Protein AF-A0A2E6M2J7-F1 (afdb_monomer_lite)

Foldseek 3Di:
DDDDDDDDDDDDDDDDDPDDDDDDDDDDDDDDDDDDDDDDDDDDDCVVVVLVVQVVVLCVQLLVVLVPDPDDVSSVLSVVVSVQQVVFRWGQDPQAIEGEDAGAADPSQPDQEHRERYAYCEEYHYEQNCNHAEYHAPYHHLYEYHAENNQNHAADHQAYEHLAEYAHENPQNHQEYHLHYDHNEEYAAYLNQRHAAYHALDEHNYEYHAYNNQRHQEYHHNAEHAEEYEHENHCNPAEYYQDYYHQEEYAYYCVQNHAYYHALDEANEEYYAYNNQNHQEYHANYAHLAEYAAYLNANPAEYHYAYAHNEEYHHELYCHDYYDQDDYHYQAAYAHHQNLNHADDHPCLLVDAFHDPVPDGHAHEHEQENYNYDVVRVVVLCPDDGPRHHYRYNDCPPQVVFQAEQAAAQPCLLVSVCVPCVVQLQTHYFYDYPPDPFDCLLLVVLQSLLSNLVNQQPPPPHQWDQDPPQATDGDLCCLVPPLVSLLSNLSSLLCLLVSQHANARNHPLLLLQLLLLLLVPADLVHQDDLVNLVVDDLVVLQVLQCSSPVVCPVDPVSVVVSVPDDSVVSSVVSSSRRVSSSSSSNSSVSNPHDDDNDSQLSNCSHHNDPCQLVLLLVAEDEEEDPQADPVCVVVVVVVVVLVSVLSNPDDLLLCQLLQCLLAVGSHGGPSCSHAYEYEHQDDPDDLDQKAYDNSVSYIYGHSNSLVPDPPVCSSVVCSCQSRDNPNDHDND

Radius of gyration: 39.34 Å; chains: 1; bounding box: 96×86×130 Å

Structure (mmCIF, N/CA/C/O backbone):
data_AF-A0A2E6M2J7-F1
#
_entry.id   AF-A0A2E6M2J7-F1
#
loop_
_atom_site.group_PDB
_atom_site.id
_atom_site.type_symbol
_atom_site.label_atom_id
_atom_site.label_alt_id
_atom_site.label_comp_id
_atom_site.label_asym_id
_atom_site.label_entity_id
_atom_site.label_seq_id
_atom_site.pdbx_PDB_ins_code
_atom_site.Cartn_x
_atom_site.Cartn_y
_atom_site.Cartn_z
_atom_site.occupancy
_atom_site.B_iso_or_equiv
_atom_site.auth_seq_id
_atom_site.auth_comp_id
_atom_site.auth_asym_id
_atom_site.auth_atom_id
_atom_site.pdbx_PDB_model_num
ATOM 1 N N . MET A 1 1 ? 59.475 -6.298 4.404 1.00 25.59 1 MET A N 1
ATOM 2 C CA . MET A 1 1 ? 60.059 -6.420 3.048 1.00 25.59 1 MET A CA 1
ATOM 3 C C . MET A 1 1 ? 58.978 -6.965 2.115 1.00 25.59 1 MET A C 1
ATOM 5 O O . MET A 1 1 ? 58.081 -7.616 2.636 1.00 25.59 1 MET A O 1
ATOM 9 N N . PRO A 1 2 ? 58.947 -6.543 0.838 1.00 44.19 2 PRO A N 1
ATOM 10 C CA . PRO A 1 2 ? 57.791 -5.776 0.330 1.00 44.19 2 PRO A CA 1
ATOM 11 C C . PRO A 1 2 ? 57.251 -6.339 -1.018 1.00 44.19 2 PRO A C 1
ATOM 13 O O . PRO A 1 2 ? 57.688 -7.414 -1.403 1.00 44.19 2 PRO A O 1
ATOM 16 N N . ASN A 1 3 ? 56.303 -5.793 -1.797 1.00 30.30 3 ASN A N 1
ATOM 17 C CA . ASN A 1 3 ? 55.761 -4.453 -2.123 1.00 30.30 3 ASN A CA 1
ATOM 18 C C . ASN A 1 3 ? 54.286 -4.639 -2.602 1.00 30.30 3 ASN A C 1
ATOM 20 O O . ASN A 1 3 ? 53.921 -5.759 -2.934 1.00 30.30 3 ASN A O 1
ATOM 24 N N . GLY A 1 4 ? 53.406 -3.641 -2.758 1.00 29.09 4 GLY A N 1
ATOM 25 C CA . GLY A 1 4 ? 53.462 -2.222 -2.399 1.00 29.09 4 GLY A CA 1
ATOM 26 C C . GLY A 1 4 ? 52.325 -1.400 -3.047 1.00 29.09 4 GLY A C 1
ATOM 27 O O . GLY A 1 4 ? 51.993 -1.651 -4.195 1.00 29.09 4 GLY A O 1
ATOM 28 N N . ILE A 1 5 ? 51.851 -0.379 -2.310 1.00 29.06 5 ILE A N 1
ATOM 29 C CA . ILE A 1 5 ? 51.463 0.980 -2.775 1.00 29.06 5 ILE A CA 1
ATOM 30 C C . ILE A 1 5 ? 50.153 1.086 -3.615 1.00 29.06 5 ILE A C 1
ATOM 32 O O . ILE A 1 5 ? 49.919 0.298 -4.513 1.00 29.06 5 ILE A O 1
ATOM 36 N N . GLY A 1 6 ? 49.250 2.054 -3.389 1.00 24.81 6 GLY A N 1
ATOM 37 C CA . GLY A 1 6 ? 49.411 3.341 -2.693 1.00 24.81 6 GLY A CA 1
ATOM 38 C C . GLY A 1 6 ? 48.267 3.769 -1.763 1.00 24.81 6 GLY A C 1
ATOM 39 O O . GLY A 1 6 ? 47.212 3.150 -1.692 1.00 24.81 6 GLY A O 1
ATOM 40 N N . ARG A 1 7 ? 48.543 4.827 -0.990 1.00 27.77 7 ARG A N 1
ATOM 41 C CA . ARG A 1 7 ? 47.696 5.356 0.091 1.00 27.77 7 ARG A CA 1
ATOM 42 C C . ARG A 1 7 ? 46.680 6.377 -0.420 1.00 27.77 7 ARG A C 1
ATOM 44 O O . ARG A 1 7 ? 47.050 7.263 -1.185 1.00 27.77 7 ARG A O 1
ATOM 51 N N . ALA A 1 8 ? 45.473 6.340 0.139 1.00 27.17 8 ALA A N 1
ATOM 52 C CA . ALA A 1 8 ? 44.591 7.501 0.189 1.00 27.17 8 ALA A CA 1
ATOM 53 C C . ALA A 1 8 ? 45.103 8.542 1.209 1.00 27.17 8 ALA A C 1
ATOM 55 O O . ALA A 1 8 ? 45.737 8.188 2.208 1.00 27.17 8 ALA A O 1
ATOM 56 N N . ALA A 1 9 ? 44.791 9.816 0.968 1.00 26.53 9 ALA A N 1
ATOM 57 C CA . ALA A 1 9 ? 44.934 10.930 1.907 1.00 26.53 9 ALA A CA 1
ATOM 58 C C . ALA A 1 9 ? 43.690 11.848 1.786 1.00 26.53 9 ALA A C 1
ATOM 60 O O . ALA A 1 9 ? 43.008 11.773 0.763 1.00 26.53 9 ALA A O 1
ATOM 61 N N . PRO A 1 10 ? 43.327 12.626 2.825 1.00 31.55 10 PRO A N 1
ATOM 62 C CA . PRO A 1 10 ? 41.917 12.919 3.102 1.00 31.55 10 PRO A CA 1
ATOM 63 C C . PRO A 1 10 ? 41.413 14.305 2.660 1.00 31.55 10 PRO A C 1
ATOM 65 O O . PRO A 1 10 ? 42.182 15.204 2.328 1.00 31.55 10 PRO A O 1
ATOM 68 N N . PHE A 1 11 ? 40.088 14.465 2.746 1.00 26.52 11 PHE A N 1
ATOM 69 C CA . PHE A 1 11 ? 39.339 15.719 2.621 1.00 26.52 11 PHE A CA 1
ATOM 70 C C . PHE A 1 11 ? 39.826 16.836 3.562 1.00 26.52 11 PHE A C 1
ATOM 72 O O . PHE A 1 11 ? 39.952 16.600 4.763 1.00 26.52 11 PHE A O 1
ATOM 79 N N . ALA A 1 12 ? 39.903 18.070 3.044 1.00 26.58 12 ALA A N 1
ATOM 80 C CA . ALA A 1 12 ? 39.371 19.274 3.702 1.00 26.58 12 ALA A CA 1
ATOM 81 C C . ALA A 1 12 ? 39.318 20.488 2.744 1.00 26.58 12 ALA A C 1
ATOM 83 O O . ALA A 1 12 ? 40.301 20.792 2.082 1.00 26.58 12 ALA A O 1
ATOM 84 N N . GLN A 1 13 ? 38.186 21.204 2.776 1.00 28.27 13 GLN A N 1
ATOM 85 C CA . GLN A 1 13 ? 38.034 22.658 2.562 1.00 28.27 13 GLN A CA 1
ATOM 86 C C . GLN A 1 13 ? 38.530 23.301 1.244 1.00 28.27 13 GLN A C 1
ATOM 88 O O . GLN A 1 13 ? 39.709 23.592 1.071 1.00 28.27 13 GLN A O 1
ATOM 93 N N . ASN A 1 14 ? 37.582 23.776 0.427 1.00 27.78 14 ASN A N 1
ATOM 94 C CA . ASN A 1 14 ? 37.183 25.190 0.520 1.00 27.78 14 ASN A CA 1
ATOM 95 C C . ASN A 1 14 ? 35.830 25.465 -0.153 1.00 27.78 14 ASN A C 1
ATOM 97 O O . ASN A 1 14 ? 35.543 24.951 -1.228 1.00 27.78 14 ASN A O 1
ATOM 101 N N . ALA A 1 15 ? 35.017 26.298 0.499 1.00 31.34 15 ALA A N 1
ATOM 102 C CA . ALA A 1 15 ? 33.760 26.817 -0.026 1.00 31.34 15 ALA A CA 1
ATOM 103 C C . ALA A 1 15 ? 33.925 28.314 -0.330 1.00 31.34 15 ALA A C 1
ATOM 105 O O . ALA A 1 15 ? 33.795 29.154 0.557 1.00 31.34 15 ALA A O 1
ATOM 106 N N . ALA A 1 16 ? 34.251 28.617 -1.582 1.00 30.59 16 ALA A N 1
ATOM 107 C CA . ALA A 1 16 ? 34.190 29.927 -2.226 1.00 30.59 16 ALA A CA 1
ATOM 108 C C . ALA A 1 16 ? 34.198 29.673 -3.747 1.00 30.59 16 ALA A C 1
ATOM 110 O O . ALA A 1 16 ? 34.795 28.688 -4.168 1.00 30.59 16 ALA A O 1
ATOM 111 N N . ASP A 1 17 ? 33.534 30.532 -4.528 1.00 29.11 17 ASP A N 1
ATOM 112 C CA . ASP A 1 17 ? 33.363 30.488 -6.003 1.00 29.11 17 ASP A CA 1
ATOM 113 C C . ASP A 1 17 ? 32.037 29.905 -6.548 1.00 29.11 17 ASP A C 1
ATOM 115 O O . ASP A 1 17 ? 31.943 29.498 -7.703 1.00 29.11 17 ASP A O 1
ATOM 119 N N . ILE A 1 18 ? 30.949 29.976 -5.766 1.00 30.94 18 ILE A N 1
ATOM 120 C CA . ILE A 1 18 ? 29.569 29.954 -6.302 1.00 30.94 18 ILE A CA 1
ATOM 121 C C . ILE A 1 18 ? 28.875 31.275 -5.946 1.00 30.94 18 ILE A C 1
ATOM 123 O O . ILE A 1 18 ? 27.964 31.311 -5.120 1.00 30.94 18 ILE A O 1
ATOM 127 N N . GLN A 1 19 ? 29.329 32.387 -6.540 1.00 32.19 19 GLN A N 1
ATOM 128 C CA . GLN A 1 19 ? 28.580 33.649 -6.468 1.00 32.19 19 GLN A CA 1
ATOM 129 C C . GLN A 1 19 ? 28.825 34.652 -7.610 1.00 32.19 19 GLN A C 1
ATOM 131 O O . GLN A 1 19 ? 28.669 35.851 -7.412 1.00 32.19 19 GLN A O 1
ATOM 136 N N . GLU A 1 20 ? 29.124 34.191 -8.828 1.00 31.52 20 GLU A N 1
ATOM 137 C CA . GLU A 1 20 ? 29.094 35.067 -10.009 1.00 31.52 20 GLU A CA 1
ATOM 138 C C . GLU A 1 20 ? 28.732 34.275 -11.275 1.00 31.52 20 GLU A C 1
ATOM 140 O O . GLU A 1 20 ? 29.578 33.588 -11.833 1.00 31.52 20 GLU A O 1
ATOM 145 N N . LEU A 1 21 ? 27.450 34.326 -11.681 1.00 27.16 21 LEU A N 1
ATOM 146 C CA . LEU A 1 21 ? 26.939 34.144 -13.061 1.00 27.16 21 LEU A CA 1
ATOM 147 C C . LEU A 1 21 ? 25.395 34.262 -13.113 1.00 27.16 21 LEU A C 1
ATOM 149 O O . LEU A 1 21 ? 24.675 33.381 -13.576 1.00 27.16 21 LEU A O 1
ATOM 153 N N . HIS A 1 22 ? 24.871 35.405 -12.659 1.00 29.67 22 HIS A N 1
ATOM 154 C CA . HIS A 1 22 ? 23.507 35.850 -12.970 1.00 29.67 22 HIS A CA 1
ATOM 155 C C . HIS A 1 22 ? 23.561 37.214 -13.675 1.00 29.67 22 HIS A C 1
ATOM 157 O O . HIS A 1 22 ? 23.647 38.240 -13.005 1.00 29.67 22 HIS A O 1
ATOM 163 N N . SER A 1 23 ? 23.497 37.250 -15.014 1.00 28.98 23 SER A N 1
ATOM 164 C CA . SER A 1 23 ? 22.907 38.362 -15.800 1.00 28.98 23 SER A CA 1
ATOM 165 C C . SER A 1 23 ? 22.982 38.137 -17.324 1.00 28.98 23 SER A C 1
ATOM 167 O O . SER A 1 23 ? 23.928 37.539 -17.822 1.00 28.98 23 SER A O 1
ATOM 169 N N . SER A 1 24 ? 21.980 38.672 -18.046 1.00 27.91 24 SER A N 1
ATOM 170 C CA . SER A 1 24 ? 21.775 38.702 -19.521 1.00 27.91 24 SER A CA 1
ATOM 171 C C . SER A 1 24 ? 21.715 37.337 -20.242 1.00 27.91 24 SER A C 1
ATOM 173 O O . SER A 1 24 ? 22.686 36.598 -20.252 1.00 27.91 24 SER A O 1
ATOM 175 N N . GLN A 1 25 ? 20.584 36.842 -20.767 1.00 29.66 25 GLN A N 1
ATOM 176 C CA . GLN A 1 25 ? 19.564 37.353 -21.718 1.00 29.66 25 GLN A CA 1
ATOM 177 C C . GLN A 1 25 ? 19.945 37.358 -23.216 1.00 29.66 25 GLN A C 1
ATOM 179 O O . GLN A 1 25 ? 20.826 38.093 -23.644 1.00 29.66 25 GLN A O 1
ATOM 184 N N . ASN A 1 26 ? 19.089 36.656 -23.975 1.00 27.70 26 ASN A N 1
ATOM 185 C CA . ASN A 1 26 ? 18.697 36.830 -25.383 1.00 27.70 26 ASN A CA 1
ATOM 186 C C . ASN A 1 26 ? 19.731 36.590 -26.498 1.00 27.70 26 ASN A C 1
ATOM 188 O O . ASN A 1 26 ? 20.588 37.428 -26.733 1.00 27.70 26 ASN A O 1
ATOM 192 N N . TYR A 1 27 ? 19.478 35.564 -27.326 1.00 26.41 27 TYR A N 1
ATOM 193 C CA . TYR A 1 27 ? 19.320 35.722 -28.784 1.00 26.41 27 TYR A CA 1
ATOM 194 C C . TYR A 1 27 ? 18.450 34.590 -29.368 1.00 26.41 27 TYR A C 1
ATOM 196 O O . TYR A 1 27 ? 18.482 33.464 -28.880 1.00 26.41 27 TYR A O 1
ATOM 204 N N . SER A 1 28 ? 17.665 34.903 -30.404 1.00 27.28 28 SER A N 1
ATOM 205 C CA . SER A 1 28 ? 16.814 33.972 -31.169 1.00 27.28 28 SER A CA 1
ATOM 206 C C . SER A 1 28 ? 17.248 33.983 -32.648 1.00 27.28 28 SER A C 1
ATOM 208 O O . SER A 1 28 ? 17.624 35.057 -33.125 1.00 27.28 28 SER A O 1
ATOM 210 N N . PRO A 1 29 ? 17.239 32.850 -33.384 1.00 27.30 29 PRO A N 1
ATOM 211 C CA . PRO A 1 29 ? 17.840 32.772 -34.715 1.00 27.30 29 PRO A CA 1
ATOM 212 C C . PRO A 1 29 ? 16.824 32.916 -35.864 1.00 27.30 29 PRO A C 1
ATOM 214 O O . PRO A 1 29 ? 16.272 31.928 -36.344 1.00 27.30 29 PRO A O 1
ATOM 217 N N . VAL A 1 30 ? 16.648 34.135 -36.383 1.00 28.72 30 VAL A N 1
ATOM 218 C CA . VAL A 1 30 ? 16.095 34.381 -37.731 1.00 28.72 30 VAL A CA 1
ATOM 219 C C . VAL A 1 30 ? 16.848 35.554 -38.370 1.00 28.72 30 VAL A C 1
ATOM 221 O O . VAL A 1 30 ? 16.928 36.605 -37.748 1.00 28.72 30 VAL A O 1
ATOM 224 N N . ASP A 1 31 ? 17.387 35.330 -39.580 1.00 27.05 31 ASP A N 1
ATOM 225 C CA . ASP A 1 31 ? 17.819 36.292 -40.629 1.00 27.05 31 ASP A CA 1
ATOM 226 C C . ASP A 1 31 ? 19.212 36.0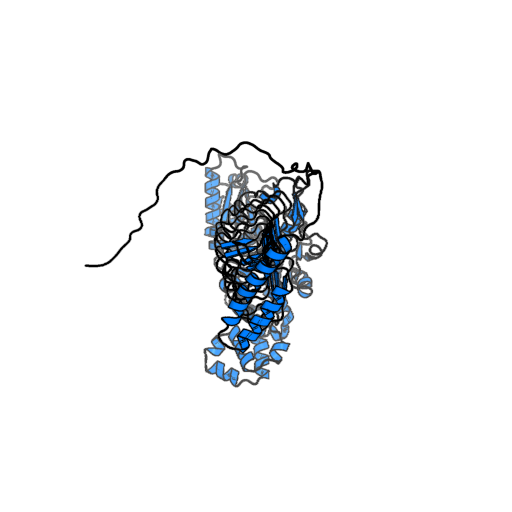03 -41.223 1.00 27.05 31 ASP A C 1
ATOM 228 O O . ASP A 1 31 ? 20.224 36.589 -40.843 1.00 27.05 31 ASP A O 1
ATOM 232 N N . ALA A 1 32 ? 19.253 35.139 -42.247 1.00 25.44 32 ALA A N 1
ATOM 233 C CA . ALA A 1 32 ? 20.413 34.990 -43.139 1.00 25.44 32 ALA A CA 1
ATOM 234 C C . ALA A 1 32 ? 20.035 34.504 -44.560 1.00 25.44 32 ALA A C 1
ATOM 236 O O . ALA A 1 32 ? 20.711 33.659 -45.144 1.00 25.44 32 ALA A O 1
ATOM 237 N N . LEU A 1 33 ? 18.960 35.044 -45.151 1.00 25.73 33 LEU A N 1
ATOM 238 C CA . LEU A 1 33 ? 18.582 34.785 -46.550 1.00 25.73 33 LEU A CA 1
ATOM 239 C C . LEU A 1 33 ? 18.466 36.088 -47.356 1.00 25.73 33 LEU A C 1
ATOM 241 O O . LEU A 1 33 ? 17.417 36.720 -47.369 1.00 25.73 33 LEU A O 1
ATOM 245 N N . SER A 1 34 ? 19.520 36.466 -48.093 1.00 25.94 34 SER A N 1
ATOM 246 C CA . SER A 1 34 ? 19.376 37.158 -49.391 1.00 25.94 34 SER A CA 1
ATOM 247 C C . SER A 1 34 ? 20.705 37.342 -50.144 1.00 25.94 34 SER A C 1
ATOM 249 O O . SER A 1 34 ? 21.589 38.065 -49.689 1.00 25.94 34 SER A O 1
ATOM 251 N N . LYS A 1 35 ? 20.792 36.759 -51.354 1.00 27.70 35 LYS A N 1
ATOM 252 C CA . LYS A 1 35 ? 21.127 37.419 -52.648 1.00 27.70 35 LYS A CA 1
ATOM 253 C C . LYS A 1 35 ? 21.537 36.387 -53.712 1.00 27.70 35 LYS A C 1
ATOM 255 O O . LYS A 1 35 ? 22.504 35.659 -53.528 1.00 27.70 35 LYS A O 1
ATOM 260 N N . VAL A 1 36 ? 20.831 36.371 -54.849 1.00 30.02 36 VAL A N 1
ATOM 261 C CA . VAL A 1 36 ? 21.114 35.510 -56.018 1.00 30.02 36 VAL A CA 1
ATOM 262 C C . VAL A 1 36 ? 20.925 36.282 -57.329 1.00 30.02 36 VAL A C 1
ATOM 264 O O . VAL A 1 36 ? 19.914 36.968 -57.486 1.00 30.02 36 VAL A O 1
ATOM 267 N N . SER A 1 37 ? 21.886 36.131 -58.258 1.00 30.27 37 SER A N 1
ATOM 268 C CA . SER A 1 37 ? 21.832 36.330 -59.731 1.00 30.27 37 SER A CA 1
ATOM 269 C C . SER A 1 37 ? 23.261 36.258 -60.322 1.00 30.27 37 SER A C 1
ATOM 271 O O . SER A 1 37 ? 24.197 36.573 -59.595 1.00 30.27 37 SER A O 1
ATOM 273 N N . ASN A 1 38 ? 23.553 35.993 -61.607 1.00 27.81 38 ASN A N 1
ATOM 274 C CA . ASN A 1 38 ? 22.948 35.203 -62.710 1.00 27.81 38 ASN A CA 1
ATOM 275 C C . ASN A 1 38 ? 23.887 35.345 -63.953 1.00 27.81 38 ASN A C 1
ATOM 277 O O . ASN A 1 38 ? 24.617 36.335 -64.008 1.00 27.81 38 ASN A O 1
ATOM 281 N N . PRO A 1 39 ? 23.790 34.538 -65.035 1.00 42.09 39 PRO A N 1
ATOM 282 C CA . PRO A 1 39 ? 23.606 33.076 -65.123 1.00 42.09 39 PRO A CA 1
ATOM 283 C C . PRO A 1 39 ? 24.513 32.366 -66.193 1.00 42.09 39 PRO A C 1
ATOM 285 O O . PRO A 1 39 ? 24.859 32.978 -67.195 1.00 42.09 39 PRO A O 1
ATOM 288 N N . LEU A 1 40 ? 24.727 31.036 -66.060 1.00 30.66 40 LEU A N 1
ATOM 289 C CA . LEU A 1 40 ? 24.999 30.021 -67.135 1.00 30.66 40 LEU A CA 1
ATOM 290 C C . LEU A 1 40 ? 26.296 30.134 -68.012 1.00 30.66 40 LEU A C 1
ATOM 292 O O . LEU A 1 40 ? 26.837 31.227 -68.137 1.00 30.66 40 LEU A O 1
ATOM 296 N N . PRO A 1 41 ? 26.854 29.031 -68.602 1.00 34.91 41 PRO A N 1
ATOM 297 C CA . PRO A 1 41 ? 26.166 27.893 -69.247 1.00 34.91 41 PRO A CA 1
ATOM 298 C C . PRO A 1 41 ? 26.608 26.461 -68.844 1.00 34.91 41 PRO A C 1
ATOM 300 O O . PRO A 1 41 ? 27.476 26.253 -68.002 1.00 34.91 41 PRO A O 1
ATOM 303 N N . LEU A 1 42 ? 25.954 25.459 -69.454 1.00 36.81 42 LEU A N 1
ATOM 304 C CA . LEU A 1 42 ? 26.064 24.028 -69.141 1.00 36.81 42 LEU A CA 1
ATOM 305 C C . LEU A 1 42 ? 27.442 23.412 -69.449 1.00 36.81 42 LEU A C 1
ATOM 307 O O . LEU A 1 42 ? 27.898 23.453 -70.590 1.00 36.81 42 LEU A O 1
ATOM 311 N N . MET A 1 43 ? 27.985 22.666 -68.482 1.00 29.00 43 MET A N 1
ATOM 312 C CA . MET A 1 43 ? 28.850 21.500 -68.716 1.00 29.00 43 MET A CA 1
ATOM 313 C C . MET A 1 43 ? 28.524 20.389 -67.706 1.00 29.00 43 MET A C 1
ATOM 315 O O . MET A 1 43 ? 28.079 20.665 -66.592 1.00 29.00 43 MET A O 1
ATOM 319 N N . SER A 1 44 ? 28.723 19.130 -68.109 1.00 40.50 44 SER A N 1
ATOM 320 C CA . SER A 1 44 ? 28.503 17.930 -67.285 1.00 40.50 44 SER A CA 1
ATOM 321 C C . SER A 1 44 ? 29.259 18.024 -65.957 1.00 40.50 44 SER A C 1
ATOM 323 O O . SER A 1 44 ? 30.481 18.184 -65.950 1.00 40.50 44 SER A O 1
ATOM 325 N N . SER A 1 45 ? 28.537 17.960 -64.838 1.00 37.53 45 SER A N 1
ATOM 326 C CA . SER A 1 45 ? 29.059 18.417 -63.550 1.00 37.53 45 SER A CA 1
ATOM 327 C C . SER A 1 45 ? 30.115 17.479 -62.937 1.00 37.53 45 SER A C 1
ATOM 329 O O . SER A 1 45 ? 29.975 16.253 -63.007 1.00 37.53 45 SER A O 1
ATOM 331 N N . PRO A 1 46 ? 31.116 18.027 -62.214 1.00 47.19 46 PRO A N 1
ATOM 332 C CA . PRO A 1 46 ? 32.022 17.240 -61.371 1.00 47.19 46 PRO A CA 1
ATOM 333 C C . PRO A 1 46 ? 31.299 16.315 -60.377 1.00 47.19 46 PRO A C 1
ATOM 335 O O . PRO A 1 46 ? 31.846 15.280 -60.001 1.00 47.19 46 PRO A O 1
ATOM 338 N N . ALA A 1 47 ? 30.055 16.653 -60.011 1.00 47.06 47 ALA A N 1
ATOM 339 C CA . ALA A 1 47 ? 29.217 15.898 -59.085 1.00 47.06 47 ALA A CA 1
ATOM 340 C C . ALA A 1 47 ? 28.919 14.456 -59.539 1.00 47.06 47 ALA A C 1
ATOM 342 O O . ALA A 1 47 ? 28.798 13.576 -58.694 1.00 47.06 47 ALA A O 1
ATOM 343 N N . GLN A 1 48 ? 28.837 14.163 -60.846 1.00 46.53 48 GLN A N 1
ATOM 344 C CA . GLN A 1 48 ? 28.660 12.771 -61.295 1.00 46.53 48 GLN A CA 1
ATOM 345 C C . GLN A 1 48 ? 29.922 11.929 -61.061 1.00 46.53 48 GLN A C 1
ATOM 347 O O . GLN A 1 48 ? 29.831 10.771 -60.659 1.00 46.53 48 GLN A O 1
ATOM 352 N N . ASN A 1 49 ? 31.105 12.518 -61.256 1.00 48.09 49 ASN A N 1
ATOM 353 C CA . ASN A 1 49 ? 32.379 11.813 -61.121 1.00 48.09 49 ASN A CA 1
ATOM 354 C C . ASN A 1 49 ? 32.822 11.699 -59.645 1.00 48.09 49 ASN A C 1
ATOM 356 O O . ASN A 1 49 ? 33.438 10.708 -59.258 1.00 48.09 49 ASN A O 1
ATOM 360 N N . SER A 1 50 ? 32.454 12.663 -58.788 1.00 58.47 50 SER A N 1
ATOM 361 C CA . SER A 1 50 ? 32.591 12.513 -57.332 1.00 58.47 50 SER A CA 1
ATOM 362 C C . SER A 1 50 ? 31.607 11.484 -56.768 1.00 58.47 50 SER A C 1
ATOM 364 O O . SER A 1 50 ? 32.015 10.664 -55.951 1.00 58.47 50 SER A O 1
ATOM 366 N N . ARG A 1 51 ? 30.352 11.457 -57.246 1.00 56.00 51 ARG A N 1
ATOM 367 C CA . ARG A 1 51 ? 29.343 10.472 -56.821 1.00 56.00 51 ARG A CA 1
ATOM 368 C C . ARG A 1 51 ? 29.744 9.043 -57.189 1.00 56.00 51 ARG A C 1
ATOM 370 O O . ARG A 1 51 ? 29.673 8.172 -56.334 1.00 56.00 51 ARG A O 1
ATOM 377 N N . LEU A 1 52 ? 30.244 8.805 -58.406 1.00 59.97 52 LEU A N 1
ATOM 378 C CA . LEU A 1 52 ? 30.767 7.488 -58.807 1.00 59.97 52 LEU A CA 1
ATOM 379 C C . LEU A 1 52 ? 31.958 7.037 -57.944 1.00 59.97 52 LEU A C 1
ATOM 381 O O . LEU A 1 52 ? 32.039 5.865 -57.584 1.00 59.97 52 LEU A O 1
ATOM 385 N N . LYS A 1 53 ? 32.855 7.957 -57.558 1.00 65.31 53 LYS A N 1
ATOM 386 C CA . LYS A 1 53 ? 33.939 7.646 -56.612 1.00 65.31 53 LYS A CA 1
ATOM 387 C C . LYS A 1 53 ? 33.421 7.333 -55.207 1.00 65.31 53 LYS A C 1
ATOM 389 O O . LYS A 1 53 ? 33.900 6.379 -54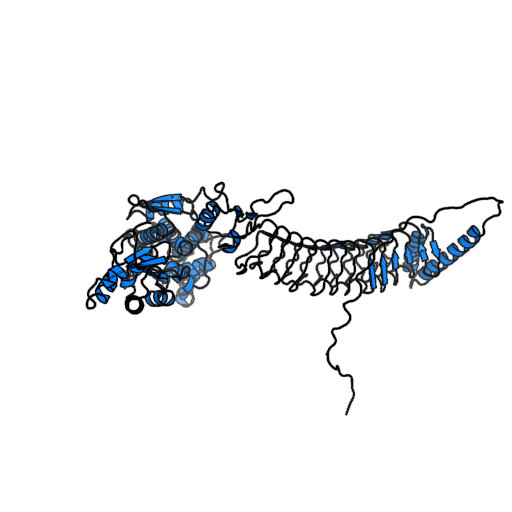.610 1.00 65.31 53 LYS A O 1
ATOM 394 N N . GLN A 1 54 ? 32.460 8.098 -54.688 1.00 63.09 54 GLN A N 1
ATOM 395 C CA . GLN A 1 54 ? 31.870 7.848 -53.366 1.00 63.09 54 GLN A CA 1
ATOM 396 C C . GLN A 1 54 ? 31.139 6.503 -53.309 1.00 63.09 54 GLN A C 1
ATOM 398 O O . GLN A 1 54 ? 31.365 5.759 -52.361 1.00 63.09 54 GLN A O 1
ATOM 403 N N . ILE A 1 55 ? 30.363 6.161 -54.344 1.00 62.75 55 ILE A N 1
ATOM 404 C CA . ILE A 1 55 ? 29.727 4.841 -54.486 1.00 62.75 55 ILE A CA 1
ATOM 405 C C . ILE A 1 55 ? 30.793 3.741 -54.455 1.00 62.75 55 ILE A C 1
ATOM 407 O O . ILE A 1 55 ? 30.706 2.841 -53.633 1.00 62.75 55 ILE A O 1
ATOM 411 N N . HIS A 1 56 ? 31.864 3.861 -55.248 1.00 68.19 56 HIS A N 1
ATOM 412 C CA . HIS A 1 56 ? 32.917 2.843 -55.262 1.00 68.19 56 HIS A CA 1
ATOM 413 C C . HIS A 1 56 ? 33.666 2.708 -53.919 1.00 68.19 56 HIS A C 1
ATOM 415 O O . HIS A 1 56 ? 34.059 1.606 -53.547 1.00 68.19 56 HIS A O 1
ATOM 421 N N . VAL A 1 57 ? 33.865 3.794 -53.160 1.00 71.56 57 VAL A N 1
ATOM 422 C CA . VAL A 1 57 ? 34.463 3.712 -51.811 1.00 71.56 57 VAL A CA 1
ATOM 423 C C . VAL A 1 57 ? 33.483 3.093 -50.802 1.00 71.56 57 VAL A C 1
ATOM 425 O O . VAL A 1 57 ? 33.919 2.309 -49.963 1.00 71.56 57 VAL A O 1
ATOM 428 N N . ALA A 1 58 ? 32.180 3.371 -50.912 1.00 70.31 58 ALA A N 1
ATOM 429 C CA . ALA A 1 58 ? 31.143 2.736 -50.095 1.00 70.31 58 ALA A CA 1
ATOM 430 C C . ALA A 1 58 ? 31.021 1.231 -50.373 1.00 70.31 58 ALA A C 1
ATOM 432 O O . ALA A 1 58 ? 31.003 0.433 -49.435 1.00 70.31 58 ALA A O 1
ATOM 433 N N . ASP A 1 59 ? 31.022 0.844 -51.653 1.00 75.69 59 ASP A N 1
ATOM 434 C CA . ASP A 1 59 ? 31.106 -0.551 -52.082 1.00 75.69 59 ASP A CA 1
ATOM 435 C C . ASP A 1 59 ? 32.343 -1.214 -51.476 1.00 75.69 59 ASP A C 1
ATOM 437 O O . ASP A 1 59 ? 32.211 -2.222 -50.797 1.00 75.69 59 ASP A O 1
ATOM 441 N N . ASN A 1 60 ? 33.530 -0.610 -51.601 1.00 81.62 60 ASN A N 1
ATOM 442 C CA . ASN A 1 60 ? 34.750 -1.167 -51.014 1.00 81.62 60 ASN A CA 1
ATOM 443 C C . ASN A 1 60 ? 34.670 -1.322 -49.477 1.00 81.62 60 ASN A C 1
ATOM 445 O O . ASN A 1 60 ? 35.214 -2.290 -48.951 1.00 81.62 60 ASN A O 1
ATOM 449 N N . HIS A 1 61 ? 34.004 -0.422 -48.739 1.00 85.88 61 HIS A N 1
ATOM 450 C CA . HIS A 1 61 ? 33.833 -0.552 -47.277 1.00 85.88 61 HIS A CA 1
ATOM 451 C C . HIS A 1 61 ? 32.941 -1.743 -46.909 1.00 85.88 61 HIS A C 1
ATOM 453 O O . HIS A 1 61 ? 33.344 -2.612 -46.130 1.00 85.88 61 HIS A O 1
ATOM 459 N N . LEU A 1 62 ? 31.755 -1.826 -47.519 1.00 91.25 62 LEU A N 1
ATOM 460 C CA . LEU A 1 62 ? 30.816 -2.925 -47.295 1.00 91.25 62 LEU A CA 1
ATOM 461 C C . LEU A 1 62 ? 31.378 -4.262 -47.788 1.00 91.25 62 LEU A C 1
ATOM 463 O O . LEU A 1 62 ? 31.337 -5.251 -47.058 1.00 91.25 62 LEU A O 1
ATOM 467 N N . ASP A 1 63 ? 31.971 -4.296 -48.976 1.00 91.06 63 ASP A N 1
ATOM 468 C CA . ASP A 1 63 ? 32.540 -5.501 -49.571 1.00 91.06 63 ASP A CA 1
ATOM 469 C C . ASP A 1 63 ? 33.751 -6.002 -48.761 1.00 91.06 63 ASP A C 1
ATOM 471 O O . ASP A 1 63 ? 33.932 -7.213 -48.619 1.00 91.06 63 ASP A O 1
ATOM 475 N N . ASN A 1 64 ? 34.554 -5.117 -48.153 1.00 91.88 64 ASN A N 1
ATOM 476 C CA . ASN A 1 64 ? 35.594 -5.517 -47.195 1.00 91.88 64 ASN A CA 1
ATOM 477 C C . ASN A 1 64 ? 34.989 -6.211 -45.965 1.00 91.88 64 ASN A C 1
ATOM 479 O O . ASN A 1 64 ? 35.461 -7.279 -45.568 1.00 91.88 64 ASN A O 1
ATOM 483 N N . TRP A 1 65 ? 33.918 -5.657 -45.389 1.00 93.75 65 TRP A N 1
ATOM 484 C CA . TRP A 1 65 ? 33.217 -6.262 -44.253 1.00 93.75 65 TRP A CA 1
ATOM 485 C C . TRP A 1 65 ? 32.542 -7.601 -44.608 1.00 93.75 65 TRP A C 1
ATOM 487 O O . TRP A 1 65 ? 32.586 -8.545 -43.813 1.00 93.75 65 TRP A O 1
ATOM 497 N N . VAL A 1 66 ? 31.989 -7.734 -45.818 1.00 95.00 66 VAL A N 1
ATOM 498 C CA . VAL A 1 66 ? 31.458 -8.997 -46.362 1.00 95.00 66 VAL A CA 1
ATOM 499 C C . VAL A 1 66 ? 32.575 -10.033 -46.534 1.00 95.00 66 VAL A C 1
ATOM 501 O O . VAL A 1 66 ? 32.447 -11.175 -46.088 1.00 95.00 66 VAL A O 1
ATOM 504 N N . ASN A 1 67 ? 33.698 -9.648 -47.144 1.00 94.25 67 ASN A N 1
ATOM 505 C CA . ASN A 1 67 ? 34.823 -10.548 -47.405 1.00 94.25 67 ASN A CA 1
ATOM 506 C C . ASN A 1 67 ? 35.551 -10.995 -46.128 1.00 94.25 67 ASN A C 1
ATOM 508 O O . ASN A 1 67 ? 36.054 -12.120 -46.094 1.00 94.25 67 ASN A O 1
ATOM 512 N N . ALA A 1 68 ? 35.530 -10.173 -45.073 1.00 94.19 68 ALA A N 1
ATOM 513 C CA . ALA A 1 68 ? 36.030 -10.499 -43.737 1.00 94.19 68 ALA A CA 1
ATOM 514 C C . ALA A 1 68 ? 35.196 -11.560 -42.982 1.00 94.19 68 ALA A C 1
ATOM 516 O O . ALA A 1 68 ? 35.555 -11.933 -41.865 1.00 94.19 68 ALA A O 1
ATOM 517 N N . ALA A 1 69 ? 34.098 -12.064 -43.558 1.00 92.88 69 ALA A N 1
ATOM 518 C CA . ALA A 1 69 ? 33.349 -13.176 -42.978 1.00 92.88 69 ALA A CA 1
ATOM 519 C C . ALA A 1 69 ? 34.220 -14.451 -42.848 1.00 92.88 69 ALA A C 1
ATOM 521 O O . ALA A 1 69 ? 34.867 -14.856 -43.821 1.00 92.88 69 ALA A O 1
ATOM 522 N N . PRO A 1 70 ? 34.188 -15.148 -41.694 1.00 91.62 70 PRO A N 1
ATOM 523 C CA . PRO A 1 70 ? 35.033 -16.312 -41.410 1.00 91.62 70 PRO A CA 1
ATOM 524 C C . PRO A 1 70 ? 34.676 -17.557 -42.236 1.00 91.62 70 PRO A C 1
ATOM 526 O O . PRO A 1 70 ? 35.452 -18.510 -42.282 1.00 91.62 70 PRO A O 1
ATOM 529 N N . ASN A 1 71 ? 33.503 -17.590 -42.874 1.00 93.81 71 ASN A N 1
ATOM 530 C CA . ASN A 1 71 ? 33.054 -18.703 -43.707 1.00 93.81 71 ASN A CA 1
ATOM 531 C C . ASN A 1 71 ? 32.105 -18.233 -44.828 1.00 93.81 71 ASN A C 1
ATOM 533 O O . ASN A 1 71 ? 31.604 -17.108 -44.823 1.00 93.81 71 ASN A O 1
ATOM 537 N N . ALA A 1 72 ? 31.841 -19.115 -45.797 1.00 93.19 72 ALA A N 1
ATOM 538 C CA . ALA A 1 72 ? 31.036 -18.797 -46.977 1.00 93.19 72 ALA A CA 1
ATOM 539 C C . ALA A 1 72 ? 29.537 -18.566 -46.691 1.00 93.19 72 ALA A C 1
ATOM 541 O O . ALA A 1 72 ? 28.900 -17.822 -47.433 1.00 93.19 72 ALA A O 1
ATOM 542 N N . GLN A 1 73 ? 28.969 -19.171 -45.640 1.00 91.25 73 GLN A N 1
ATOM 543 C CA . GLN A 1 73 ? 27.561 -18.960 -45.276 1.00 91.25 73 GLN A CA 1
ATOM 544 C C . GLN A 1 73 ? 27.369 -17.563 -44.685 1.00 91.25 73 GLN A C 1
ATOM 546 O O . GLN A 1 73 ? 26.507 -16.814 -45.138 1.00 91.25 73 GLN A O 1
ATOM 551 N N . GLU A 1 74 ? 28.236 -17.183 -43.746 1.00 92.81 74 GLU A N 1
ATOM 552 C CA . GLU A 1 74 ? 28.220 -15.850 -43.151 1.00 92.81 74 GLU A CA 1
ATOM 553 C C . GLU A 1 74 ? 28.534 -14.763 -44.182 1.00 92.81 74 GLU A C 1
ATOM 555 O O . GLU A 1 74 ? 27.878 -13.726 -44.176 1.00 92.81 74 GLU A O 1
ATOM 560 N N . ARG A 1 75 ? 29.437 -15.022 -45.140 1.00 94.56 75 ARG A N 1
ATOM 561 C CA . ARG A 1 75 ? 29.654 -14.121 -46.284 1.00 94.56 75 ARG A CA 1
ATOM 562 C C . ARG A 1 75 ? 28.360 -13.857 -47.055 1.00 94.56 75 ARG A C 1
ATOM 564 O O . ARG A 1 75 ? 28.095 -12.713 -47.399 1.00 94.56 75 ARG A O 1
ATOM 571 N N . GLY A 1 76 ? 27.548 -14.890 -47.291 1.00 93.81 76 GLY A N 1
ATOM 572 C CA . GLY A 1 76 ? 26.238 -14.749 -47.929 1.00 93.81 76 GLY A CA 1
ATOM 573 C C . GLY A 1 76 ? 25.258 -13.910 -47.102 1.00 93.81 76 GLY A C 1
ATOM 574 O O . GLY A 1 76 ? 24.578 -13.052 -47.649 1.00 93.81 76 GLY A O 1
ATOM 575 N N . TRP A 1 77 ? 25.218 -14.093 -45.779 1.00 93.94 77 TRP A N 1
ATOM 576 C CA . TRP A 1 77 ? 24.363 -13.275 -44.908 1.00 93.94 77 TRP A CA 1
ATOM 577 C C . TRP A 1 77 ? 24.809 -11.810 -44.884 1.00 93.94 77 TRP A C 1
ATOM 579 O O . TRP A 1 77 ? 23.976 -10.921 -45.047 1.00 93.94 77 TRP A O 1
ATOM 589 N N . ARG A 1 78 ? 26.118 -11.557 -44.738 1.00 94.69 78 ARG A N 1
ATOM 590 C CA . ARG A 1 78 ? 26.692 -10.206 -44.791 1.00 94.69 78 ARG A CA 1
ATOM 591 C C . ARG A 1 78 ? 26.429 -9.535 -46.140 1.00 94.69 78 ARG A C 1
ATOM 593 O O . ARG A 1 78 ? 26.104 -8.355 -46.153 1.00 94.69 78 ARG A O 1
ATOM 600 N N . ALA A 1 79 ? 26.523 -10.270 -47.252 1.00 93.56 79 ALA A N 1
ATOM 601 C CA . ALA A 1 79 ? 26.205 -9.750 -48.582 1.00 93.56 79 ALA A CA 1
ATOM 602 C C . ALA A 1 79 ? 24.744 -9.278 -48.674 1.00 93.56 79 ALA A C 1
ATOM 604 O O . ALA A 1 79 ? 24.511 -8.149 -49.084 1.00 93.56 79 ALA A O 1
ATOM 605 N N . ASN A 1 80 ? 23.781 -10.071 -48.186 1.00 93.06 80 ASN A N 1
ATOM 606 C CA . ASN A 1 80 ? 22.372 -9.661 -48.157 1.00 93.06 80 ASN A CA 1
ATOM 607 C C . ASN A 1 80 ? 22.153 -8.362 -47.353 1.00 93.06 80 ASN A C 1
ATOM 609 O O . ASN A 1 80 ? 21.416 -7.489 -47.798 1.00 93.06 80 ASN A O 1
ATOM 613 N N . LEU A 1 81 ? 22.810 -8.209 -46.193 1.00 93.69 81 LEU A N 1
ATOM 614 C CA . LEU A 1 81 ? 22.738 -6.965 -45.412 1.00 93.69 81 LEU A CA 1
ATOM 615 C C . LEU A 1 81 ? 23.400 -5.787 -46.148 1.00 93.69 81 LEU A C 1
ATOM 617 O O . LEU A 1 81 ? 22.869 -4.681 -46.142 1.00 93.69 81 LEU A O 1
ATOM 621 N N . ALA A 1 82 ? 24.543 -6.005 -46.800 1.00 93.88 82 ALA A N 1
ATOM 622 C CA . ALA A 1 82 ? 25.180 -4.976 -47.616 1.00 93.88 82 ALA A CA 1
ATOM 623 C C . ALA A 1 82 ? 24.261 -4.525 -48.767 1.00 93.88 82 ALA A C 1
ATOM 625 O O . ALA A 1 82 ? 24.145 -3.326 -49.005 1.00 93.88 82 ALA A O 1
ATOM 626 N N . ASP A 1 83 ? 23.564 -5.457 -49.421 1.00 91.56 83 ASP A N 1
ATOM 627 C CA . ASP A 1 83 ? 22.585 -5.158 -50.469 1.00 91.56 83 ASP A CA 1
ATOM 628 C C . ASP A 1 83 ? 21.361 -4.396 -49.926 1.00 91.56 83 ASP A C 1
ATOM 630 O O . ASP A 1 83 ? 20.896 -3.475 -50.592 1.00 91.56 83 ASP A O 1
ATOM 634 N N . GLU A 1 84 ? 20.866 -4.705 -48.717 1.00 91.69 84 GLU A N 1
ATOM 635 C CA . GLU A 1 84 ? 19.819 -3.916 -48.037 1.00 91.69 84 GLU A CA 1
ATOM 636 C C . GLU A 1 84 ? 20.267 -2.473 -47.758 1.00 91.69 84 GLU A C 1
ATOM 638 O O . GLU A 1 84 ? 19.545 -1.528 -48.083 1.00 91.69 84 GLU A O 1
ATOM 643 N N . LEU A 1 85 ? 21.480 -2.273 -47.228 1.00 92.94 85 LEU A N 1
ATOM 644 C CA . LEU A 1 85 ? 22.022 -0.932 -46.974 1.00 92.94 85 LEU A CA 1
ATOM 645 C C . LEU A 1 85 ? 22.194 -0.135 -48.283 1.00 92.94 85 LEU A C 1
ATOM 647 O O . LEU A 1 85 ? 21.832 1.042 -48.335 1.00 92.94 85 LEU A O 1
ATOM 651 N N . LYS A 1 86 ? 22.663 -0.785 -49.360 1.00 91.62 86 LYS A N 1
ATOM 652 C CA . LYS A 1 86 ? 22.853 -0.195 -50.702 1.00 91.62 86 LYS A CA 1
ATOM 653 C C . LYS A 1 86 ? 21.543 0.183 -51.423 1.00 91.62 86 LYS A C 1
ATOM 655 O O . LYS A 1 86 ? 21.608 0.810 -52.480 1.00 91.62 86 LYS A O 1
ATOM 660 N N . GLN A 1 87 ? 20.362 -0.136 -50.877 1.00 92.44 87 GLN A N 1
ATOM 661 C CA . GLN A 1 87 ? 19.079 0.386 -51.392 1.00 92.44 87 GLN A CA 1
ATOM 662 C C . GLN A 1 87 ? 18.913 1.894 -51.139 1.00 92.44 87 GLN A C 1
ATOM 664 O O . GLN A 1 87 ? 18.130 2.552 -51.824 1.00 92.44 87 GLN A O 1
ATOM 669 N N . ASN A 1 88 ? 19.667 2.442 -50.184 1.00 93.50 88 ASN A N 1
ATOM 670 C CA . ASN A 1 88 ? 19.666 3.854 -49.820 1.00 93.50 88 ASN A CA 1
ATOM 671 C C . ASN A 1 88 ? 20.895 4.573 -50.415 1.00 93.50 88 ASN A C 1
ATOM 673 O O . ASN A 1 88 ? 21.908 3.927 -50.698 1.00 93.50 88 ASN A O 1
ATOM 677 N N . PRO A 1 89 ? 20.861 5.903 -50.629 1.00 93.25 89 PRO A N 1
ATOM 678 C CA . PRO A 1 89 ? 22.045 6.647 -51.053 1.00 93.25 89 PRO A CA 1
ATOM 679 C C . PRO A 1 89 ? 23.138 6.591 -49.976 1.00 93.25 89 PRO A C 1
ATOM 681 O O . PRO A 1 89 ? 22.877 6.904 -48.817 1.00 93.25 89 PRO A O 1
ATOM 684 N N . ILE A 1 90 ? 24.366 6.220 -50.359 1.00 93.19 90 ILE A N 1
ATOM 685 C CA . ILE A 1 90 ? 25.507 6.129 -49.436 1.00 93.19 90 ILE A CA 1
ATOM 686 C C . ILE A 1 90 ? 26.592 7.151 -49.799 1.00 93.19 90 ILE A C 1
ATOM 688 O O . ILE A 1 90 ? 27.016 7.250 -50.954 1.00 93.19 90 ILE A O 1
ATOM 692 N N . HIS A 1 91 ? 27.084 7.875 -48.791 1.00 90.06 91 HIS A N 1
ATOM 693 C CA . HIS A 1 91 ? 28.158 8.858 -48.903 1.00 90.06 91 HIS A CA 1
ATOM 694 C C . HIS A 1 91 ? 29.241 8.628 -47.841 1.00 90.06 91 HIS A C 1
ATOM 696 O O . HIS A 1 91 ? 29.023 8.841 -46.652 1.00 90.06 91 HIS A O 1
ATOM 702 N N . ILE A 1 92 ? 30.447 8.257 -48.277 1.00 88.44 92 ILE A N 1
ATOM 703 C CA . ILE A 1 92 ? 31.625 8.183 -47.400 1.00 88.44 92 ILE A CA 1
ATOM 704 C C . ILE A 1 92 ? 32.171 9.595 -47.161 1.00 88.44 92 ILE A C 1
ATOM 706 O O . ILE A 1 92 ? 32.419 10.338 -48.120 1.00 88.44 92 ILE A O 1
ATOM 710 N N . ARG A 1 93 ? 32.355 9.948 -45.888 1.00 87.44 93 ARG A N 1
ATOM 711 C CA . ARG A 1 93 ? 32.929 11.209 -45.398 1.00 87.44 93 ARG A CA 1
ATOM 712 C C . ARG A 1 93 ? 34.063 10.914 -44.404 1.00 87.44 93 ARG A C 1
ATOM 714 O O . ARG A 1 93 ? 34.405 9.754 -44.190 1.00 87.44 93 ARG A O 1
ATOM 721 N N . GLU A 1 94 ? 34.691 11.951 -43.851 1.00 84.69 94 GLU A N 1
ATOM 722 C CA . GLU A 1 94 ? 35.798 11.797 -42.886 1.00 84.69 94 GLU A CA 1
ATOM 723 C C . GLU A 1 94 ? 35.329 11.227 -41.535 1.00 84.69 94 GLU A C 1
ATOM 725 O O . GLU A 1 94 ? 36.100 10.564 -40.847 1.00 84.69 94 GLU A O 1
ATOM 730 N N . ASP A 1 95 ? 34.062 11.457 -41.185 1.00 85.00 95 ASP A N 1
ATOM 731 C CA . ASP A 1 95 ? 33.382 11.007 -39.970 1.00 85.00 95 ASP A CA 1
ATOM 732 C C . ASP A 1 95 ? 32.772 9.596 -40.078 1.00 85.00 95 ASP A C 1
ATOM 734 O O . ASP A 1 95 ? 32.648 8.911 -39.062 1.00 85.00 95 ASP A O 1
ATOM 738 N N . GLY A 1 96 ? 32.450 9.111 -41.284 1.00 90.00 96 GLY A N 1
ATOM 739 C CA . GLY A 1 96 ? 31.970 7.739 -41.479 1.00 90.00 96 GLY A CA 1
ATOM 740 C C . GLY A 1 96 ? 31.233 7.483 -42.793 1.00 90.00 96 GLY A C 1
ATOM 741 O O . GLY A 1 96 ? 31.318 8.248 -43.760 1.00 90.00 96 GLY A O 1
ATOM 742 N N . MET A 1 97 ? 30.500 6.368 -42.833 1.00 93.00 97 MET A N 1
ATOM 743 C CA . MET A 1 97 ? 29.618 6.001 -43.938 1.00 93.00 97 MET A CA 1
ATOM 744 C C . MET A 1 97 ? 28.197 6.501 -43.670 1.00 93.00 97 MET A C 1
ATOM 746 O O . MET A 1 97 ? 27.457 5.876 -42.913 1.00 93.00 97 MET A O 1
ATOM 750 N N . HIS A 1 98 ? 27.817 7.605 -44.319 1.00 94.62 98 HIS A N 1
ATOM 751 C CA . HIS A 1 98 ? 26.456 8.138 -44.262 1.00 94.62 98 HIS A CA 1
ATOM 752 C C . HIS A 1 98 ? 25.521 7.339 -45.156 1.00 94.62 98 HIS A C 1
ATOM 754 O O . HIS A 1 98 ? 25.812 7.164 -46.339 1.00 94.62 98 HIS A O 1
ATOM 760 N N . ILE A 1 99 ? 24.384 6.933 -44.608 1.00 96.00 99 ILE A N 1
ATOM 761 C CA . ILE A 1 99 ? 23.275 6.309 -45.322 1.00 96.00 99 ILE A CA 1
ATOM 762 C C . ILE A 1 99 ? 22.089 7.274 -45.235 1.00 96.00 99 ILE A C 1
ATOM 764 O O . ILE A 1 99 ? 21.632 7.602 -44.140 1.00 96.00 99 ILE A O 1
ATOM 768 N N . GLU A 1 100 ? 21.642 7.791 -46.380 1.00 95.31 100 GLU A N 1
ATOM 769 C CA . GLU A 1 100 ? 20.576 8.796 -46.454 1.00 95.31 100 GLU A CA 1
ATOM 770 C C . GLU A 1 100 ? 19.179 8.173 -46.370 1.00 95.31 100 GLU A C 1
ATOM 772 O O . GLU A 1 100 ? 18.902 7.151 -46.994 1.00 95.31 100 GLU A O 1
ATOM 777 N N . GLY A 1 101 ? 18.268 8.855 -45.671 1.00 94.69 101 GLY A N 1
ATOM 778 C CA . GLY A 1 101 ? 16.881 8.422 -45.507 1.00 94.69 101 GLY A CA 1
ATOM 779 C C . GLY A 1 101 ? 16.672 7.455 -44.341 1.00 94.69 101 GLY A C 1
ATOM 780 O O . GLY A 1 101 ? 17.562 7.234 -43.521 1.00 94.69 101 GLY A O 1
ATOM 781 N N . ASN A 1 102 ? 15.457 6.913 -44.262 1.00 96.56 102 ASN A N 1
ATOM 782 C CA . ASN A 1 102 ? 15.039 6.020 -43.187 1.00 96.56 102 ASN A CA 1
ATOM 783 C C . ASN A 1 102 ? 15.303 4.565 -43.578 1.00 96.56 102 ASN A C 1
ATOM 785 O O . ASN A 1 102 ? 14.796 4.091 -44.596 1.00 96.56 102 ASN A O 1
ATOM 789 N N . VAL A 1 103 ? 16.053 3.846 -42.749 1.00 97.25 103 VAL A N 1
ATOM 790 C CA . VAL A 1 103 ? 16.471 2.466 -43.005 1.00 97.25 103 VAL A CA 1
ATOM 791 C C . VAL A 1 103 ? 15.720 1.513 -42.084 1.00 97.25 103 VAL A C 1
ATOM 793 O O . VAL A 1 103 ? 15.571 1.758 -40.891 1.00 97.25 103 VAL A O 1
ATOM 796 N N . SER A 1 104 ? 15.238 0.400 -42.631 1.00 96.00 104 SER A N 1
ATOM 797 C CA . SER A 1 104 ? 14.602 -0.671 -41.859 1.00 96.00 104 SER A CA 1
ATOM 798 C C . SER A 1 104 ? 15.264 -2.004 -42.182 1.00 96.00 104 SER A C 1
ATOM 800 O O . SER A 1 104 ? 15.051 -2.561 -43.255 1.00 96.00 104 SER A O 1
ATOM 802 N N . LEU A 1 105 ? 16.069 -2.502 -41.246 1.00 94.31 105 LEU A N 1
ATOM 803 C CA . LEU A 1 105 ? 16.722 -3.806 -41.308 1.00 94.31 105 LEU A CA 1
ATOM 804 C C . LEU A 1 105 ? 15.805 -4.826 -40.640 1.00 94.31 105 LEU A C 1
ATOM 806 O O . LEU A 1 105 ? 15.424 -4.648 -39.480 1.00 94.31 105 LEU A O 1
ATOM 810 N N . SER A 1 106 ? 15.414 -5.890 -41.346 1.00 89.00 106 SER A N 1
ATOM 811 C CA . SER A 1 106 ? 14.475 -6.850 -40.760 1.00 89.00 106 SER A CA 1
ATOM 812 C C . SER A 1 106 ? 14.652 -8.289 -41.214 1.00 89.00 106 SER A C 1
ATOM 814 O O . SER A 1 106 ? 15.106 -8.571 -42.315 1.00 89.00 106 SER A O 1
ATOM 816 N N . SER A 1 107 ? 14.250 -9.233 -40.359 1.00 77.69 107 SER A N 1
ATOM 817 C CA . SER A 1 107 ? 14.178 -10.673 -40.677 1.00 77.69 107 SER A CA 1
ATOM 818 C C . SER A 1 107 ? 15.508 -11.359 -41.052 1.00 77.69 107 SER A C 1
ATOM 820 O O . SER A 1 107 ? 15.521 -12.565 -41.325 1.00 77.69 107 SER A O 1
ATOM 822 N N . LEU A 1 108 ? 16.643 -10.652 -40.985 1.00 83.88 108 LEU A N 1
ATOM 823 C CA . LEU A 1 108 ? 18.002 -11.164 -41.201 1.00 83.88 108 LEU A CA 1
ATOM 824 C C . LEU A 1 108 ? 18.487 -12.033 -40.026 1.00 83.88 108 LEU A C 1
ATOM 826 O O . LEU A 1 108 ? 19.488 -11.761 -39.365 1.00 83.88 108 LEU A O 1
ATOM 830 N N . SER A 1 109 ? 17.776 -13.135 -39.785 1.00 85.94 109 SER A N 1
ATOM 831 C CA . SER A 1 109 ? 17.897 -14.029 -38.623 1.00 85.94 109 SER A CA 1
ATOM 832 C C . SER A 1 109 ? 19.250 -14.729 -38.422 1.00 85.94 109 SER A C 1
ATOM 834 O O . SER A 1 109 ? 19.360 -15.574 -37.535 1.00 85.94 109 SER A O 1
ATOM 836 N N . LYS A 1 110 ? 20.275 -14.432 -39.226 1.00 90.88 110 LYS A N 1
ATOM 837 C CA . LYS A 1 110 ? 21.618 -15.035 -39.158 1.00 90.88 110 LYS A CA 1
ATOM 838 C C . LYS A 1 110 ? 22.758 -14.019 -39.023 1.00 90.88 110 LYS A C 1
ATOM 840 O O . LYS A 1 110 ? 23.896 -14.432 -38.831 1.00 90.88 110 LYS A O 1
ATOM 845 N N . ILE A 1 111 ? 22.470 -12.721 -39.107 1.00 93.38 111 ILE A N 1
ATOM 846 C CA . ILE A 1 111 ? 23.456 -11.666 -38.854 1.00 93.38 111 ILE A CA 1
ATOM 847 C C . ILE A 1 111 ? 23.728 -11.565 -37.350 1.00 93.38 111 ILE A C 1
ATOM 849 O O . ILE A 1 111 ? 22.786 -11.537 -36.562 1.00 93.38 111 ILE A O 1
ATOM 853 N N . THR A 1 112 ? 25.008 -11.485 -36.977 1.00 92.19 112 THR A N 1
ATOM 854 C CA . THR A 1 112 ? 25.482 -11.371 -35.584 1.00 92.19 112 THR A CA 1
ATOM 855 C C . THR A 1 112 ? 26.072 -10.000 -35.238 1.00 92.19 112 THR A C 1
ATOM 857 O O . THR A 1 112 ? 26.117 -9.634 -34.065 1.00 92.19 112 THR A O 1
ATOM 860 N N . SER A 1 113 ? 26.473 -9.202 -36.230 1.00 91.50 113 SER A N 1
ATOM 861 C CA . SER A 1 113 ? 26.891 -7.804 -36.061 1.00 91.50 113 SER A CA 1
ATOM 862 C C . SER A 1 113 ? 26.632 -6.997 -37.334 1.00 91.50 113 SER A C 1
ATOM 864 O O . SER A 1 113 ? 26.508 -7.572 -38.415 1.00 91.50 113 SER A O 1
ATOM 866 N N . LEU A 1 114 ? 26.612 -5.671 -37.227 1.00 93.50 114 LEU A N 1
ATOM 867 C CA . LEU A 1 114 ? 26.638 -4.761 -38.381 1.00 93.50 114 LEU A CA 1
ATOM 868 C C . LEU A 1 114 ? 28.099 -4.441 -38.794 1.00 93.50 114 LEU A C 1
ATOM 870 O O . LEU A 1 114 ? 29.023 -4.800 -38.053 1.00 93.50 114 LEU A O 1
ATOM 874 N N . PRO A 1 115 ? 28.339 -3.815 -39.964 1.00 91.56 115 PRO A N 1
ATOM 875 C CA . PRO A 1 115 ? 29.610 -3.149 -40.272 1.00 91.56 115 PRO A CA 1
ATOM 876 C C . PRO A 1 115 ? 29.880 -1.941 -39.361 1.00 91.56 115 PRO A C 1
ATOM 878 O O . PRO A 1 115 ? 28.950 -1.341 -38.829 1.00 91.56 115 PRO A O 1
ATOM 881 N N . ASP A 1 116 ? 31.155 -1.577 -39.205 1.00 90.38 116 ASP A N 1
ATOM 882 C CA . ASP A 1 116 ? 31.595 -0.442 -38.380 1.00 90.38 116 ASP A CA 1
ATOM 883 C C . ASP A 1 116 ? 31.513 0.910 -39.126 1.00 90.38 116 ASP A C 1
ATOM 885 O O . ASP A 1 116 ? 31.455 0.955 -40.361 1.00 90.38 116 ASP A O 1
ATOM 889 N N . HIS A 1 117 ? 31.564 2.016 -38.368 1.00 88.94 117 HIS A N 1
ATOM 890 C CA . HIS A 1 117 ? 31.525 3.410 -38.854 1.00 88.94 117 HIS A CA 1
ATOM 891 C C . HIS A 1 117 ? 30.248 3.793 -39.628 1.00 88.94 117 HIS A C 1
ATOM 893 O O . HIS A 1 117 ? 30.307 4.471 -40.658 1.00 88.94 117 HIS A O 1
ATOM 899 N N . LEU A 1 118 ? 29.089 3.354 -39.132 1.00 93.94 118 LEU A N 1
ATOM 900 C CA . LEU A 1 118 ? 27.781 3.678 -39.703 1.00 93.94 118 LEU A CA 1
ATOM 901 C C . LEU A 1 118 ? 27.217 4.991 -39.158 1.00 93.94 118 LEU A C 1
ATOM 903 O O . LEU A 1 118 ? 27.115 5.176 -37.945 1.00 93.94 118 LEU A O 1
ATOM 907 N N . ILE A 1 119 ? 26.773 5.851 -40.075 1.00 96.75 119 ILE A N 1
ATOM 908 C CA . ILE A 1 119 ? 26.003 7.057 -39.780 1.00 96.75 119 ILE A CA 1
ATOM 909 C C . ILE A 1 119 ? 24.696 6.986 -40.573 1.00 96.75 119 ILE A C 1
ATOM 911 O O . ILE A 1 119 ? 24.708 6.941 -41.800 1.00 96.75 119 ILE A O 1
ATOM 915 N N . PHE A 1 120 ? 23.559 6.995 -39.890 1.00 97.94 120 PHE A N 1
ATOM 916 C CA . PHE A 1 120 ? 22.244 7.066 -40.521 1.00 97.94 120 PHE A CA 1
ATOM 917 C C . PHE A 1 120 ? 21.769 8.518 -40.493 1.00 97.94 120 PHE A C 1
ATOM 919 O O . PHE A 1 120 ? 21.633 9.112 -39.424 1.00 97.94 120 PHE A O 1
ATOM 926 N N . ASP A 1 121 ? 21.559 9.114 -41.670 1.00 97.38 121 ASP A N 1
ATOM 927 C CA . ASP A 1 121 ? 21.129 10.515 -41.790 1.00 97.38 121 ASP A CA 1
ATOM 928 C C . ASP A 1 121 ? 19.606 10.687 -41.551 1.00 97.38 121 ASP A C 1
ATOM 930 O O . ASP A 1 121 ? 19.139 11.821 -41.444 1.00 97.38 121 ASP A O 1
ATOM 934 N N . GLY A 1 122 ? 18.853 9.584 -41.428 1.00 97.69 122 GLY A N 1
ATOM 935 C CA . GLY A 1 122 ? 17.450 9.517 -40.991 1.00 97.69 122 GLY A CA 1
ATOM 936 C C . GLY A 1 122 ? 17.235 8.485 -39.873 1.00 97.69 122 GLY A C 1
ATOM 937 O O . GLY A 1 122 ? 18.138 8.248 -39.067 1.00 97.69 122 GLY A O 1
ATOM 938 N N . ASP A 1 123 ? 16.042 7.886 -39.814 1.00 98.50 123 ASP A N 1
ATOM 939 C CA . ASP A 1 123 ? 15.685 6.857 -38.820 1.00 98.50 123 ASP A CA 1
ATOM 940 C C . ASP A 1 123 ? 16.356 5.498 -39.115 1.00 98.50 123 ASP A C 1
ATOM 942 O O . ASP A 1 123 ? 16.565 5.137 -40.278 1.00 98.50 123 ASP A O 1
ATOM 946 N N . LEU A 1 124 ? 16.631 4.706 -38.074 1.00 98.44 124 LEU A N 1
ATOM 947 C CA . LEU A 1 124 ? 17.093 3.319 -38.175 1.00 98.44 124 LEU A CA 1
ATOM 948 C C . LEU A 1 124 ? 16.201 2.386 -37.348 1.00 98.44 124 LEU A C 1
ATOM 950 O O . LEU A 1 124 ? 16.244 2.400 -36.121 1.00 98.44 124 LEU A O 1
ATOM 954 N N . ASN A 1 125 ? 15.482 1.497 -38.030 1.00 98.06 125 ASN A N 1
ATOM 955 C CA . ASN A 1 125 ? 14.666 0.458 -37.407 1.00 98.06 125 ASN A CA 1
ATOM 956 C C . ASN A 1 125 ? 15.333 -0.910 -37.600 1.00 98.06 125 ASN A C 1
ATOM 958 O O . ASN A 1 125 ? 15.595 -1.322 -38.731 1.00 98.06 125 ASN A O 1
ATOM 962 N N . ILE A 1 126 ? 15.587 -1.638 -36.516 1.00 97.19 126 ILE A N 1
ATOM 963 C CA . ILE A 1 126 ? 16.145 -2.993 -36.522 1.00 97.19 126 ILE A CA 1
ATOM 964 C C . ILE A 1 126 ? 15.117 -3.936 -35.899 1.00 97.19 126 ILE A C 1
ATOM 966 O O . ILE A 1 126 ? 14.932 -3.968 -34.683 1.00 97.19 126 ILE A O 1
ATOM 970 N N . MET A 1 127 ? 14.451 -4.716 -36.749 1.00 95.50 127 MET A N 1
ATOM 971 C CA . MET A 1 127 ? 13.292 -5.528 -36.378 1.00 95.50 127 MET A CA 1
ATOM 972 C C . MET A 1 127 ? 13.587 -7.018 -36.555 1.00 95.50 127 MET A C 1
ATOM 974 O O . MET A 1 127 ? 13.926 -7.470 -37.651 1.00 95.50 127 MET A O 1
ATOM 978 N N . ARG A 1 128 ? 13.348 -7.835 -35.526 1.00 94.31 128 ARG A N 1
ATOM 979 C CA . ARG A 1 128 ? 13.338 -9.307 -35.649 1.00 94.31 128 ARG A CA 1
ATOM 980 C C . ARG A 1 128 ? 14.665 -9.862 -36.180 1.00 94.31 128 ARG A C 1
ATOM 982 O O . ARG A 1 128 ? 14.690 -10.722 -37.067 1.00 94.31 128 ARG A O 1
ATOM 989 N N . MET A 1 129 ? 15.777 -9.377 -35.628 1.00 94.62 129 MET A N 1
ATOM 990 C CA . MET A 1 129 ? 17.127 -9.894 -35.878 1.00 94.62 129 MET A CA 1
ATOM 991 C C . MET A 1 129 ? 17.611 -10.714 -34.666 1.00 94.62 129 MET A C 1
ATOM 993 O O . MET A 1 129 ? 18.493 -10.278 -33.928 1.00 94.62 129 MET A O 1
ATOM 997 N N . PRO A 1 130 ? 17.054 -11.922 -34.427 1.00 93.19 130 PRO A N 1
ATOM 998 C CA . PRO A 1 130 ? 17.216 -12.649 -33.167 1.00 93.19 130 PRO A CA 1
ATOM 999 C C . PRO A 1 130 ? 18.640 -13.116 -32.859 1.00 93.19 130 PRO A C 1
ATOM 1001 O O . PRO A 1 130 ? 18.884 -13.487 -31.722 1.00 93.19 130 PRO A O 1
ATOM 1004 N N . ASN A 1 131 ? 19.559 -13.125 -33.831 1.00 94.88 131 ASN A N 1
ATOM 1005 C CA . ASN A 1 131 ? 20.963 -13.505 -33.628 1.00 94.88 131 ASN A CA 1
ATOM 1006 C C . ASN A 1 131 ? 21.930 -12.309 -33.609 1.00 94.88 131 ASN A C 1
ATOM 1008 O O . ASN A 1 131 ? 23.127 -12.529 -33.456 1.00 94.88 131 ASN A O 1
ATOM 1012 N N . LEU A 1 132 ? 21.445 -11.068 -33.742 1.00 96.06 132 LEU A N 1
ATOM 1013 C CA . LEU A 1 132 ? 22.286 -9.874 -33.651 1.00 96.06 132 LEU A CA 1
ATOM 1014 C C . LEU A 1 132 ? 22.832 -9.759 -32.222 1.00 96.06 132 LEU A C 1
ATOM 1016 O O . LEU A 1 132 ? 22.056 -9.599 -31.288 1.00 96.06 132 LEU A O 1
ATOM 1020 N N . GLU A 1 133 ? 24.151 -9.851 -32.047 1.00 96.00 133 GLU A N 1
ATOM 1021 C CA . GLU A 1 133 ? 24.796 -9.854 -30.728 1.00 96.00 133 GLU A CA 1
ATOM 1022 C C . GLU A 1 133 ? 25.269 -8.466 -30.288 1.00 96.00 133 GLU A C 1
ATOM 1024 O O . GLU A 1 133 ? 25.290 -8.178 -29.089 1.00 96.00 133 GLU A O 1
ATOM 1029 N N . LYS A 1 134 ? 25.645 -7.603 -31.240 1.00 95.31 134 LYS A N 1
ATOM 1030 C CA . LYS A 1 134 ? 26.091 -6.231 -30.965 1.00 95.31 134 LYS A CA 1
ATOM 1031 C C . LYS A 1 134 ? 25.795 -5.253 -32.104 1.00 95.31 134 LYS A C 1
ATOM 1033 O O . LYS A 1 134 ? 25.862 -5.622 -33.280 1.00 95.31 134 LYS A O 1
ATOM 1038 N N . LEU A 1 135 ? 25.557 -3.995 -31.739 1.00 96.50 135 LEU A N 1
ATOM 1039 C CA . LEU A 1 135 ? 25.710 -2.848 -32.642 1.00 96.50 135 LEU A CA 1
ATOM 1040 C C . LEU A 1 135 ? 27.208 -2.481 -32.784 1.00 96.50 135 LEU A C 1
ATOM 1042 O O . LEU A 1 135 ? 28.022 -2.942 -31.974 1.00 96.50 135 LEU A O 1
ATOM 1046 N N . PRO A 1 136 ? 27.607 -1.732 -33.830 1.00 93.56 136 PRO A N 1
ATOM 1047 C CA . PRO A 1 136 ? 28.994 -1.320 -34.020 1.00 93.56 136 PRO A CA 1
ATOM 1048 C C . PRO A 1 136 ? 29.358 -0.169 -33.074 1.00 93.56 136 PRO A C 1
ATOM 1050 O O . PRO A 1 136 ? 28.493 0.587 -32.633 1.00 93.56 136 PRO A O 1
ATOM 1053 N N . ASP A 1 137 ? 30.650 -0.012 -32.785 1.00 91.81 137 ASP A N 1
ATOM 1054 C CA . ASP A 1 137 ? 31.128 1.114 -31.978 1.00 91.81 137 ASP A CA 1
ATOM 1055 C C . ASP A 1 137 ? 31.018 2.431 -32.764 1.00 91.81 137 ASP A C 1
ATOM 1057 O O . ASP A 1 137 ? 31.426 2.505 -33.926 1.00 91.81 137 ASP A O 1
ATOM 1061 N N . ASN A 1 138 ? 30.557 3.495 -32.097 1.00 91.94 138 ASN A N 1
ATOM 1062 C CA . ASN A 1 138 ? 30.329 4.826 -32.674 1.00 91.94 138 ASN A CA 1
ATOM 1063 C C . ASN A 1 138 ? 29.210 4.854 -33.730 1.00 91.94 138 ASN A C 1
ATOM 1065 O O . ASN A 1 138 ? 29.331 5.529 -34.751 1.00 91.94 138 ASN A O 1
ATOM 1069 N N . LEU A 1 139 ? 28.121 4.117 -33.489 1.00 96.12 139 LEU A N 1
ATOM 1070 C CA . LEU A 1 139 ? 26.904 4.232 -34.291 1.00 96.12 139 LEU A CA 1
ATOM 1071 C C . LEU A 1 139 ? 26.272 5.618 -34.085 1.00 96.12 139 LEU A C 1
ATOM 1073 O O . LEU A 1 139 ? 26.002 6.016 -32.950 1.00 96.12 139 LEU A O 1
ATOM 1077 N N . VAL A 1 140 ? 25.996 6.317 -35.187 1.00 97.50 140 VAL A N 1
ATOM 1078 C CA . VAL A 1 140 ? 25.284 7.604 -35.188 1.00 97.50 140 VAL A CA 1
ATOM 1079 C C . VAL A 1 140 ? 23.972 7.462 -35.956 1.00 97.50 140 VAL A C 1
ATOM 1081 O O . VAL A 1 140 ? 23.958 6.951 -37.076 1.00 97.50 140 VAL A O 1
ATOM 1084 N N . VAL A 1 141 ? 22.873 7.944 -35.381 1.00 98.38 141 VAL A N 1
ATOM 1085 C CA . VAL A 1 141 ? 21.539 7.979 -35.994 1.00 98.38 141 VAL A CA 1
ATOM 1086 C C . VAL A 1 141 ? 20.959 9.381 -35.810 1.00 98.38 141 VAL A C 1
ATOM 1088 O O . VAL A 1 141 ? 20.757 9.840 -34.688 1.00 98.38 141 VAL A O 1
ATOM 1091 N N . LYS A 1 142 ? 20.718 10.101 -36.909 1.00 97.94 142 LYS A N 1
ATOM 1092 C CA . LYS A 1 142 ? 20.182 11.476 -36.869 1.00 97.94 142 LYS A CA 1
ATOM 1093 C C . LYS A 1 142 ? 18.663 11.529 -36.709 1.00 97.94 142 LYS A C 1
ATOM 1095 O O . LYS A 1 142 ? 18.133 12.556 -36.293 1.00 97.94 142 LYS A O 1
ATOM 1100 N N . GLY A 1 143 ? 17.972 10.445 -37.045 1.00 98.38 143 GLY A N 1
ATOM 1101 C CA . GLY A 1 143 ? 16.580 10.217 -36.679 1.00 98.38 143 GLY A CA 1
ATOM 1102 C C . GLY A 1 143 ? 16.452 9.422 -35.379 1.00 98.38 143 GLY A C 1
ATOM 1103 O O . GLY A 1 143 ? 17.303 9.490 -34.489 1.00 98.38 143 GLY A O 1
ATOM 1104 N N . ASN A 1 144 ? 15.376 8.652 -35.292 1.00 98.75 144 ASN A N 1
ATOM 1105 C CA . ASN A 1 144 ? 15.107 7.701 -34.221 1.00 98.75 144 ASN A CA 1
ATOM 1106 C C . ASN A 1 144 ? 15.877 6.389 -34.435 1.00 98.75 144 ASN A C 1
ATOM 1108 O O . ASN A 1 144 ? 16.103 5.973 -35.572 1.00 98.75 144 ASN A O 1
ATOM 1112 N N . LEU A 1 145 ? 16.226 5.709 -33.342 1.00 98.69 145 LEU A N 1
ATOM 1113 C CA . LEU A 1 145 ? 16.746 4.342 -33.358 1.00 98.69 145 LEU A CA 1
ATOM 1114 C C . LEU A 1 145 ? 15.749 3.406 -32.672 1.00 98.69 145 LEU A C 1
ATOM 1116 O O . LEU A 1 145 ? 15.564 3.486 -31.459 1.00 98.69 145 LEU A O 1
ATOM 1120 N N . GLU A 1 146 ? 15.147 2.497 -33.432 1.00 98.69 146 GLU A N 1
ATOM 1121 C CA . GLU A 1 146 ? 14.226 1.480 -32.922 1.00 98.69 146 GLU A CA 1
ATOM 1122 C C . GLU A 1 146 ? 14.852 0.081 -33.009 1.00 98.69 146 GLU A C 1
ATOM 1124 O O . GLU A 1 146 ? 15.273 -0.366 -34.075 1.00 98.69 146 GLU A O 1
ATOM 1129 N N . LEU A 1 147 ? 14.906 -0.639 -31.888 1.00 98.25 147 LEU A N 1
ATOM 1130 C CA . LEU A 1 147 ? 15.419 -2.006 -31.778 1.00 98.25 147 LEU A CA 1
ATOM 1131 C C . LEU A 1 147 ? 14.307 -2.906 -31.229 1.00 98.25 147 LEU A C 1
ATOM 1133 O O . LEU A 1 147 ? 13.952 -2.782 -30.060 1.00 98.25 147 LEU A O 1
ATOM 1137 N N . HIS A 1 148 ? 13.767 -3.822 -32.036 1.00 97.44 148 HIS A N 1
ATOM 1138 C CA . HIS A 1 148 ? 12.672 -4.715 -31.629 1.00 97.44 148 HIS A CA 1
ATOM 1139 C C . HIS A 1 148 ? 12.991 -6.187 -31.909 1.00 97.44 148 HIS A C 1
ATOM 1141 O O . HIS A 1 148 ? 13.455 -6.540 -32.995 1.00 97.44 148 HIS A O 1
ATOM 1147 N N . GLU A 1 149 ? 12.667 -7.073 -30.962 1.00 95.69 149 GLU A N 1
ATOM 1148 C CA . GLU A 1 149 ? 12.838 -8.534 -31.087 1.00 95.69 149 GLU A CA 1
ATOM 1149 C C . GLU A 1 149 ? 14.304 -8.969 -31.380 1.00 95.69 149 GLU A C 1
ATOM 1151 O O . GLU A 1 149 ? 14.564 -10.026 -31.969 1.00 95.69 149 GLU A O 1
ATOM 1156 N N . CYS A 1 150 ? 15.301 -8.180 -30.958 1.00 96.00 150 CYS A N 1
ATOM 1157 C CA . CYS A 1 150 ? 16.732 -8.498 -31.100 1.00 96.00 150 CYS A CA 1
ATOM 1158 C C . CYS A 1 150 ? 17.221 -9.388 -29.940 1.00 96.00 150 CYS A C 1
ATOM 1160 O O . CYS A 1 150 ? 18.085 -9.023 -29.144 1.00 96.00 150 CYS A O 1
ATOM 1162 N N . GLY A 1 151 ? 16.644 -10.589 -29.837 1.00 93.31 151 GLY A N 1
ATOM 1163 C CA . GLY A 1 151 ? 16.734 -11.481 -28.670 1.00 93.31 151 GLY A CA 1
ATOM 1164 C C . GLY A 1 151 ? 18.109 -12.063 -28.291 1.00 93.31 151 GLY A C 1
ATOM 1165 O O . GLY A 1 151 ? 18.165 -12.851 -27.346 1.00 93.31 151 GLY A O 1
ATOM 1166 N N . GLN A 1 152 ? 19.201 -11.719 -28.983 1.00 96.56 152 GLN A N 1
ATOM 1167 C CA . GLN A 1 152 ? 20.588 -12.038 -28.590 1.00 96.56 152 GLN A CA 1
ATOM 1168 C C . GLN A 1 152 ? 21.484 -10.799 -28.418 1.00 96.56 152 GLN A C 1
ATOM 1170 O O . GLN A 1 152 ? 22.676 -10.954 -28.145 1.00 96.56 152 GLN A O 1
ATOM 1175 N N . LEU A 1 153 ? 20.925 -9.589 -28.522 1.00 97.50 153 LEU A N 1
ATOM 1176 C CA . LEU A 1 153 ? 21.670 -8.335 -28.445 1.00 97.50 153 LEU A CA 1
ATOM 1177 C C . LEU A 1 153 ? 22.189 -8.109 -27.024 1.00 97.50 153 LEU A C 1
ATOM 1179 O O . LEU A 1 153 ? 21.405 -8.008 -26.086 1.00 97.50 153 LEU A O 1
ATOM 1183 N N . LYS A 1 154 ? 23.515 -8.043 -26.871 1.00 96.44 154 LYS A N 1
ATOM 1184 C CA . LYS A 1 154 ? 24.220 -7.922 -25.581 1.00 96.44 154 LYS A CA 1
ATOM 1185 C C . LYS A 1 154 ? 24.815 -6.534 -25.351 1.00 96.44 154 LYS A C 1
ATOM 1187 O O . LYS A 1 154 ? 25.104 -6.187 -24.210 1.00 96.44 154 LYS A O 1
ATOM 1192 N N . SER A 1 155 ? 25.057 -5.770 -26.418 1.00 95.38 155 SER A N 1
ATOM 1193 C CA . SER A 1 155 ? 25.736 -4.470 -26.371 1.00 95.38 155 SER A CA 1
ATOM 1194 C C . SER A 1 155 ? 25.312 -3.565 -27.530 1.00 95.38 155 SER A C 1
ATOM 1196 O O . SER A 1 155 ? 25.119 -4.033 -28.654 1.00 95.38 155 SER A O 1
ATOM 1198 N N . LEU A 1 156 ? 25.221 -2.261 -27.259 1.00 96.56 156 LEU A N 1
ATOM 1199 C CA . LEU A 1 156 ? 24.961 -1.217 -28.257 1.00 96.56 156 LEU A CA 1
ATOM 1200 C C . LEU A 1 156 ? 26.254 -0.508 -28.721 1.00 96.56 156 LEU A C 1
ATOM 1202 O O . LEU A 1 156 ? 26.179 0.560 -29.317 1.00 96.56 156 LEU A O 1
ATOM 1206 N N . GLY A 1 157 ? 27.425 -1.087 -28.430 1.00 92.31 157 GLY A N 1
ATOM 1207 C CA . GLY A 1 157 ? 28.735 -0.470 -28.659 1.00 92.31 157 GLY A CA 1
ATOM 1208 C C . GLY A 1 157 ? 29.222 0.387 -27.481 1.00 92.31 157 GLY A C 1
ATOM 1209 O O . GLY A 1 157 ? 28.576 0.472 -26.438 1.00 92.31 157 GLY A O 1
ATOM 1210 N N . GLN A 1 158 ? 30.399 0.996 -27.632 1.00 91.31 158 GLN A N 1
ATOM 1211 C CA . GLN A 1 158 ? 31.024 1.884 -26.639 1.00 91.31 158 GLN A CA 1
ATOM 1212 C C . GLN A 1 158 ? 30.480 3.318 -26.678 1.00 91.31 158 GLN A C 1
ATOM 1214 O O . GLN A 1 158 ? 30.414 3.970 -25.638 1.00 91.31 158 GLN A O 1
ATOM 1219 N N . TYR A 1 159 ? 30.109 3.795 -27.870 1.00 93.44 159 TYR A N 1
ATOM 1220 C CA . TYR A 1 159 ? 29.530 5.116 -28.108 1.00 93.44 159 TYR A CA 1
ATOM 1221 C C . TYR A 1 159 ? 28.315 4.999 -29.029 1.00 93.44 159 TYR A C 1
ATOM 1223 O O . TYR A 1 159 ? 28.395 4.320 -30.057 1.00 93.44 159 TYR A O 1
ATOM 1231 N N . LEU A 1 160 ? 27.223 5.666 -28.651 1.00 96.38 160 LEU A N 1
ATOM 1232 C CA . LEU A 1 160 ? 25.958 5.704 -29.383 1.00 96.38 160 LEU A CA 1
ATOM 1233 C C . LEU A 1 160 ? 25.395 7.134 -29.385 1.00 96.38 160 LEU A C 1
ATOM 1235 O O . LEU A 1 160 ? 25.095 7.675 -28.320 1.00 96.38 160 LEU A O 1
ATOM 1239 N N . ASP A 1 161 ? 25.221 7.731 -30.564 1.00 96.44 161 ASP A N 1
ATOM 1240 C CA . ASP A 1 161 ? 24.583 9.046 -30.730 1.00 96.44 161 ASP A CA 1
ATOM 1241 C C . ASP A 1 161 ? 23.258 8.900 -31.484 1.00 96.44 161 ASP A C 1
ATOM 1243 O O . ASP A 1 161 ? 23.249 8.544 -32.661 1.00 96.44 161 ASP A O 1
ATOM 1247 N N . VAL A 1 162 ? 22.139 9.162 -30.808 1.00 98.06 162 VAL A N 1
ATOM 1248 C CA . VAL A 1 162 ? 20.796 9.170 -31.399 1.00 98.06 162 VAL A CA 1
ATOM 1249 C C . VAL A 1 162 ? 20.216 10.569 -31.226 1.00 98.06 162 VAL A C 1
ATOM 1251 O O . VAL A 1 162 ? 19.938 10.993 -30.107 1.00 98.06 162 VAL A O 1
ATOM 1254 N N . GLN A 1 163 ? 20.031 11.313 -32.316 1.00 97.75 163 GLN A N 1
ATOM 1255 C CA . GLN A 1 163 ? 19.506 12.688 -32.256 1.00 97.75 163 GLN A CA 1
ATOM 1256 C C . GLN A 1 163 ? 17.972 12.726 -32.119 1.00 97.75 163 GLN A C 1
ATOM 1258 O O . GLN A 1 163 ? 17.416 13.729 -31.665 1.00 97.75 163 GLN A O 1
ATOM 1263 N N . GLY A 1 164 ? 17.290 11.634 -32.471 1.00 98.25 164 GLY A N 1
ATOM 1264 C CA . GLY A 1 164 ? 15.880 11.389 -32.175 1.00 98.25 164 GLY A CA 1
ATOM 1265 C C . GLY A 1 164 ? 15.656 10.643 -30.856 1.00 98.25 164 GLY A C 1
ATOM 1266 O O . GLY A 1 164 ? 16.404 10.796 -29.886 1.00 98.25 164 GLY A O 1
ATOM 1267 N N . ALA A 1 165 ? 14.595 9.840 -30.830 1.00 98.69 165 ALA A N 1
ATOM 1268 C CA . ALA A 1 165 ? 14.265 8.927 -29.743 1.00 98.69 165 ALA A CA 1
ATOM 1269 C C . ALA A 1 165 ? 14.984 7.574 -29.896 1.00 98.69 165 ALA A C 1
ATOM 1271 O O . ALA A 1 165 ? 15.263 7.125 -31.009 1.00 98.69 165 ALA A O 1
ATOM 1272 N N . LEU A 1 166 ? 15.248 6.904 -28.773 1.00 98.75 166 LEU A N 1
ATOM 1273 C CA . LEU A 1 166 ? 15.809 5.552 -28.720 1.00 98.75 166 LEU A CA 1
ATOM 1274 C C . LEU A 1 166 ? 14.779 4.593 -28.116 1.00 98.75 166 LEU A C 1
ATOM 1276 O O . LEU A 1 166 ? 14.431 4.712 -26.942 1.00 98.75 166 LEU A O 1
ATOM 1280 N N . VAL A 1 167 ? 14.317 3.623 -28.904 1.00 98.81 167 VAL A N 1
ATOM 1281 C CA . VAL A 1 167 ? 13.387 2.570 -28.479 1.00 98.81 167 VAL A CA 1
ATOM 1282 C C . VAL A 1 167 ? 14.114 1.232 -28.478 1.00 98.81 167 VAL A C 1
ATOM 1284 O O . VAL A 1 167 ? 14.664 0.812 -29.493 1.00 98.81 167 VAL A O 1
ATOM 1287 N N . ILE A 1 168 ? 14.104 0.539 -27.341 1.00 98.62 168 ILE A N 1
ATOM 1288 C CA . ILE A 1 168 ? 14.681 -0.796 -27.183 1.00 98.62 168 ILE A CA 1
ATOM 1289 C C . ILE A 1 168 ? 13.618 -1.710 -26.591 1.00 98.62 168 ILE A C 1
ATOM 1291 O O . ILE A 1 168 ? 13.230 -1.556 -25.432 1.00 98.62 168 ILE A O 1
ATOM 1295 N N . ASN A 1 169 ? 13.152 -2.661 -27.392 1.00 98.31 169 ASN A N 1
ATOM 1296 C CA . ASN A 1 169 ? 12.021 -3.525 -27.099 1.00 98.31 169 ASN A CA 1
ATOM 1297 C C . ASN A 1 169 ? 12.395 -5.004 -27.315 1.00 98.31 169 ASN A C 1
ATOM 1299 O O . ASN A 1 169 ? 12.929 -5.369 -28.367 1.00 98.31 169 ASN A O 1
ATOM 1303 N N . GLN A 1 170 ? 12.121 -5.876 -26.343 1.00 97.38 170 GLN A N 1
ATOM 1304 C CA . GLN A 1 170 ? 12.358 -7.327 -26.451 1.00 97.38 170 GLN A CA 1
ATOM 1305 C C . GLN A 1 170 ? 13.814 -7.719 -26.780 1.00 97.38 170 GLN A C 1
ATOM 1307 O O . GLN A 1 170 ? 14.096 -8.721 -27.449 1.00 97.38 170 GLN A O 1
ATOM 1312 N N . CYS A 1 171 ? 14.781 -6.944 -26.280 1.00 97.25 171 CYS A N 1
ATOM 1313 C CA . CYS A 1 171 ? 16.212 -7.228 -26.406 1.00 97.25 171 CYS A CA 1
ATOM 1314 C C . CYS A 1 171 ? 16.708 -8.019 -25.182 1.00 97.25 171 CYS A C 1
ATOM 1316 O O . CYS A 1 171 ? 17.580 -7.581 -24.435 1.00 97.25 171 CYS A O 1
ATOM 1318 N N . HIS A 1 172 ? 16.148 -9.218 -24.972 1.00 95.88 172 HIS A N 1
ATOM 1319 C CA . HIS A 1 172 ? 16.252 -10.019 -23.735 1.00 95.88 172 HIS A CA 1
ATOM 1320 C C . HIS A 1 172 ? 17.667 -10.421 -23.257 1.00 95.88 172 HIS A C 1
ATOM 1322 O O . HIS A 1 172 ? 17.773 -11.103 -22.238 1.00 95.88 172 HIS A O 1
ATOM 1328 N N . GLN A 1 173 ? 18.748 -10.089 -23.971 1.00 97.25 173 GLN A N 1
ATOM 1329 C CA . GLN A 1 173 ? 20.138 -10.338 -23.544 1.00 97.25 173 GLN A CA 1
ATOM 1330 C C . GLN A 1 173 ? 20.918 -9.062 -23.204 1.00 97.25 173 GLN A C 1
ATOM 1332 O O . GLN A 1 173 ? 22.068 -9.162 -22.771 1.00 97.25 173 GLN A O 1
ATOM 1337 N N . LEU A 1 174 ? 20.310 -7.885 -23.363 1.00 97.19 174 LEU A N 1
ATOM 1338 C CA . LEU A 1 174 ? 20.945 -6.609 -23.076 1.00 97.19 174 LEU A CA 1
ATOM 1339 C C . LEU A 1 174 ? 21.055 -6.440 -21.558 1.00 97.19 174 LEU A C 1
ATOM 1341 O O . LEU A 1 174 ? 20.054 -6.536 -20.853 1.00 97.19 174 LEU A O 1
ATOM 1345 N N . LEU A 1 175 ? 22.274 -6.230 -21.053 1.00 95.88 175 LEU A N 1
ATOM 1346 C CA . LEU A 1 175 ? 22.539 -6.133 -19.609 1.00 95.88 175 LEU A CA 1
ATOM 1347 C C . LEU A 1 175 ? 22.576 -4.685 -19.101 1.00 95.88 175 LEU A C 1
ATOM 1349 O O . LEU A 1 175 ? 22.208 -4.439 -17.953 1.00 95.88 175 LEU A O 1
ATOM 1353 N N . THR A 1 176 ? 23.014 -3.753 -19.951 1.00 96.25 176 THR A N 1
ATOM 1354 C CA . THR A 1 176 ? 23.162 -2.314 -19.678 1.00 96.25 176 THR A CA 1
ATOM 1355 C C . THR A 1 176 ? 23.197 -1.526 -20.999 1.00 96.25 176 THR A C 1
ATOM 1357 O O . THR A 1 176 ? 23.276 -2.128 -22.075 1.00 96.25 176 THR A O 1
ATOM 1360 N N . LEU A 1 177 ? 23.156 -0.194 -20.927 1.00 96.88 177 LEU A N 1
ATOM 1361 C CA . LEU A 1 177 ? 23.365 0.716 -22.064 1.00 96.88 177 LEU A CA 1
ATOM 1362 C C . LEU A 1 177 ? 24.822 1.240 -22.086 1.00 96.88 177 LEU A C 1
ATOM 1364 O O . LEU A 1 177 ? 25.516 1.138 -21.071 1.00 96.88 177 LEU A O 1
ATOM 1368 N N . PRO A 1 178 ? 25.316 1.810 -23.204 1.00 94.62 178 PRO A N 1
ATOM 1369 C CA . PRO A 1 178 ? 26.657 2.392 -23.266 1.00 94.62 178 PRO A CA 1
ATOM 1370 C C . PRO A 1 178 ? 26.841 3.521 -22.246 1.00 94.62 178 PRO A C 1
ATOM 1372 O O . PRO A 1 178 ? 25.963 4.363 -22.076 1.00 94.62 178 PRO A O 1
ATOM 1375 N N . SER A 1 179 ? 28.012 3.591 -21.610 1.00 92.00 179 SER A N 1
ATOM 1376 C CA . SER A 1 179 ? 28.353 4.689 -20.692 1.00 92.00 179 SER A CA 1
ATOM 1377 C C . SER A 1 179 ? 28.520 6.037 -21.396 1.00 92.00 179 SER A C 1
ATOM 1379 O O . SER A 1 179 ? 28.346 7.081 -20.771 1.00 92.00 179 SER A O 1
ATOM 1381 N N . LEU A 1 180 ? 28.835 6.022 -22.694 1.00 91.56 180 LEU A N 1
ATOM 1382 C CA . LEU A 1 180 ? 28.864 7.197 -23.555 1.00 91.56 180 LEU A CA 1
ATOM 1383 C C . LEU A 1 180 ? 27.695 7.096 -24.539 1.00 91.56 180 LEU A C 1
ATOM 1385 O O . LEU A 1 180 ? 27.817 6.507 -25.610 1.00 91.56 180 LEU A O 1
ATOM 1389 N N . MET A 1 181 ? 26.546 7.657 -24.172 1.00 93.81 181 MET A N 1
ATOM 1390 C CA . MET A 1 181 ? 25.388 7.728 -25.060 1.00 93.81 181 MET A CA 1
ATOM 1391 C C . MET A 1 181 ? 24.743 9.110 -25.045 1.00 93.81 181 MET A C 1
ATOM 1393 O O . MET A 1 181 ? 24.722 9.783 -24.014 1.00 93.81 181 MET A O 1
ATOM 1397 N N . ASN A 1 182 ? 24.198 9.509 -26.189 1.00 92.12 182 ASN A N 1
ATOM 1398 C CA . ASN A 1 182 ? 23.346 10.681 -26.335 1.00 92.12 182 ASN A CA 1
ATOM 1399 C C . ASN A 1 182 ? 21.994 10.253 -26.919 1.00 92.12 182 ASN A C 1
ATOM 1401 O O . ASN A 1 182 ? 21.953 9.508 -27.897 1.00 92.12 182 ASN A O 1
ATOM 1405 N N . VAL A 1 183 ? 20.905 10.729 -26.312 1.00 94.31 183 VAL A N 1
ATOM 1406 C CA . VAL A 1 183 ? 19.536 10.576 -26.821 1.00 94.31 183 VAL A CA 1
ATOM 1407 C C . VAL A 1 183 ? 18.918 11.970 -26.875 1.00 94.31 183 VAL A C 1
ATOM 1409 O O . VAL A 1 183 ? 18.729 12.627 -25.847 1.00 94.31 183 VAL A O 1
ATOM 1412 N N . GLY A 1 184 ? 18.671 12.457 -28.089 1.00 94.62 184 GLY A N 1
ATOM 1413 C CA . GLY A 1 184 ? 18.193 13.811 -28.364 1.00 94.62 184 GLY A CA 1
ATOM 1414 C C . GLY A 1 184 ? 16.721 14.035 -28.013 1.00 94.62 184 GLY A C 1
ATOM 1415 O O . GLY A 1 184 ? 16.321 15.181 -27.815 1.00 94.62 184 GLY A O 1
ATOM 1416 N N . GLN A 1 185 ? 15.938 12.962 -27.880 1.00 97.88 185 GLN A N 1
ATOM 1417 C CA . GLN A 1 185 ? 14.533 12.993 -27.462 1.00 97.88 185 GLN A CA 1
ATOM 1418 C C . GLN A 1 185 ? 14.266 11.928 -26.379 1.00 97.88 185 GLN A C 1
ATOM 1420 O O . GLN A 1 185 ? 14.962 11.907 -25.359 1.00 97.88 185 GLN A O 1
ATOM 1425 N N . ASP A 1 186 ? 13.256 11.079 -26.573 1.00 98.69 186 ASP A N 1
ATOM 1426 C CA . ASP A 1 186 ? 12.758 10.129 -25.577 1.00 98.69 186 ASP A CA 1
ATOM 1427 C C . ASP A 1 186 ? 13.562 8.815 -25.566 1.00 98.69 186 ASP A C 1
ATOM 1429 O O . ASP A 1 186 ? 14.073 8.365 -26.594 1.00 98.69 186 ASP A O 1
ATOM 1433 N N . LEU A 1 187 ? 13.659 8.173 -24.400 1.00 98.75 187 LEU A N 1
ATOM 1434 C CA . LEU A 1 187 ? 14.283 6.860 -24.216 1.00 98.75 187 LEU A CA 1
ATOM 1435 C C . LEU A 1 187 ? 13.238 5.854 -23.726 1.00 98.75 187 LEU A C 1
ATOM 1437 O O . LEU A 1 187 ? 12.742 5.980 -22.608 1.00 98.75 187 LEU A O 1
ATOM 1441 N N . HIS A 1 188 ? 12.946 4.833 -24.532 1.00 98.81 188 HIS A N 1
ATOM 1442 C CA . HIS A 1 188 ? 12.006 3.761 -24.210 1.00 98.81 188 HIS A CA 1
ATOM 1443 C C . HIS A 1 188 ? 12.737 2.423 -24.060 1.00 98.81 188 HIS A C 1
ATOM 1445 O O . HIS A 1 188 ? 13.342 1.926 -25.008 1.00 98.81 188 HIS A O 1
ATOM 1451 N N . LEU A 1 189 ? 12.641 1.812 -22.881 1.00 98.69 189 LEU A N 1
ATOM 1452 C CA . LEU A 1 189 ? 13.205 0.505 -22.551 1.00 98.69 189 LEU A CA 1
ATOM 1453 C C . LEU A 1 189 ? 12.055 -0.422 -22.150 1.00 98.69 189 LEU A C 1
ATOM 1455 O O . LEU A 1 189 ? 11.523 -0.302 -21.052 1.00 98.69 189 LEU A O 1
ATOM 1459 N N . ILE A 1 190 ? 11.646 -1.313 -23.052 1.00 98.50 190 ILE A N 1
ATOM 1460 C CA . ILE A 1 190 ? 10.433 -2.130 -22.922 1.00 98.50 190 ILE A CA 1
ATOM 1461 C C . ILE A 1 190 ? 10.802 -3.617 -23.008 1.00 98.50 190 ILE A C 1
ATOM 1463 O O . ILE A 1 190 ? 11.548 -4.004 -23.904 1.00 98.50 190 ILE A O 1
ATOM 1467 N N . ASP A 1 191 ? 10.297 -4.451 -22.094 1.00 97.50 191 ASP A N 1
ATOM 1468 C CA . ASP A 1 191 ? 10.458 -5.918 -22.133 1.00 97.50 191 ASP A CA 1
ATOM 1469 C C . ASP A 1 191 ? 11.937 -6.333 -22.305 1.00 97.50 191 ASP A C 1
ATOM 1471 O O . ASP A 1 191 ? 12.324 -7.148 -23.141 1.00 97.50 191 ASP A O 1
ATOM 1475 N N . ASN A 1 192 ? 12.835 -5.695 -21.544 1.00 97.62 192 ASN A N 1
ATOM 1476 C CA . ASN A 1 192 ? 14.268 -6.001 -21.560 1.00 97.62 192 ASN A CA 1
ATOM 1477 C C . ASN A 1 192 ? 14.626 -6.823 -20.318 1.00 97.62 192 ASN A C 1
ATOM 1479 O O . ASN A 1 192 ? 15.331 -6.375 -19.418 1.00 97.62 192 ASN A O 1
ATOM 1483 N N . LEU A 1 193 ? 14.133 -8.064 -20.289 1.00 95.19 193 LEU A N 1
ATOM 1484 C CA . LEU A 1 193 ? 14.115 -8.985 -19.139 1.00 95.19 193 LEU A CA 1
ATOM 1485 C C . LEU A 1 193 ? 15.457 -9.227 -18.405 1.00 95.19 193 LEU A C 1
ATOM 1487 O O . LEU A 1 193 ? 15.458 -9.764 -17.294 1.00 95.19 193 LEU A O 1
ATOM 1491 N N . ARG A 1 194 ? 16.606 -8.900 -19.015 1.00 97.06 194 ARG A N 1
ATOM 1492 C CA . ARG A 1 194 ? 17.956 -9.036 -18.422 1.00 97.06 194 ARG A CA 1
ATOM 1493 C C . ARG A 1 194 ? 18.692 -7.712 -18.206 1.00 97.06 194 ARG A C 1
ATOM 1495 O O . ARG A 1 194 ? 19.827 -7.753 -17.732 1.00 97.06 194 ARG A O 1
ATOM 1502 N N . LEU A 1 195 ? 18.065 -6.574 -18.500 1.00 98.12 195 LEU A N 1
ATOM 1503 C CA . LEU A 1 195 ? 18.620 -5.258 -18.203 1.00 98.12 195 LEU A CA 1
ATOM 1504 C C . LEU A 1 195 ? 18.704 -5.107 -16.680 1.00 98.12 195 LEU A C 1
ATOM 1506 O O . LEU A 1 195 ? 17.692 -5.240 -15.996 1.00 98.12 195 LEU A O 1
ATOM 1510 N N . ARG A 1 196 ? 19.914 -4.896 -16.155 1.00 95.31 196 ARG A N 1
ATOM 1511 C CA . ARG A 1 196 ? 20.198 -4.894 -14.706 1.00 95.31 196 ARG A CA 1
ATOM 1512 C C . ARG A 1 196 ? 20.466 -3.516 -14.144 1.00 95.31 196 ARG A C 1
ATOM 1514 O O . ARG A 1 196 ? 20.099 -3.230 -13.008 1.00 95.31 196 ARG A O 1
ATOM 1521 N N . GLU A 1 197 ? 21.126 -2.698 -14.946 1.00 94.81 197 GLU A N 1
ATOM 1522 C CA . GLU A 1 197 ? 21.616 -1.381 -14.582 1.00 94.81 197 GLU A CA 1
ATOM 1523 C C . GLU A 1 197 ? 21.533 -0.451 -15.794 1.00 94.81 197 GLU A C 1
ATOM 1525 O O . GLU A 1 197 ? 21.429 -0.888 -16.944 1.00 94.81 197 GLU A O 1
ATOM 1530 N N . LEU A 1 198 ? 21.585 0.846 -15.516 1.00 96.69 198 LEU A N 1
ATOM 1531 C CA . LEU A 1 198 ? 21.709 1.907 -16.506 1.00 96.69 198 LEU A CA 1
ATOM 1532 C C . LEU A 1 198 ? 23.031 2.652 -16.265 1.00 96.69 198 LEU A C 1
ATOM 1534 O O . LEU A 1 198 ? 23.547 2.631 -15.144 1.00 96.69 198 LEU A O 1
ATOM 1538 N N . PRO A 1 199 ? 23.601 3.314 -17.283 1.00 95.25 199 PRO A N 1
ATOM 1539 C CA . PRO A 1 199 ? 24.868 4.016 -17.139 1.00 95.25 199 PRO A CA 1
ATOM 1540 C C . PRO A 1 199 ? 24.763 5.190 -16.155 1.00 95.25 199 PRO A C 1
ATOM 1542 O O . PRO A 1 199 ? 23.807 5.968 -16.177 1.00 95.25 199 PRO A O 1
ATOM 1545 N N . MET A 1 200 ? 25.780 5.337 -15.302 1.00 95.81 200 MET A N 1
ATOM 1546 C CA . MET A 1 200 ? 25.916 6.476 -14.390 1.00 95.81 200 MET A CA 1
ATOM 1547 C C . MET A 1 200 ? 25.902 7.797 -15.171 1.00 95.81 200 MET A C 1
ATOM 1549 O O . MET A 1 200 ? 26.592 7.938 -16.178 1.00 95.81 200 MET A O 1
ATOM 1553 N N . GLY A 1 201 ? 25.143 8.779 -14.687 1.00 94.19 201 GLY A N 1
ATOM 1554 C CA . GLY A 1 201 ? 25.028 10.093 -15.314 1.00 94.19 201 GLY A CA 1
ATOM 1555 C C . GLY A 1 201 ? 24.147 10.145 -16.566 1.00 94.19 201 GLY A C 1
ATOM 1556 O O . GLY A 1 201 ? 24.188 11.169 -17.251 1.00 94.19 201 GLY A O 1
ATOM 1557 N N . LEU A 1 202 ? 23.368 9.088 -16.858 1.00 95.94 202 LEU A N 1
ATOM 1558 C CA . LEU A 1 202 ? 22.445 9.007 -17.999 1.00 95.94 202 LEU A CA 1
ATOM 1559 C C . LEU A 1 202 ? 21.640 10.303 -18.178 1.00 95.94 202 LEU A C 1
ATOM 1561 O O . LEU A 1 202 ? 20.991 10.783 -17.246 1.00 95.94 202 LEU A O 1
ATOM 1565 N N . MET A 1 203 ? 21.667 10.843 -19.397 1.00 96.06 203 MET A N 1
ATOM 1566 C CA . MET A 1 203 ? 20.942 12.047 -19.788 1.00 96.06 203 MET A CA 1
ATOM 1567 C C . MET A 1 203 ? 19.939 11.718 -20.895 1.00 96.06 203 MET A C 1
ATOM 1569 O O . MET A 1 203 ? 20.312 11.153 -21.920 1.00 96.06 203 MET A O 1
ATOM 1573 N N . VAL A 1 204 ? 18.681 12.104 -20.689 1.00 96.38 204 VAL A N 1
ATOM 1574 C CA . VAL A 1 204 ? 17.590 11.963 -21.663 1.00 96.38 204 VAL A CA 1
ATOM 1575 C C . VAL A 1 204 ? 17.004 13.347 -21.931 1.00 96.38 204 VAL A C 1
ATOM 1577 O O . VAL A 1 204 ? 16.566 14.038 -21.004 1.00 96.38 204 VAL A O 1
ATOM 1580 N N . ASN A 1 205 ? 17.038 13.786 -23.192 1.00 96.75 205 ASN A N 1
ATOM 1581 C CA . ASN A 1 205 ? 16.631 15.144 -23.559 1.00 96.75 205 ASN A CA 1
ATOM 1582 C C . ASN A 1 205 ? 15.113 15.333 -23.697 1.00 96.75 205 ASN A C 1
ATOM 1584 O O . ASN A 1 205 ? 14.658 16.478 -23.652 1.00 96.75 205 ASN A O 1
ATOM 1588 N N . GLY A 1 206 ? 14.355 14.242 -23.799 1.00 97.81 206 GLY A N 1
ATOM 1589 C CA . GLY A 1 206 ? 12.904 14.186 -23.645 1.00 97.81 206 GLY A CA 1
ATOM 1590 C C . GLY A 1 206 ? 12.495 13.371 -22.413 1.00 97.81 206 GLY A C 1
ATOM 1591 O O . GLY A 1 206 ? 13.006 13.608 -21.313 1.00 97.81 206 GLY A O 1
ATOM 1592 N N . ASN A 1 207 ? 11.572 12.430 -22.598 1.00 98.62 207 ASN A N 1
ATOM 1593 C CA . ASN A 1 207 ? 11.002 11.563 -21.564 1.00 98.62 207 ASN A CA 1
ATOM 1594 C C . ASN A 1 207 ? 11.770 10.241 -21.409 1.00 98.62 207 ASN A C 1
ATOM 1596 O O . ASN A 1 207 ? 12.298 9.696 -22.376 1.00 98.62 207 ASN A O 1
ATOM 1600 N N . LEU A 1 208 ? 11.766 9.675 -20.202 1.00 98.69 208 LEU A N 1
ATOM 1601 C CA . LEU A 1 208 ? 12.267 8.329 -19.918 1.00 98.69 208 LEU A CA 1
ATOM 1602 C C . LEU A 1 208 ? 11.095 7.379 -19.650 1.00 98.69 208 LEU A C 1
ATOM 1604 O O . LEU A 1 208 ? 10.323 7.589 -18.716 1.00 98.69 208 LEU A O 1
ATOM 1608 N N . TYR A 1 209 ? 11.004 6.301 -20.424 1.00 98.81 209 TYR A N 1
ATOM 1609 C CA . TYR A 1 209 ? 10.035 5.230 -20.237 1.00 98.81 209 TYR A CA 1
ATOM 1610 C C . TYR A 1 209 ? 10.735 3.889 -20.033 1.00 98.81 209 TYR A C 1
ATOM 1612 O O . TYR A 1 209 ? 11.484 3.436 -20.896 1.00 98.81 209 TYR A O 1
ATOM 1620 N N . ILE A 1 210 ? 10.469 3.232 -18.909 1.00 98.75 210 ILE A N 1
ATOM 1621 C CA . ILE A 1 210 ? 10.973 1.893 -18.603 1.00 98.75 210 ILE A CA 1
ATOM 1622 C C . ILE A 1 210 ? 9.776 1.009 -18.251 1.00 98.75 210 ILE A C 1
ATOM 1624 O O . ILE A 1 210 ? 9.026 1.339 -17.338 1.00 98.75 210 ILE A O 1
ATOM 1628 N N . SER A 1 211 ? 9.587 -0.099 -18.963 1.00 98.31 211 SER A N 1
ATOM 1629 C CA . SER A 1 211 ? 8.489 -1.044 -18.733 1.00 98.31 211 SER A CA 1
ATOM 1630 C C . SER A 1 211 ? 8.985 -2.485 -18.866 1.00 98.31 211 SER A C 1
ATOM 1632 O O . SER A 1 211 ? 9.740 -2.801 -19.782 1.00 98.31 211 SER A O 1
ATOM 1634 N N . ASP A 1 212 ? 8.583 -3.361 -17.946 1.00 95.62 212 ASP A N 1
ATOM 1635 C CA . ASP A 1 212 ? 8.857 -4.810 -17.991 1.00 95.62 212 ASP A CA 1
ATOM 1636 C C . ASP A 1 212 ? 10.366 -5.183 -17.999 1.00 95.62 212 ASP A C 1
ATOM 1638 O O . ASP A 1 212 ? 10.826 -6.176 -18.569 1.00 95.62 212 ASP A O 1
ATOM 1642 N N . CYS A 1 213 ? 11.194 -4.369 -17.334 1.00 97.62 213 CYS A N 1
ATOM 1643 C CA . CYS A 1 213 ? 12.623 -4.636 -17.139 1.00 97.62 213 CYS A CA 1
ATOM 1644 C C . CYS A 1 213 ? 12.847 -5.474 -15.867 1.00 97.62 213 CYS A C 1
ATOM 1646 O O . CYS A 1 213 ? 13.298 -4.982 -14.832 1.00 97.62 213 CYS A O 1
ATOM 1648 N N . GLN A 1 214 ? 12.535 -6.770 -15.959 1.00 95.19 214 GLN A N 1
ATOM 1649 C CA . GLN A 1 214 ? 12.454 -7.717 -14.833 1.00 95.19 214 GLN A CA 1
ATOM 1650 C C . GLN A 1 214 ? 13.710 -7.864 -13.943 1.00 95.19 214 GLN A C 1
ATOM 1652 O O . GLN A 1 214 ? 13.595 -8.395 -12.840 1.00 95.19 214 GLN A O 1
ATOM 1657 N N . GLN A 1 215 ? 14.899 -7.426 -14.378 1.00 97.00 215 GLN A N 1
ATOM 1658 C CA . GLN A 1 215 ? 16.147 -7.492 -13.592 1.00 97.00 215 GLN A CA 1
ATOM 1659 C C . GLN A 1 215 ? 16.709 -6.123 -13.169 1.00 97.00 215 GLN A C 1
ATOM 1661 O O . GLN A 1 215 ? 17.772 -6.093 -12.548 1.00 97.00 215 GLN A O 1
ATOM 1666 N N . LEU A 1 216 ? 16.028 -5.011 -13.468 1.00 97.56 216 LEU A N 1
ATOM 1667 C CA . LEU A 1 216 ? 16.528 -3.666 -13.172 1.00 97.56 216 LEU A CA 1
ATOM 1668 C C . LEU A 1 216 ? 16.466 -3.393 -11.661 1.00 97.56 216 LEU A C 1
ATOM 1670 O O . LEU A 1 216 ? 15.379 -3.286 -11.099 1.00 97.56 216 LEU A O 1
ATOM 1674 N N . GLY A 1 217 ? 17.630 -3.296 -11.009 1.00 93.12 217 GLY A N 1
ATOM 1675 C CA . GLY A 1 217 ? 17.726 -3.211 -9.543 1.00 93.12 217 GLY A CA 1
ATOM 1676 C C . GLY A 1 217 ? 17.542 -1.805 -8.957 1.00 93.12 217 GLY A C 1
ATOM 1677 O O . GLY A 1 217 ? 16.997 -1.653 -7.859 1.00 93.12 217 GLY A O 1
ATOM 1678 N N . SER A 1 218 ? 17.991 -0.784 -9.691 1.00 94.19 218 SER A N 1
ATOM 1679 C CA . SER A 1 218 ? 17.942 0.638 -9.323 1.00 94.19 218 SER A CA 1
ATOM 1680 C C . SER A 1 218 ? 17.985 1.536 -10.569 1.00 94.19 218 SER A C 1
ATOM 1682 O O . SER A 1 218 ? 18.328 1.090 -11.668 1.00 94.19 218 SER A O 1
ATOM 1684 N N . LEU A 1 219 ? 17.638 2.816 -10.401 1.00 96.44 219 LEU A N 1
ATOM 1685 C CA . LEU A 1 219 ? 17.952 3.867 -11.378 1.00 96.44 219 LEU A CA 1
ATOM 1686 C C . LEU A 1 219 ? 19.387 4.395 -11.147 1.00 96.44 219 LEU A C 1
ATOM 1688 O O . LEU A 1 219 ? 19.897 4.284 -10.031 1.00 96.44 219 LEU A O 1
ATOM 1692 N N . PRO A 1 220 ? 20.064 4.956 -12.168 1.00 95.62 220 PRO A N 1
ATOM 1693 C CA . PRO A 1 220 ? 21.482 5.283 -12.068 1.00 95.62 220 PRO A CA 1
ATOM 1694 C C . PRO A 1 220 ? 21.730 6.597 -11.322 1.00 95.62 220 PRO A C 1
ATOM 1696 O O . PRO A 1 220 ? 21.015 7.583 -11.511 1.00 95.62 220 PRO A O 1
ATOM 1699 N N . GLU A 1 221 ? 22.813 6.643 -10.546 1.00 96.25 221 GLU A N 1
ATOM 1700 C CA . GLU A 1 221 ? 23.294 7.887 -9.942 1.00 96.25 221 GLU A CA 1
ATOM 1701 C C . GLU A 1 221 ? 23.588 8.954 -11.002 1.00 96.25 221 GLU A C 1
ATOM 1703 O O . GLU A 1 221 ? 24.201 8.686 -12.040 1.00 96.25 221 GLU A O 1
ATOM 1708 N N . GLY A 1 222 ? 23.157 10.184 -10.735 1.00 95.50 222 GLY A N 1
ATOM 1709 C CA . GLY A 1 222 ? 23.284 11.318 -11.644 1.00 95.50 222 GLY A CA 1
ATOM 1710 C C . GLY A 1 222 ? 22.297 11.331 -12.817 1.00 95.50 222 GLY A C 1
ATOM 1711 O O . GLY A 1 222 ? 22.539 12.092 -13.760 1.00 95.50 222 GLY A O 1
ATOM 1712 N N . LEU A 1 223 ? 21.221 10.529 -12.784 1.00 96.38 223 LEU A N 1
ATOM 1713 C CA . LEU A 1 223 ? 20.166 10.507 -13.807 1.00 96.38 223 LEU A CA 1
ATOM 1714 C C . LEU A 1 223 ? 19.593 11.911 -14.063 1.00 96.38 223 LEU A C 1
ATOM 1716 O O . LEU A 1 223 ? 19.193 12.613 -13.131 1.00 96.38 223 LEU A O 1
ATOM 1720 N N . ARG A 1 224 ? 19.505 12.312 -15.335 1.00 96.69 224 ARG A N 1
ATOM 1721 C CA . ARG A 1 224 ? 18.898 13.577 -15.773 1.00 96.69 224 ARG A CA 1
ATOM 1722 C C . ARG A 1 224 ? 17.873 13.335 -16.873 1.00 96.69 224 ARG A C 1
ATOM 1724 O O . ARG A 1 224 ? 18.221 12.805 -17.924 1.00 96.69 224 ARG A O 1
ATOM 1731 N N . VAL A 1 225 ? 16.639 13.784 -16.659 1.00 97.31 225 VAL A N 1
ATOM 1732 C CA . VAL A 1 225 ? 15.550 13.692 -17.643 1.00 97.31 225 VAL A CA 1
ATOM 1733 C C . VAL A 1 225 ? 14.897 15.063 -17.789 1.00 97.31 225 VAL A C 1
ATOM 1735 O O . VAL A 1 225 ? 14.504 15.694 -16.804 1.00 97.31 225 VAL A O 1
ATOM 1738 N N . ASN A 1 226 ? 14.835 15.558 -19.024 1.00 97.38 226 ASN A N 1
ATOM 1739 C CA . ASN A 1 226 ? 14.299 16.885 -19.334 1.00 97.38 226 ASN A CA 1
ATOM 1740 C C . ASN A 1 226 ? 12.763 16.932 -19.396 1.00 97.38 226 ASN A C 1
ATOM 1742 O O . ASN A 1 226 ? 12.205 18.018 -19.236 1.00 97.38 226 ASN A O 1
ATOM 1746 N N . GLY A 1 227 ? 12.110 15.795 -19.637 1.00 97.81 227 GLY A N 1
ATOM 1747 C CA . GLY A 1 227 ? 10.665 15.600 -19.542 1.00 97.81 227 GLY A CA 1
ATOM 1748 C C . GLY A 1 227 ? 10.273 14.759 -18.324 1.00 97.81 227 GLY A C 1
ATOM 1749 O O . GLY A 1 227 ? 10.848 14.907 -17.240 1.00 97.81 227 GLY A O 1
ATOM 1750 N N . ASP A 1 228 ? 9.298 13.877 -18.526 1.00 98.50 228 ASP A N 1
ATOM 1751 C CA . ASP A 1 228 ? 8.759 12.961 -17.518 1.00 98.50 228 ASP A CA 1
ATOM 1752 C C . ASP A 1 228 ? 9.586 11.667 -17.425 1.00 98.50 228 ASP A C 1
ATOM 1754 O O . ASP A 1 228 ? 10.186 11.222 -18.406 1.00 98.50 228 ASP A O 1
ATOM 1758 N N . ALA A 1 229 ? 9.586 11.021 -16.257 1.00 98.44 229 ALA A N 1
ATOM 1759 C CA . ALA A 1 229 ? 10.167 9.694 -16.058 1.00 98.44 229 ALA A CA 1
ATOM 1760 C C . ALA A 1 229 ? 9.116 8.709 -15.527 1.00 98.44 229 ALA A C 1
ATOM 1762 O O . ALA A 1 229 ? 8.596 8.865 -14.423 1.00 98.44 229 ALA A O 1
ATOM 1763 N N . LYS A 1 230 ? 8.816 7.666 -16.303 1.00 98.75 230 LYS A N 1
ATOM 1764 C CA . LYS A 1 230 ? 7.858 6.619 -15.942 1.00 98.75 230 LYS A CA 1
ATOM 1765 C C . LYS A 1 230 ? 8.537 5.251 -15.948 1.00 98.75 230 LYS A C 1
ATOM 1767 O O . LYS A 1 230 ? 9.089 4.833 -16.963 1.00 98.75 230 LYS A O 1
ATOM 1772 N N . VAL A 1 231 ? 8.461 4.557 -14.817 1.00 98.56 231 VAL A N 1
ATOM 1773 C CA . VAL A 1 231 ? 9.000 3.212 -14.601 1.00 98.56 231 VAL A CA 1
ATOM 1774 C C . VAL A 1 231 ? 7.858 2.301 -14.172 1.00 98.56 231 VAL A C 1
ATOM 1776 O O . VAL A 1 231 ? 7.183 2.567 -13.182 1.00 98.56 231 VAL A O 1
ATOM 1779 N N . GLU A 1 232 ? 7.617 1.222 -14.901 1.00 95.31 232 GLU A N 1
ATOM 1780 C CA . GLU A 1 232 ? 6.542 0.286 -14.587 1.00 95.31 232 GLU A CA 1
ATOM 1781 C C . GLU A 1 232 ? 6.955 -1.178 -14.764 1.00 95.31 232 GLU A C 1
ATOM 1783 O O . GLU A 1 232 ? 7.890 -1.490 -15.497 1.00 95.31 232 GLU A O 1
ATOM 1788 N N . LEU A 1 233 ? 6.270 -2.091 -14.067 1.00 89.50 233 LEU A N 1
ATOM 1789 C CA . LEU A 1 233 ? 6.481 -3.543 -14.174 1.00 89.50 233 LEU A CA 1
ATOM 1790 C C . LEU A 1 233 ? 7.956 -3.960 -13.972 1.00 89.50 233 LEU A C 1
ATOM 1792 O O . LEU A 1 233 ? 8.432 -4.923 -14.565 1.00 89.50 233 LEU A O 1
ATOM 1796 N N . CYS A 1 234 ? 8.688 -3.236 -13.120 1.00 96.50 234 CYS A N 1
ATOM 1797 C CA . CYS A 1 234 ? 10.083 -3.512 -12.768 1.00 96.50 234 CYS A CA 1
ATOM 1798 C C . CYS A 1 234 ? 10.154 -4.060 -11.329 1.00 96.50 234 CYS A C 1
ATOM 1800 O O . CYS A 1 234 ? 10.489 -3.317 -10.404 1.00 96.50 234 CYS A O 1
ATOM 1802 N N . PRO A 1 235 ? 9.806 -5.340 -11.082 1.00 91.00 235 PRO A N 1
ATOM 1803 C CA . PRO A 1 235 ? 9.614 -5.856 -9.727 1.00 91.00 235 PRO A CA 1
ATOM 1804 C C . PRO A 1 235 ? 10.901 -5.964 -8.907 1.00 91.00 235 PRO A C 1
ATOM 1806 O O . PRO A 1 235 ? 10.800 -6.044 -7.691 1.00 91.00 235 PRO A O 1
ATOM 1809 N N . GLN A 1 236 ? 12.083 -5.965 -9.535 1.00 95.69 236 GLN A N 1
ATOM 1810 C CA . GLN A 1 236 ? 13.383 -5.959 -8.846 1.00 95.69 236 GLN A CA 1
ATOM 1811 C C . GLN A 1 236 ? 13.901 -4.548 -8.515 1.00 95.69 236 GLN A C 1
ATOM 1813 O O . GLN A 1 236 ? 14.943 -4.434 -7.870 1.00 95.69 236 GLN A O 1
ATOM 1818 N N . LEU A 1 237 ? 13.188 -3.481 -8.903 1.00 97.19 237 LEU A N 1
ATOM 1819 C CA . LEU A 1 237 ? 13.559 -2.117 -8.536 1.00 97.19 237 LEU A CA 1
ATOM 1820 C C . LEU A 1 237 ? 13.358 -1.945 -7.027 1.00 97.19 237 LEU A C 1
ATOM 1822 O O . LEU A 1 237 ? 12.226 -1.967 -6.550 1.00 97.19 237 LEU A O 1
ATOM 1826 N N . THR A 1 238 ? 14.448 -1.791 -6.277 1.00 93.69 238 THR A N 1
ATOM 1827 C CA . THR A 1 238 ? 14.406 -1.796 -4.802 1.00 93.69 238 THR A CA 1
ATOM 1828 C C . THR A 1 238 ? 14.482 -0.410 -4.171 1.00 93.69 238 THR A C 1
ATOM 1830 O O . THR A 1 238 ? 13.873 -0.187 -3.126 1.00 93.69 238 THR A O 1
ATOM 1833 N N . HIS A 1 239 ? 15.215 0.508 -4.799 1.00 93.00 239 HIS A N 1
ATOM 1834 C CA . HIS A 1 239 ? 15.486 1.854 -4.299 1.00 93.00 239 HIS A CA 1
ATOM 1835 C C . HIS A 1 239 ? 15.730 2.830 -5.459 1.00 93.00 239 HIS A C 1
ATOM 1837 O O . HIS A 1 239 ? 16.017 2.419 -6.590 1.00 93.00 239 HIS A O 1
ATOM 1843 N N . LEU A 1 240 ? 15.625 4.128 -5.169 1.00 95.25 240 LEU A N 1
ATOM 1844 C CA . LEU A 1 240 ? 15.985 5.214 -6.086 1.00 95.25 240 LEU A CA 1
ATOM 1845 C C . LEU A 1 240 ? 17.349 5.819 -5.682 1.00 95.25 240 LEU A C 1
ATOM 1847 O O . LEU A 1 240 ? 17.668 5.797 -4.494 1.00 95.25 240 LEU A O 1
ATOM 1851 N N . PRO A 1 241 ? 18.149 6.338 -6.634 1.00 93.75 241 PRO A N 1
ATOM 1852 C CA . PRO A 1 241 ? 19.459 6.943 -6.372 1.00 93.75 241 PRO A CA 1
ATOM 1853 C C . PRO A 1 241 ? 19.345 8.263 -5.600 1.00 93.75 241 PRO A C 1
ATOM 1855 O O . PRO A 1 241 ? 18.370 8.996 -5.777 1.00 93.75 241 PRO A O 1
ATOM 1858 N N . ASP A 1 242 ? 20.375 8.602 -4.821 1.00 92.62 242 ASP A N 1
ATOM 1859 C CA . ASP A 1 242 ? 20.433 9.835 -4.019 1.00 92.62 242 ASP A CA 1
ATOM 1860 C C . ASP A 1 242 ? 20.415 11.089 -4.905 1.00 92.62 242 ASP A C 1
ATOM 1862 O O . ASP A 1 242 ? 19.798 12.102 -4.559 1.00 92.62 242 ASP A O 1
ATOM 1866 N N . TYR A 1 243 ? 21.058 11.029 -6.078 1.00 91.94 243 TYR A N 1
ATOM 1867 C CA . TYR A 1 243 ? 21.161 12.161 -6.994 1.00 91.94 243 TYR A CA 1
ATOM 1868 C C . TYR A 1 243 ? 20.490 11.875 -8.339 1.00 91.94 243 TYR A C 1
ATOM 1870 O O . TYR A 1 243 ? 21.093 11.333 -9.263 1.00 91.94 243 TYR A O 1
ATOM 1878 N N . MET A 1 244 ? 19.258 12.356 -8.502 1.00 94.56 244 MET A N 1
ATOM 1879 C CA . MET A 1 244 ? 18.561 12.400 -9.793 1.00 94.56 244 MET A CA 1
ATOM 1880 C C . MET A 1 244 ? 17.847 13.741 -10.006 1.00 94.56 244 MET A C 1
ATOM 1882 O O . MET A 1 244 ? 17.465 14.423 -9.056 1.00 94.56 244 MET A O 1
ATOM 1886 N N . ASN A 1 245 ? 17.680 14.142 -11.267 1.00 94.94 245 ASN A N 1
ATOM 1887 C CA . ASN A 1 245 ? 17.005 15.379 -11.653 1.00 94.94 245 ASN A CA 1
ATOM 1888 C C . ASN A 1 245 ? 16.044 15.122 -12.818 1.00 94.94 245 ASN A C 1
ATOM 1890 O O . ASN A 1 245 ? 16.453 15.063 -13.979 1.00 94.94 245 ASN A O 1
ATOM 1894 N N . ILE A 1 246 ? 14.764 14.983 -12.480 1.00 96.31 246 ILE A N 1
ATOM 1895 C CA . ILE A 1 246 ? 13.656 14.888 -13.430 1.00 96.31 246 ILE A CA 1
ATOM 1896 C C . ILE A 1 246 ? 12.956 16.250 -13.448 1.00 96.31 246 ILE A C 1
ATOM 1898 O O . ILE A 1 246 ? 12.577 16.770 -12.393 1.00 96.31 246 ILE A O 1
ATOM 1902 N N . LYS A 1 247 ? 12.827 16.868 -14.626 1.00 96.12 247 LYS A N 1
ATOM 1903 C CA . LYS A 1 247 ? 12.176 18.184 -14.768 1.00 96.12 247 LYS A CA 1
ATOM 1904 C C . LYS A 1 247 ? 10.651 18.103 -14.805 1.00 96.12 247 LYS A C 1
ATOM 1906 O O . LYS A 1 247 ? 10.007 19.063 -14.389 1.00 96.12 247 LYS A O 1
ATOM 1911 N N . GLY A 1 248 ? 10.102 17.002 -15.305 1.00 97.25 248 GLY A N 1
ATOM 1912 C CA . GLY A 1 248 ? 8.671 16.736 -15.347 1.00 97.25 248 GLY A CA 1
ATOM 1913 C C . GLY A 1 248 ? 8.180 15.880 -14.179 1.00 97.25 248 GLY A C 1
ATOM 1914 O O . GLY A 1 248 ? 8.671 15.974 -13.048 1.00 97.25 248 GLY A O 1
ATOM 1915 N N . ASN A 1 249 ? 7.185 15.052 -14.474 1.00 98.38 249 ASN A N 1
ATOM 1916 C CA . ASN A 1 249 ? 6.551 14.115 -13.555 1.00 98.38 249 ASN A CA 1
ATOM 1917 C C . ASN A 1 249 ? 7.407 12.858 -13.334 1.00 98.38 249 ASN A C 1
ATOM 1919 O O . ASN A 1 249 ? 8.212 12.474 -14.184 1.00 98.38 249 ASN A O 1
ATOM 1923 N N . MET A 1 250 ? 7.180 12.176 -12.212 1.00 98.38 250 MET A N 1
ATOM 1924 C CA . MET A 1 250 ? 7.689 10.829 -11.949 1.00 98.38 250 MET A CA 1
ATOM 1925 C C . MET A 1 250 ? 6.534 9.861 -11.687 1.00 98.38 250 MET A C 1
ATOM 1927 O O . MET A 1 250 ? 5.631 10.187 -10.926 1.00 98.38 250 MET A O 1
ATOM 1931 N N . SER A 1 251 ? 6.559 8.672 -12.290 1.00 98.44 251 SER A N 1
ATOM 1932 C CA . SER A 1 251 ? 5.551 7.622 -12.067 1.00 98.44 251 SER A CA 1
ATOM 1933 C C . SER A 1 251 ? 6.224 6.259 -11.903 1.00 98.44 251 SER A C 1
ATOM 1935 O O . SER A 1 251 ? 6.997 5.846 -12.767 1.00 98.44 251 SER A O 1
ATOM 1937 N N . PHE A 1 252 ? 5.935 5.564 -10.801 1.00 98.12 252 PHE A N 1
ATOM 1938 C CA . PHE A 1 252 ? 6.416 4.214 -10.499 1.00 98.12 252 PHE A CA 1
ATOM 1939 C C . PHE A 1 252 ? 5.219 3.275 -10.328 1.00 98.12 252 PHE A C 1
ATOM 1941 O O . PHE A 1 252 ? 4.446 3.447 -9.386 1.00 98.12 252 PHE A O 1
ATOM 1948 N N . LYS A 1 253 ? 5.047 2.289 -11.220 1.00 95.06 253 LYS A N 1
ATOM 1949 C CA . LYS A 1 253 ? 3.881 1.381 -11.209 1.00 95.06 253 LYS A CA 1
ATOM 1950 C C . LYS A 1 253 ? 4.264 -0.091 -11.153 1.00 95.06 253 LYS A C 1
ATOM 1952 O O . LYS A 1 253 ? 5.051 -0.557 -11.967 1.00 95.06 253 LYS A O 1
ATOM 1957 N N . TYR A 1 254 ? 3.677 -0.861 -10.242 1.00 89.06 254 TYR A N 1
ATOM 1958 C CA . TYR A 1 254 ? 3.985 -2.286 -10.050 1.00 89.06 254 TYR A CA 1
ATOM 1959 C C . TYR A 1 254 ? 5.482 -2.565 -9.785 1.00 89.06 254 TYR A C 1
ATOM 1961 O O . TYR A 1 254 ? 5.978 -3.669 -10.019 1.00 89.06 254 TYR A O 1
ATOM 1969 N N . CYS A 1 255 ? 6.212 -1.578 -9.254 1.00 93.00 255 CYS A N 1
ATOM 1970 C CA . CYS A 1 255 ? 7.576 -1.734 -8.748 1.00 93.00 255 CYS A CA 1
ATOM 1971 C C . CYS A 1 255 ? 7.513 -2.363 -7.348 1.00 93.00 255 CYS A C 1
ATOM 1973 O O . CYS A 1 255 ? 7.760 -1.709 -6.338 1.00 93.00 255 CYS A O 1
ATOM 1975 N N . ILE A 1 256 ? 7.077 -3.623 -7.279 1.00 85.25 256 ILE A N 1
ATOM 1976 C CA . ILE A 1 256 ? 6.581 -4.233 -6.036 1.00 85.25 256 ILE A CA 1
ATOM 1977 C C . ILE A 1 256 ? 7.611 -4.314 -4.897 1.00 85.25 256 ILE A C 1
ATOM 1979 O O . ILE A 1 256 ? 7.186 -4.265 -3.748 1.00 85.25 256 ILE A O 1
ATOM 1983 N N . MET A 1 257 ? 8.919 -4.397 -5.186 1.00 92.06 257 MET A N 1
ATOM 1984 C CA . MET A 1 257 ? 9.998 -4.432 -4.177 1.00 92.06 257 MET A CA 1
ATOM 1985 C C . MET A 1 257 ? 10.611 -3.056 -3.854 1.00 92.06 257 MET A C 1
ATOM 1987 O O . MET A 1 257 ? 11.567 -2.986 -3.071 1.00 92.06 257 MET A O 1
ATOM 1991 N N . LEU A 1 258 ? 10.080 -1.967 -4.427 1.00 95.69 258 LEU A N 1
ATOM 1992 C CA . LEU A 1 258 ? 10.519 -0.608 -4.118 1.00 95.69 258 LEU A CA 1
ATOM 1993 C C . LEU A 1 258 ? 10.153 -0.305 -2.664 1.00 95.69 258 LEU A C 1
ATOM 1995 O O . LEU A 1 258 ? 8.973 -0.233 -2.329 1.00 95.69 258 LEU A O 1
ATOM 1999 N N . HIS A 1 259 ? 11.164 -0.170 -1.806 1.00 90.56 259 HIS A N 1
ATOM 2000 C CA . HIS A 1 259 ? 10.982 -0.048 -0.356 1.00 90.56 259 HIS A CA 1
ATOM 2001 C C . HIS A 1 259 ? 11.621 1.207 0.244 1.00 90.56 259 HIS A C 1
ATOM 2003 O O . HIS A 1 259 ? 11.340 1.531 1.395 1.00 90.56 259 HIS A O 1
ATOM 2009 N N . SER A 1 260 ? 12.464 1.917 -0.511 1.00 89.12 260 SER A N 1
ATOM 2010 C CA . SER A 1 260 ? 13.109 3.155 -0.069 1.00 89.12 260 SER A CA 1
ATOM 2011 C C . SER A 1 260 ? 13.275 4.167 -1.206 1.00 89.12 260 SER A C 1
ATOM 2013 O O . SER A 1 260 ? 13.315 3.831 -2.392 1.00 89.12 260 SER A O 1
ATOM 2015 N N . MET A 1 261 ? 13.342 5.439 -0.822 1.00 94.00 261 MET A N 1
ATOM 2016 C CA . MET A 1 261 ? 13.524 6.603 -1.689 1.00 94.00 261 MET A CA 1
ATOM 2017 C C . MET A 1 261 ? 14.460 7.590 -0.967 1.00 94.00 261 MET A C 1
ATOM 2019 O O . MET A 1 261 ? 14.517 7.555 0.264 1.00 94.00 261 MET A O 1
ATOM 2023 N N . PRO A 1 262 ? 15.189 8.462 -1.682 1.00 93.12 262 PRO A N 1
ATOM 2024 C CA . PRO A 1 262 ? 16.188 9.330 -1.068 1.00 93.12 262 PRO A CA 1
ATOM 2025 C C . PRO A 1 262 ? 15.584 10.435 -0.190 1.00 93.12 262 PRO A C 1
ATOM 2027 O O . PRO A 1 262 ? 14.552 11.035 -0.499 1.00 93.12 262 PRO A O 1
ATOM 2030 N N . GLU A 1 263 ? 16.278 10.734 0.904 1.00 94.06 263 GLU A N 1
ATOM 2031 C CA . GLU A 1 263 ? 15.954 11.817 1.835 1.00 94.06 263 GLU A CA 1
ATOM 2032 C C . GLU A 1 263 ? 16.047 13.196 1.157 1.00 94.06 263 GLU A C 1
ATOM 2034 O O . GLU A 1 263 ? 16.978 13.472 0.401 1.00 94.06 263 GLU A O 1
ATOM 2039 N N . ASN A 1 264 ? 15.115 14.106 1.462 1.00 92.94 264 ASN A N 1
ATOM 2040 C CA . ASN A 1 264 ? 15.010 15.445 0.849 1.00 92.94 264 ASN A CA 1
ATOM 2041 C C . ASN A 1 264 ? 14.810 15.452 -0.687 1.00 92.94 264 ASN A C 1
ATOM 2043 O O . ASN A 1 264 ? 15.117 16.450 -1.352 1.00 92.94 264 ASN A O 1
ATOM 2047 N N . MET A 1 265 ? 14.292 14.358 -1.259 1.00 94.62 265 MET A N 1
ATOM 2048 C CA . MET A 1 265 ? 13.978 14.239 -2.686 1.00 94.62 265 MET A CA 1
ATOM 2049 C C . MET A 1 265 ? 13.083 15.382 -3.184 1.00 94.62 265 MET A C 1
ATOM 2051 O O . MET A 1 265 ? 12.103 15.754 -2.535 1.00 94.62 265 MET A O 1
ATOM 2055 N N . LYS A 1 266 ? 13.388 15.907 -4.378 1.00 94.81 266 LYS A N 1
ATOM 2056 C CA . LYS A 1 266 ? 12.604 16.967 -5.026 1.00 94.81 266 LYS A CA 1
ATOM 2057 C C . LYS A 1 266 ? 12.032 16.513 -6.361 1.00 94.81 266 LYS A C 1
ATOM 2059 O O . LYS A 1 266 ? 12.771 16.067 -7.236 1.00 94.81 266 LYS A O 1
ATOM 2064 N N . VAL A 1 267 ? 10.727 16.693 -6.534 1.00 95.31 267 VAL A N 1
ATOM 2065 C CA . VAL A 1 267 ? 9.982 16.371 -7.755 1.00 95.31 267 VAL A CA 1
ATOM 2066 C C . VAL A 1 267 ? 9.473 17.665 -8.377 1.00 95.31 267 VAL A C 1
ATOM 2068 O O . VAL A 1 267 ? 8.769 18.441 -7.730 1.00 95.31 267 VAL A O 1
ATOM 2071 N N . ASN A 1 268 ? 9.869 17.934 -9.624 1.00 95.25 268 ASN A N 1
ATOM 2072 C CA . ASN A 1 268 ? 9.536 19.193 -10.292 1.00 95.25 268 ASN A CA 1
ATOM 2073 C C . ASN A 1 268 ? 8.111 19.232 -10.869 1.00 95.25 268 ASN A C 1
ATOM 2075 O O . ASN A 1 268 ? 7.556 20.324 -10.968 1.00 95.25 268 ASN A O 1
ATOM 2079 N N . GLY A 1 269 ? 7.538 18.078 -11.219 1.00 97.25 269 GLY A N 1
ATOM 2080 C CA . GLY A 1 269 ? 6.115 17.893 -11.506 1.00 97.25 269 GLY A CA 1
ATOM 2081 C C . GLY A 1 269 ? 5.400 17.137 -10.382 1.00 97.25 269 GLY A C 1
ATOM 2082 O O . GLY A 1 269 ? 5.687 17.340 -9.199 1.00 97.25 269 GLY A O 1
ATOM 2083 N N . SER A 1 270 ? 4.485 16.251 -10.767 1.00 98.62 270 SER A N 1
ATOM 2084 C CA . SER A 1 270 ? 3.782 15.314 -9.884 1.00 98.62 270 SER A CA 1
ATOM 2085 C C . SER A 1 270 ? 4.578 14.022 -9.652 1.00 98.62 270 SER A C 1
ATOM 2087 O O . SER A 1 270 ? 5.433 13.653 -10.460 1.00 98.62 270 SER A O 1
ATOM 2089 N N . LEU A 1 271 ? 4.282 13.320 -8.556 1.00 98.56 271 LEU A N 1
ATOM 2090 C CA . LEU A 1 271 ? 4.830 12.002 -8.222 1.00 98.56 271 LEU A CA 1
ATOM 2091 C C . LEU A 1 271 ? 3.692 10.988 -8.081 1.00 98.56 271 LEU A C 1
ATOM 2093 O O . LEU A 1 271 ? 2.841 11.142 -7.211 1.00 98.56 271 LEU A O 1
ATOM 2097 N N . GLU A 1 272 ? 3.706 9.936 -8.893 1.00 98.62 272 GLU A N 1
ATOM 2098 C CA . GLU A 1 272 ? 2.777 8.810 -8.815 1.00 98.62 272 GLU A CA 1
ATOM 2099 C C . GLU A 1 272 ? 3.509 7.527 -8.384 1.00 98.62 272 GLU A C 1
ATOM 2101 O O . GLU A 1 272 ? 4.560 7.177 -8.920 1.00 98.62 272 GLU A O 1
ATOM 2106 N N . LEU A 1 273 ? 2.934 6.814 -7.421 1.00 97.88 273 LEU A N 1
ATOM 2107 C CA . LEU A 1 273 ? 3.376 5.531 -6.884 1.00 97.88 273 LEU A CA 1
ATOM 2108 C C . LEU A 1 273 ? 2.153 4.606 -6.890 1.00 97.88 273 LEU A C 1
ATOM 2110 O O . LEU A 1 273 ? 1.167 4.887 -6.216 1.00 97.88 273 LEU A O 1
ATOM 2114 N N . ASP A 1 274 ? 2.177 3.526 -7.662 1.00 92.44 274 ASP A N 1
ATOM 2115 C CA . ASP A 1 274 ? 1.007 2.674 -7.907 1.00 92.44 274 ASP A CA 1
ATOM 2116 C C . ASP A 1 274 ? 1.398 1.202 -7.716 1.00 92.44 274 ASP A C 1
ATOM 2118 O O . ASP A 1 274 ? 2.290 0.702 -8.399 1.00 92.44 274 ASP A O 1
ATOM 2122 N N . HIS A 1 275 ? 0.778 0.496 -6.769 1.00 89.81 275 HIS A N 1
ATOM 2123 C CA . HIS A 1 275 ? 1.128 -0.889 -6.409 1.00 89.81 275 HIS A CA 1
ATOM 2124 C C . HIS A 1 275 ? 2.618 -1.100 -6.023 1.00 89.81 275 HIS A C 1
ATOM 2126 O O . HIS A 1 275 ? 3.200 -2.159 -6.276 1.00 89.81 275 HIS A O 1
ATOM 2132 N N . CYS A 1 276 ? 3.251 -0.117 -5.371 1.00 90.50 276 CYS A N 1
ATOM 2133 C CA . CYS A 1 276 ? 4.585 -0.263 -4.766 1.00 90.50 276 CYS A CA 1
ATOM 2134 C C . CYS A 1 276 ? 4.468 -0.979 -3.407 1.00 90.50 276 CYS A C 1
ATOM 2136 O O . CYS A 1 276 ? 4.450 -0.352 -2.349 1.00 90.50 276 CYS A O 1
ATOM 2138 N N . LEU A 1 277 ? 4.298 -2.305 -3.441 1.00 83.00 277 LEU A N 1
ATOM 2139 C CA . LEU A 1 277 ? 3.838 -3.089 -2.286 1.00 83.00 277 LEU A CA 1
ATOM 2140 C C . LEU A 1 277 ? 4.819 -3.154 -1.105 1.00 83.00 277 LEU A C 1
ATOM 2142 O O . LEU A 1 277 ? 4.359 -3.298 0.021 1.00 83.00 277 LEU A O 1
ATOM 2146 N N . SER A 1 278 ? 6.134 -3.049 -1.319 1.00 88.94 278 SER A N 1
ATOM 2147 C CA . SER A 1 278 ? 7.137 -3.028 -0.237 1.00 88.94 278 SER A CA 1
ATOM 2148 C C . SER A 1 278 ? 7.422 -1.639 0.352 1.00 88.94 278 SER A C 1
ATOM 2150 O O . SER A 1 278 ? 8.222 -1.540 1.282 1.00 88.94 278 SER A O 1
ATOM 2152 N N . LEU A 1 279 ? 6.789 -0.572 -0.145 1.00 92.25 279 LEU A N 1
ATOM 2153 C CA . LEU A 1 279 ? 7.032 0.790 0.331 1.00 92.25 279 LEU A CA 1
ATOM 2154 C C . LEU A 1 279 ? 6.320 1.027 1.670 1.00 92.25 279 LEU A C 1
ATOM 2156 O O . LEU A 1 279 ? 5.096 1.131 1.705 1.00 92.25 279 LEU A O 1
ATOM 2160 N N . ALA A 1 280 ? 7.084 1.104 2.763 1.00 88.06 280 ALA A N 1
ATOM 2161 C CA . ALA A 1 280 ? 6.550 1.255 4.121 1.00 88.06 280 ALA A CA 1
ATOM 2162 C C . ALA A 1 280 ? 6.368 2.722 4.562 1.00 88.06 280 ALA A C 1
ATOM 2164 O O . ALA A 1 280 ? 5.429 3.045 5.294 1.00 88.06 280 ALA A O 1
ATOM 2165 N N . GLU A 1 281 ? 7.240 3.616 4.096 1.00 90.75 281 GLU A N 1
ATOM 2166 C CA . GLU A 1 281 ? 7.217 5.053 4.382 1.00 90.75 281 GLU A CA 1
ATOM 2167 C C . GLU A 1 281 ? 7.711 5.863 3.173 1.00 90.75 281 GLU A C 1
ATOM 2169 O O . GLU A 1 281 ? 8.391 5.339 2.288 1.00 90.75 281 GLU A O 1
ATOM 2174 N N . LEU A 1 282 ? 7.346 7.146 3.124 1.00 95.12 282 LEU A N 1
ATOM 2175 C CA . LEU A 1 282 ? 7.965 8.125 2.225 1.00 95.12 282 LEU A CA 1
ATOM 2176 C C . LEU A 1 282 ? 9.151 8.802 2.941 1.00 95.12 282 LEU A C 1
ATOM 2178 O O . LEU A 1 282 ? 9.119 8.910 4.167 1.00 95.12 282 LEU A O 1
ATOM 2182 N N . PRO A 1 283 ? 10.168 9.295 2.213 1.00 94.25 283 PRO A N 1
ATOM 2183 C CA . PRO A 1 283 ? 11.349 9.908 2.818 1.00 94.25 283 PRO A CA 1
ATOM 2184 C C . PRO A 1 283 ? 11.031 11.265 3.457 1.00 94.25 283 PRO A C 1
ATOM 2186 O O . PRO A 1 283 ? 10.123 11.982 3.018 1.00 94.25 283 PRO A O 1
ATOM 2189 N N . ASN A 1 284 ? 11.804 11.654 4.472 1.00 93.62 284 ASN A N 1
ATOM 2190 C CA . ASN A 1 284 ? 11.602 12.936 5.140 1.00 93.62 284 ASN A CA 1
ATOM 2191 C C . ASN A 1 284 ? 12.035 14.100 4.234 1.00 93.62 284 ASN A C 1
ATOM 2193 O O . ASN A 1 284 ? 12.916 13.996 3.377 1.00 93.62 284 ASN A O 1
ATOM 2197 N N . GLY A 1 285 ? 11.357 15.239 4.386 1.00 93.06 285 GLY A N 1
ATOM 2198 C CA . GLY A 1 285 ? 11.631 16.425 3.568 1.00 93.06 285 GLY A CA 1
ATOM 2199 C C . GLY A 1 285 ? 11.331 16.274 2.067 1.00 93.06 285 GLY A C 1
ATOM 2200 O O . GLY A 1 285 ? 11.780 17.119 1.291 1.00 93.06 285 GLY A O 1
ATOM 2201 N N . LEU A 1 286 ? 10.585 15.239 1.652 1.00 96.69 286 LEU A N 1
ATOM 2202 C CA . LEU A 1 286 ? 10.083 15.079 0.282 1.00 96.69 286 LEU A CA 1
ATOM 2203 C C . LEU A 1 286 ? 9.318 16.339 -0.167 1.00 96.69 286 LEU A C 1
ATOM 2205 O O . LEU A 1 286 ? 8.377 16.783 0.493 1.00 96.69 286 LEU A O 1
ATOM 2209 N N . GLU A 1 287 ? 9.710 16.902 -1.309 1.00 97.69 287 GLU A N 1
ATOM 2210 C CA . GLU A 1 287 ? 9.120 18.110 -1.893 1.00 97.69 287 GLU A CA 1
ATOM 2211 C C . GLU A 1 287 ? 8.612 17.813 -3.310 1.00 97.69 287 GLU A C 1
ATOM 2213 O O . GLU A 1 287 ? 9.399 17.659 -4.243 1.00 97.69 287 GLU A O 1
ATOM 2218 N N . VAL A 1 288 ? 7.290 17.748 -3.481 1.00 98.12 288 VAL A N 1
ATOM 2219 C CA . VAL A 1 288 ? 6.614 17.558 -4.773 1.00 98.12 288 VAL A CA 1
ATOM 2220 C C . VAL A 1 288 ? 5.957 18.873 -5.181 1.00 98.12 288 VAL A C 1
ATOM 2222 O O . VAL A 1 288 ? 5.144 19.413 -4.434 1.00 98.12 288 VAL A O 1
ATOM 2225 N N . LYS A 1 289 ? 6.307 19.426 -6.348 1.00 97.75 289 LYS A N 1
ATOM 2226 C CA . LYS A 1 289 ? 5.719 20.697 -6.818 1.00 97.75 289 LYS A CA 1
ATOM 2227 C C . LYS A 1 289 ? 4.306 20.543 -7.375 1.00 97.75 289 LYS A C 1
ATOM 2229 O O . LYS A 1 289 ? 3.522 21.474 -7.238 1.00 97.75 289 LYS A O 1
ATOM 2234 N N . GLY A 1 290 ? 4.006 19.409 -8.004 1.00 97.62 290 GLY A N 1
ATOM 2235 C CA . GLY A 1 290 ? 2.661 19.043 -8.439 1.00 97.62 290 GLY A CA 1
ATOM 2236 C C . GLY A 1 290 ? 1.904 18.268 -7.361 1.00 97.62 290 GLY A C 1
ATOM 2237 O O . GLY A 1 290 ? 2.035 18.531 -6.160 1.00 97.62 290 GLY A O 1
ATOM 2238 N N . SER A 1 291 ? 1.130 17.284 -7.805 1.00 98.38 291 SER A N 1
ATOM 2239 C CA . SER A 1 291 ? 0.370 16.364 -6.958 1.00 98.38 291 SER A CA 1
ATOM 2240 C C . SER A 1 291 ? 1.202 15.134 -6.563 1.00 98.38 291 SER A C 1
ATOM 2242 O O . SER A 1 291 ? 2.053 14.671 -7.322 1.00 98.38 291 SER A O 1
ATOM 2244 N N . LEU A 1 292 ? 0.954 14.588 -5.372 1.00 98.62 292 LEU A N 1
ATOM 2245 C CA . LEU A 1 292 ? 1.524 13.327 -4.891 1.00 98.62 292 LEU A CA 1
ATOM 2246 C C . LEU A 1 292 ? 0.414 12.278 -4.818 1.00 98.62 292 LEU A C 1
ATOM 2248 O O . LEU A 1 292 ? -0.541 12.445 -4.064 1.00 98.62 292 LEU A O 1
ATOM 2252 N N . GLU A 1 293 ? 0.555 11.193 -5.572 1.00 98.38 293 GLU A N 1
ATOM 2253 C CA . GLU A 1 293 ? -0.418 10.109 -5.664 1.00 98.38 293 GLU A CA 1
ATOM 2254 C C . GLU A 1 293 ? 0.224 8.766 -5.291 1.00 98.38 293 GLU A C 1
ATOM 2256 O O . GLU A 1 293 ? 0.991 8.213 -6.067 1.00 98.38 293 GLU A O 1
ATOM 2261 N N . ALA A 1 294 ? -0.110 8.211 -4.127 1.00 97.06 294 ALA A N 1
ATOM 2262 C CA . ALA A 1 294 ? 0.215 6.842 -3.732 1.00 97.06 294 ALA A CA 1
ATOM 2263 C C . ALA A 1 294 ? -1.062 5.983 -3.768 1.00 97.06 294 ALA A C 1
ATOM 2265 O O . ALA A 1 294 ? -2.016 6.252 -3.043 1.00 97.06 294 ALA A O 1
ATOM 2266 N N . LYS A 1 295 ? -1.120 4.966 -4.627 1.00 89.94 295 LYS A N 1
ATOM 2267 C CA . LYS A 1 295 ? -2.300 4.112 -4.837 1.00 89.94 295 LYS A CA 1
ATOM 2268 C C . LYS A 1 295 ? -1.928 2.653 -4.617 1.00 89.94 295 LYS A C 1
ATOM 2270 O O . LYS A 1 295 ? -0.950 2.170 -5.181 1.00 89.94 295 LYS A O 1
ATOM 2275 N N . SER A 1 296 ? -2.703 1.943 -3.802 1.00 86.56 296 SER A N 1
ATOM 2276 C CA . SER A 1 296 ? -2.496 0.511 -3.528 1.00 86.56 296 SER A CA 1
ATOM 2277 C C . SER A 1 296 ? -1.098 0.177 -2.976 1.00 86.56 296 SER A C 1
ATOM 2279 O O . SER A 1 296 ? -0.606 -0.940 -3.139 1.00 86.56 296 SER A O 1
ATOM 2281 N N . CYS A 1 297 ? -0.436 1.132 -2.315 1.00 87.50 297 CYS A N 1
ATOM 2282 C CA . CYS A 1 297 ? 0.822 0.910 -1.600 1.00 87.50 297 CYS A CA 1
ATOM 2283 C C . CYS A 1 297 ? 0.502 0.287 -0.234 1.00 87.50 297 CYS A C 1
ATOM 2285 O O . CYS A 1 297 ? 0.491 0.968 0.789 1.00 87.50 297 CYS A O 1
ATOM 2287 N N . LEU A 1 298 ? 0.171 -1.009 -0.230 1.00 79.44 298 LEU A N 1
ATOM 2288 C CA . LEU A 1 298 ? -0.464 -1.690 0.909 1.00 79.44 298 LEU A CA 1
ATOM 2289 C C . LEU A 1 298 ? 0.355 -1.685 2.212 1.00 79.44 298 LEU A C 1
ATOM 2291 O O . LEU A 1 298 ? -0.233 -1.847 3.275 1.00 79.44 298 LEU A O 1
ATOM 2295 N N . MET A 1 299 ? 1.677 -1.494 2.151 1.00 85.38 299 MET A N 1
ATOM 2296 C CA . MET A 1 299 ? 2.543 -1.391 3.335 1.00 85.38 299 MET A CA 1
ATOM 2297 C C . MET A 1 299 ? 2.786 0.051 3.802 1.00 85.38 299 MET A C 1
ATOM 2299 O O . MET A 1 299 ? 3.332 0.235 4.888 1.00 85.38 299 MET A O 1
ATOM 2303 N N . LEU A 1 300 ? 2.379 1.065 3.026 1.00 92.94 300 LEU A N 1
ATOM 2304 C CA . LEU A 1 300 ? 2.661 2.469 3.321 1.00 92.94 300 LEU A CA 1
ATOM 2305 C C . LEU A 1 300 ? 1.852 2.903 4.547 1.00 92.94 300 LEU A C 1
ATOM 2307 O O . LEU A 1 300 ? 0.647 3.132 4.452 1.00 92.94 300 LEU A O 1
ATOM 2311 N N . ALA A 1 301 ? 2.515 2.976 5.701 1.00 90.88 301 ALA A N 1
ATOM 2312 C CA . ALA A 1 301 ? 1.873 3.135 7.006 1.00 90.88 301 ALA A CA 1
ATOM 2313 C C . ALA A 1 301 ? 2.034 4.534 7.616 1.00 90.88 301 ALA A C 1
ATOM 2315 O O . ALA A 1 301 ? 1.322 4.881 8.563 1.00 90.88 301 ALA A O 1
ATOM 2316 N N . LYS A 1 302 ? 2.939 5.349 7.069 1.00 91.19 302 LYS A N 1
ATOM 2317 C CA . LYS A 1 302 ? 3.357 6.619 7.663 1.00 91.19 302 LYS A CA 1
ATOM 2318 C C . LYS A 1 302 ? 3.470 7.733 6.632 1.00 91.19 302 LYS A C 1
ATOM 2320 O O . LYS A 1 302 ? 4.067 7.554 5.570 1.00 91.19 302 LYS A O 1
ATOM 2325 N N . ILE A 1 303 ? 2.954 8.906 6.993 1.00 93.44 303 ILE A N 1
ATOM 2326 C CA . ILE A 1 303 ? 3.254 10.166 6.306 1.00 93.44 303 ILE A CA 1
ATOM 2327 C C . ILE A 1 303 ? 4.442 10.830 7.031 1.00 93.44 303 ILE A C 1
ATOM 2329 O O . ILE A 1 303 ? 4.362 11.013 8.247 1.00 93.44 303 ILE A O 1
ATOM 2333 N N . PRO A 1 304 ? 5.548 11.165 6.340 1.00 92.50 304 PRO A N 1
ATOM 2334 C CA . PRO A 1 304 ? 6.766 11.654 6.982 1.00 92.50 304 PRO A CA 1
ATOM 2335 C C . PRO A 1 304 ? 6.676 13.122 7.407 1.00 92.50 304 PRO A C 1
ATOM 2337 O O . PRO A 1 304 ? 5.851 13.900 6.914 1.00 92.50 304 PRO A O 1
ATOM 2340 N N . ASP A 1 305 ? 7.593 13.519 8.289 1.00 90.62 305 ASP A N 1
ATOM 2341 C CA . ASP A 1 305 ? 7.747 14.910 8.695 1.00 90.62 305 ASP A CA 1
ATOM 2342 C C . ASP A 1 305 ? 8.264 15.779 7.533 1.00 90.62 305 ASP A C 1
ATOM 2344 O O . ASP A 1 305 ? 9.081 15.370 6.702 1.00 90.62 305 ASP A O 1
ATOM 2348 N N . ASN A 1 306 ? 7.817 17.037 7.513 1.00 91.81 306 ASN A N 1
ATOM 2349 C CA . ASN A 1 306 ? 8.205 18.058 6.532 1.00 91.81 306 ASN A CA 1
ATOM 2350 C C . ASN A 1 306 ? 7.849 17.745 5.061 1.00 91.81 306 ASN A C 1
ATOM 2352 O O . ASN A 1 306 ? 8.398 18.396 4.169 1.00 91.81 306 ASN A O 1
ATOM 2356 N N . LEU A 1 307 ? 6.921 16.815 4.798 1.00 96.38 307 LEU A N 1
ATOM 2357 C CA . LEU A 1 307 ? 6.363 16.584 3.461 1.00 96.38 307 LEU A CA 1
ATOM 2358 C C . LEU A 1 307 ? 5.755 17.877 2.882 1.00 96.38 307 LEU A C 1
ATOM 2360 O O . LEU A 1 307 ? 4.966 18.567 3.538 1.00 96.38 307 LEU A O 1
ATOM 2364 N N . LYS A 1 308 ? 6.101 18.193 1.630 1.00 97.81 308 LYS A N 1
ATOM 2365 C CA . LYS A 1 308 ? 5.540 19.321 0.876 1.00 97.81 308 LYS A CA 1
ATOM 2366 C C . LYS A 1 308 ? 4.945 18.839 -0.440 1.00 97.81 308 LYS A C 1
ATOM 2368 O O . LYS A 1 308 ? 5.621 18.149 -1.199 1.00 97.81 308 LYS A O 1
ATOM 2373 N N . VAL A 1 309 ? 3.713 19.250 -0.720 1.00 97.94 309 VAL A N 1
ATOM 2374 C CA . VAL A 1 309 ? 2.985 18.931 -1.953 1.00 97.94 309 VAL A CA 1
ATOM 2375 C C . VAL A 1 309 ? 2.334 20.211 -2.474 1.00 97.94 309 VAL A C 1
ATOM 2377 O O . VAL A 1 309 ? 1.514 20.814 -1.785 1.00 97.94 309 VAL A O 1
ATOM 2380 N N . GLY A 1 310 ? 2.719 20.669 -3.665 1.00 96.69 310 GLY A N 1
ATOM 2381 C CA . GLY A 1 310 ? 2.226 21.931 -4.227 1.00 96.69 310 GLY A CA 1
ATOM 2382 C C . GLY A 1 310 ? 0.760 21.882 -4.664 1.00 96.69 310 GLY A C 1
ATOM 2383 O O . GLY A 1 310 ? 0.086 22.907 -4.635 1.00 96.69 310 GLY A O 1
ATOM 2384 N N . GLU A 1 311 ? 0.245 20.694 -4.982 1.00 95.88 311 GLU A N 1
ATOM 2385 C CA . GLU A 1 311 ? -1.154 20.458 -5.348 1.00 95.88 311 GLU A CA 1
ATOM 2386 C C . GLU A 1 311 ? -1.803 19.408 -4.419 1.00 95.88 311 GLU A C 1
ATOM 2388 O O . GLU A 1 311 ? -1.858 19.605 -3.202 1.00 95.88 311 GLU A O 1
ATOM 2393 N N . HIS A 1 312 ? -2.345 18.313 -4.963 1.00 96.62 312 HIS A N 1
ATOM 2394 C CA . HIS A 1 312 ? -3.139 17.328 -4.233 1.00 96.62 312 HIS A CA 1
ATOM 2395 C C . HIS A 1 312 ? -2.277 16.266 -3.552 1.00 96.62 312 HIS A C 1
ATOM 2397 O O . HIS A 1 312 ? -1.343 15.743 -4.156 1.00 96.62 312 HIS A O 1
ATOM 2403 N N . LEU A 1 313 ? -2.639 15.895 -2.320 1.00 97.62 313 LEU A N 1
ATOM 2404 C CA . LEU A 1 313 ? -2.095 14.720 -1.642 1.00 97.62 313 LEU A CA 1
ATOM 2405 C C . LEU A 1 313 ? -3.120 13.583 -1.681 1.00 97.62 313 LEU A C 1
ATOM 2407 O O . LEU A 1 313 ? -4.109 13.615 -0.955 1.00 97.62 313 LEU A O 1
ATOM 2411 N N . THR A 1 314 ? -2.854 12.561 -2.481 1.00 98.00 314 THR A N 1
ATOM 2412 C CA . THR A 1 314 ? -3.696 11.373 -2.631 1.00 98.00 314 THR A CA 1
ATOM 2413 C C . THR A 1 314 ? -2.918 10.155 -2.142 1.00 98.00 314 THR A C 1
ATOM 2415 O O . THR A 1 314 ? -1.908 9.796 -2.734 1.00 98.00 314 THR A O 1
ATOM 2418 N N . MET A 1 315 ? -3.371 9.492 -1.082 1.00 96.88 315 MET A N 1
ATOM 2419 C CA . MET A 1 315 ? -2.852 8.203 -0.619 1.00 96.88 315 MET A CA 1
ATOM 2420 C C . MET A 1 315 ? -4.019 7.223 -0.464 1.00 96.88 315 MET A C 1
ATOM 2422 O O . MET A 1 315 ? -4.634 7.159 0.594 1.00 96.88 315 MET A O 1
ATOM 2426 N N . THR A 1 316 ? -4.366 6.480 -1.515 1.00 88.44 316 THR A N 1
ATOM 2427 C CA . THR A 1 316 ? -5.529 5.574 -1.492 1.00 88.44 316 THR A CA 1
ATOM 2428 C C . THR A 1 316 ? -5.122 4.113 -1.367 1.00 88.44 316 THR A C 1
ATOM 2430 O O . THR A 1 316 ? -4.128 3.682 -1.952 1.00 88.44 316 THR A O 1
ATOM 2433 N N . HIS A 1 317 ? -5.915 3.335 -0.627 1.00 79.12 317 HIS A N 1
ATOM 2434 C CA . HIS A 1 317 ? -5.660 1.912 -0.365 1.00 79.12 317 HIS A CA 1
ATOM 2435 C C . HIS A 1 317 ? -4.249 1.656 0.207 1.00 79.12 317 HIS A C 1
ATOM 2437 O O . HIS A 1 317 ? -3.516 0.789 -0.266 1.00 79.12 317 HIS A O 1
ATOM 2443 N N . ALA A 1 318 ? -3.858 2.443 1.212 1.00 85.62 318 ALA A N 1
ATOM 2444 C CA . ALA A 1 318 ? -2.597 2.317 1.943 1.00 85.62 318 ALA A CA 1
ATOM 2445 C C . ALA A 1 318 ? -2.846 1.987 3.431 1.00 85.62 318 ALA A C 1
ATOM 2447 O O . ALA A 1 318 ? -3.962 2.120 3.937 1.00 85.62 318 ALA A O 1
ATOM 2448 N N . ALA A 1 319 ? -1.812 1.567 4.159 1.00 85.31 319 ALA A N 1
ATOM 2449 C CA . ALA A 1 319 ? -1.907 1.189 5.574 1.00 85.31 319 ALA A CA 1
ATOM 2450 C C . ALA A 1 319 ? -1.725 2.369 6.552 1.00 85.31 319 ALA A C 1
ATOM 2452 O O . ALA A 1 319 ? -1.342 2.141 7.703 1.00 85.31 319 ALA A O 1
ATOM 2453 N N . ILE A 1 320 ? -1.987 3.608 6.112 1.00 90.94 320 ILE A N 1
ATOM 2454 C CA . ILE A 1 320 ? -1.713 4.847 6.861 1.00 90.94 320 ILE A CA 1
ATOM 2455 C C . ILE A 1 320 ? -2.301 4.789 8.276 1.00 90.94 320 ILE A C 1
ATOM 2457 O O . ILE A 1 320 ? -3.505 4.616 8.462 1.00 90.94 320 ILE A O 1
ATOM 2461 N N . GLN A 1 321 ? -1.424 4.947 9.263 1.00 86.25 321 GLN A N 1
ATOM 2462 C CA . GLN A 1 321 ? -1.703 4.942 10.701 1.00 86.25 321 GLN A CA 1
ATOM 2463 C C . GLN A 1 321 ? -0.970 6.086 11.412 1.00 86.25 321 GLN A C 1
ATOM 2465 O O . GLN A 1 321 ? -1.500 6.647 12.370 1.00 86.25 321 GLN A O 1
ATOM 2470 N N . GLU A 1 322 ? 0.223 6.454 10.935 1.00 86.06 322 GLU A N 1
ATOM 2471 C CA . GLU A 1 322 ? 1.059 7.497 11.528 1.00 86.06 322 GLU A CA 1
ATOM 2472 C C . GLU A 1 322 ? 1.038 8.795 10.709 1.00 86.06 322 GLU A C 1
ATOM 2474 O O . GLU A 1 322 ? 1.243 8.799 9.491 1.00 86.06 322 GLU A O 1
ATOM 2479 N N . PHE A 1 323 ? 0.838 9.909 11.416 1.00 93.25 323 PHE A N 1
ATOM 2480 C CA . PHE A 1 323 ? 0.851 11.268 10.883 1.00 93.25 323 PHE A CA 1
ATOM 2481 C C . PHE A 1 323 ? 1.916 12.118 11.593 1.00 93.25 323 PHE A C 1
ATOM 2483 O O . PHE A 1 323 ? 2.175 11.902 12.783 1.00 93.25 323 PHE A O 1
ATOM 2490 N N . PRO A 1 324 ? 2.490 13.125 10.911 1.00 90.31 324 PRO A N 1
ATOM 2491 C CA . PRO A 1 324 ? 3.415 14.065 11.528 1.00 90.31 324 PRO A CA 1
ATOM 2492 C C . PRO A 1 324 ? 2.705 14.916 12.587 1.00 90.31 324 PRO A C 1
ATOM 2494 O O . PRO A 1 324 ? 1.516 15.232 12.475 1.00 90.31 324 PRO A O 1
ATOM 2497 N N . GLN A 1 325 ? 3.452 15.324 13.613 1.00 84.62 325 GLN A N 1
ATOM 2498 C CA . GLN A 1 325 ? 2.925 16.132 14.725 1.00 84.62 325 GLN A CA 1
ATOM 2499 C C . GLN A 1 325 ? 2.653 17.593 14.333 1.00 84.62 325 GLN A C 1
ATOM 2501 O O . GLN A 1 325 ? 1.937 18.300 15.038 1.00 84.62 325 GLN A O 1
ATOM 2506 N N . GLN A 1 326 ? 3.243 18.058 13.229 1.00 88.44 326 GLN A N 1
ATOM 2507 C CA . GLN A 1 326 ? 3.110 19.423 12.722 1.00 88.44 326 GLN A CA 1
ATOM 2508 C C . GLN A 1 326 ? 2.308 19.451 11.410 1.00 88.44 326 GLN A C 1
ATOM 2510 O O . GLN A 1 326 ? 2.368 18.482 10.648 1.00 88.44 326 GLN A O 1
ATOM 2515 N N . PRO A 1 327 ? 1.596 20.557 11.108 1.00 89.25 327 PRO A N 1
ATOM 2516 C CA . PRO A 1 327 ? 0.859 20.696 9.858 1.00 89.25 327 PRO A CA 1
ATOM 2517 C C . PRO A 1 327 ? 1.767 20.592 8.629 1.00 89.25 327 PRO A C 1
ATOM 2519 O O . PRO A 1 327 ? 2.819 21.232 8.562 1.00 89.25 327 PRO A O 1
ATOM 2522 N N . LEU A 1 328 ? 1.332 19.827 7.627 1.00 92.12 328 LEU A N 1
ATOM 2523 C CA . LEU A 1 328 ? 2.042 19.700 6.353 1.00 92.12 328 LEU A CA 1
ATOM 2524 C C . LEU A 1 328 ? 1.749 20.859 5.394 1.00 92.12 328 LEU A C 1
ATOM 2526 O O . LEU A 1 328 ? 0.663 21.441 5.395 1.00 92.12 328 LEU A O 1
ATOM 2530 N N . SER A 1 329 ? 2.707 21.147 4.509 1.00 94.00 329 SER A N 1
ATOM 2531 C CA . SER A 1 329 ? 2.523 22.125 3.434 1.00 94.00 329 SER A CA 1
ATOM 2532 C C . SER A 1 329 ? 1.897 21.441 2.219 1.00 94.00 329 SER A C 1
ATOM 2534 O O . SER A 1 329 ? 2.598 20.833 1.411 1.00 94.00 329 SER A O 1
ATOM 2536 N N . ILE A 1 330 ? 0.570 21.506 2.117 1.00 95.00 330 ILE A N 1
ATOM 2537 C CA . ILE A 1 330 ? -0.209 20.908 1.024 1.00 95.00 330 ILE A CA 1
ATOM 2538 C C . ILE A 1 330 ? -1.003 22.029 0.344 1.00 95.00 330 ILE A C 1
ATOM 2540 O O . ILE A 1 330 ? -1.789 22.710 1.009 1.00 95.00 330 ILE A O 1
ATOM 2544 N N . GLY A 1 331 ? -0.839 22.237 -0.961 1.00 94.12 331 GLY A N 1
ATOM 2545 C CA . GLY A 1 331 ? -1.550 23.301 -1.680 1.00 94.12 331 GLY A CA 1
ATOM 2546 C C . GLY A 1 331 ? -3.029 22.994 -1.936 1.00 94.12 331 GLY A C 1
ATOM 2547 O O . GLY A 1 331 ? -3.872 23.880 -1.819 1.00 94.12 331 GLY A O 1
ATOM 2548 N N . GLY A 1 332 ? -3.352 21.731 -2.223 1.00 94.12 332 GLY A N 1
ATOM 2549 C CA . GLY A 1 332 ? -4.665 21.277 -2.676 1.00 94.12 332 GLY A CA 1
ATOM 2550 C C . GLY A 1 332 ? -5.426 20.378 -1.695 1.00 94.12 332 GLY A C 1
ATOM 2551 O O . GLY A 1 332 ? -5.292 20.442 -0.473 1.00 94.12 332 GLY A O 1
ATOM 2552 N N . HIS A 1 333 ? -6.310 19.551 -2.245 1.00 95.50 333 HIS A N 1
ATOM 2553 C CA . HIS A 1 333 ? -7.118 18.600 -1.471 1.00 95.50 333 HIS A CA 1
ATOM 2554 C C . HIS A 1 333 ? -6.303 17.399 -0.971 1.00 95.50 333 HIS A C 1
ATOM 2556 O O . HIS A 1 333 ? -5.258 17.078 -1.536 1.00 95.50 333 HIS A O 1
ATOM 2562 N N . ILE A 1 334 ? -6.818 16.741 0.069 1.00 97.12 334 ILE A N 1
ATOM 2563 C CA . ILE A 1 334 ? -6.272 15.499 0.625 1.00 97.12 334 ILE A CA 1
ATOM 2564 C C . ILE A 1 334 ? -7.261 14.367 0.328 1.00 97.12 334 ILE A C 1
ATOM 2566 O O . ILE A 1 334 ? -8.464 14.539 0.531 1.00 97.12 334 ILE A O 1
ATOM 2570 N N . ASP A 1 335 ? -6.778 13.215 -0.122 1.00 97.38 335 ASP A N 1
ATOM 2571 C CA . ASP A 1 335 ? -7.589 12.017 -0.333 1.00 97.38 335 ASP A CA 1
ATOM 2572 C C . ASP A 1 335 ? -6.898 10.781 0.249 1.00 97.38 335 ASP A C 1
ATOM 2574 O O . ASP A 1 335 ? -5.827 10.398 -0.210 1.00 97.38 335 ASP A O 1
ATOM 2578 N N . LEU A 1 336 ? -7.506 10.173 1.269 1.00 96.88 336 LEU A N 1
ATOM 2579 C CA . LEU A 1 336 ? -7.025 8.969 1.951 1.00 96.88 336 LEU A CA 1
ATOM 2580 C C . LEU A 1 336 ? -7.978 7.772 1.750 1.00 96.88 336 LEU A C 1
ATOM 2582 O O . LEU A 1 336 ? -8.021 6.861 2.580 1.00 96.88 336 LEU A O 1
ATOM 2586 N N . THR A 1 337 ? -8.775 7.777 0.673 1.00 90.06 337 THR A N 1
ATOM 2587 C CA . THR A 1 337 ? -9.823 6.771 0.418 1.00 90.06 337 THR A CA 1
ATOM 2588 C C . THR A 1 337 ? -9.285 5.341 0.478 1.00 90.06 337 THR A C 1
ATOM 2590 O O . THR A 1 337 ? -8.262 5.018 -0.124 1.00 90.06 337 THR A O 1
ATOM 2593 N N . GLY A 1 338 ? -9.985 4.446 1.172 1.00 73.31 338 GLY A N 1
ATOM 2594 C CA . GLY A 1 338 ? -9.595 3.038 1.268 1.00 73.31 338 GLY A CA 1
ATOM 2595 C C . GLY A 1 338 ? -8.430 2.760 2.226 1.00 73.31 338 GLY A C 1
ATOM 2596 O O . GLY A 1 338 ? -7.976 1.618 2.292 1.00 73.31 338 GLY A O 1
ATOM 2597 N N . CYS A 1 339 ? -7.928 3.755 2.974 1.00 82.62 339 CYS A N 1
ATOM 2598 C CA . CYS A 1 339 ? -6.940 3.530 4.036 1.00 82.62 339 CYS A CA 1
ATOM 2599 C C . CYS A 1 339 ? -7.581 2.849 5.261 1.00 82.62 339 CYS A C 1
ATOM 2601 O O . CYS A 1 339 ? -7.821 3.469 6.298 1.00 82.62 339 CYS A O 1
ATOM 2603 N N . ALA A 1 340 ? -7.875 1.552 5.146 1.00 74.94 340 ALA A N 1
ATOM 2604 C CA . ALA A 1 340 ? -8.631 0.767 6.129 1.00 74.94 340 ALA A CA 1
ATOM 2605 C C . ALA A 1 340 ? -7.947 0.609 7.509 1.00 74.94 340 ALA A C 1
ATOM 2607 O O . ALA A 1 340 ? -8.589 0.185 8.478 1.00 74.94 340 ALA A O 1
ATOM 2608 N N . SER A 1 341 ? -6.659 0.954 7.614 1.00 79.88 341 SER A N 1
ATOM 2609 C CA . SER A 1 341 ? -5.901 0.985 8.875 1.00 79.88 341 SER A CA 1
ATOM 2610 C C . SER A 1 341 ? -5.999 2.321 9.625 1.00 79.88 341 SER A C 1
ATOM 2612 O O . SER A 1 341 ? -5.722 2.354 10.821 1.00 79.88 341 SER A O 1
ATOM 2614 N N . LEU A 1 342 ? -6.426 3.401 8.962 1.00 83.81 342 LEU A N 1
ATOM 2615 C CA . LEU A 1 342 ? -6.493 4.755 9.522 1.00 83.81 342 LEU A CA 1
ATOM 2616 C C . LEU A 1 342 ? -7.592 4.832 10.587 1.00 83.81 342 LEU A C 1
ATOM 2618 O O . LEU A 1 342 ? -8.768 4.823 10.246 1.00 83.81 342 LEU A O 1
ATOM 2622 N N . ARG A 1 343 ? -7.227 4.895 11.875 1.00 81.62 343 ARG A N 1
ATOM 2623 C CA . ARG A 1 343 ? -8.190 4.924 13.002 1.00 81.62 343 ARG A CA 1
ATOM 2624 C C . ARG A 1 343 ? -8.555 6.321 13.500 1.00 81.62 343 ARG A C 1
ATOM 2626 O O . ARG A 1 343 ? -9.561 6.460 14.186 1.00 81.62 343 ARG A O 1
ATOM 2633 N N . GLN A 1 344 ? -7.749 7.326 13.173 1.00 83.19 344 GLN A N 1
ATOM 2634 C CA . GLN A 1 344 ? -7.929 8.724 13.567 1.00 83.19 344 GLN A CA 1
ATOM 2635 C C . GLN A 1 344 ? -7.235 9.647 12.557 1.00 83.19 344 GLN A C 1
ATOM 2637 O O . GLN A 1 344 ? -6.336 9.212 11.836 1.00 83.19 344 GLN A O 1
ATOM 2642 N N . VAL A 1 345 ? -7.627 10.921 12.537 1.00 89.56 345 VAL A N 1
ATOM 2643 C CA . VAL A 1 345 ? -6.926 12.002 11.822 1.00 89.56 345 VAL A CA 1
ATOM 2644 C C . VAL A 1 345 ? -6.238 12.931 12.832 1.00 89.56 345 VAL A C 1
ATOM 2646 O O . VAL A 1 345 ? -6.668 12.981 13.985 1.00 89.56 345 VAL A O 1
ATOM 2649 N N . PRO A 1 346 ? -5.158 13.643 12.463 1.00 89.50 346 PRO A N 1
ATOM 2650 C CA . PRO A 1 346 ? -4.497 14.576 13.369 1.00 89.50 346 PRO A CA 1
ATOM 2651 C C . PRO A 1 346 ? -5.240 15.919 13.432 1.00 89.50 346 PRO A C 1
ATOM 2653 O O . PRO A 1 346 ? -5.713 16.421 12.414 1.00 89.50 346 PRO A O 1
ATOM 2656 N N . GLU A 1 347 ? -5.250 16.552 14.609 1.00 84.50 347 GLU A N 1
ATOM 2657 C CA . GLU A 1 347 ? -5.946 17.827 14.873 1.00 84.50 347 GLU A CA 1
ATOM 2658 C C . GLU A 1 347 ? -5.626 18.944 13.863 1.00 84.50 347 GLU A C 1
ATOM 2660 O O . GLU A 1 347 ? -6.480 19.757 13.507 1.00 84.50 347 GLU A O 1
ATOM 2665 N N . TRP A 1 348 ? -4.398 18.981 13.338 1.00 90.62 348 TRP A N 1
ATOM 2666 C CA . TRP A 1 348 ? -3.999 20.001 12.369 1.00 90.62 348 TRP A CA 1
ATOM 2667 C C . TRP A 1 348 ? -4.732 19.904 11.023 1.00 90.62 348 TRP A C 1
ATOM 2669 O O . TRP A 1 348 ? -4.736 20.887 10.281 1.00 90.62 348 TRP A O 1
ATOM 2679 N N . PHE A 1 349 ? -5.404 18.786 10.707 1.00 92.69 349 PHE A N 1
ATOM 2680 C CA . PHE A 1 349 ? -6.319 18.723 9.561 1.00 92.69 349 PHE A CA 1
ATOM 2681 C C . PHE A 1 349 ? -7.433 19.775 9.682 1.00 92.69 349 PHE A C 1
ATOM 2683 O O . PHE A 1 349 ? -7.817 20.362 8.671 1.00 92.69 349 PHE A O 1
ATOM 2690 N N . HIS A 1 350 ? -7.912 20.072 10.898 1.00 87.75 350 HIS A N 1
ATOM 2691 C CA . HIS A 1 350 ? -8.979 21.052 11.132 1.00 87.75 350 HIS A CA 1
ATOM 2692 C C . HIS A 1 350 ? -8.536 22.503 10.891 1.00 87.75 350 HIS A C 1
ATOM 2694 O O . HIS A 1 350 ? -9.371 23.365 10.615 1.00 87.75 350 HIS A O 1
ATOM 2700 N N . THR A 1 351 ? -7.231 22.781 10.978 1.00 86.44 351 THR A N 1
ATOM 2701 C CA . THR A 1 351 ? -6.659 24.132 10.872 1.00 86.44 351 THR A CA 1
ATOM 2702 C C . THR A 1 351 ? -6.055 24.436 9.499 1.00 86.44 351 THR A C 1
ATOM 2704 O O . THR A 1 351 ? -5.428 25.482 9.328 1.00 86.44 351 THR A O 1
ATOM 2707 N N . LEU A 1 352 ? -6.193 23.536 8.519 1.00 89.50 352 LEU A N 1
ATOM 2708 C CA . LEU A 1 352 ? -5.635 23.746 7.184 1.00 89.50 352 LEU A CA 1
ATOM 2709 C C . LEU A 1 352 ? -6.294 24.947 6.472 1.00 89.50 352 LEU A C 1
ATOM 2711 O O . LEU A 1 352 ? -7.509 25.142 6.570 1.00 89.50 352 LEU A O 1
ATOM 2715 N N . PRO A 1 353 ? -5.519 25.750 5.718 1.00 89.06 353 PRO A N 1
ATOM 2716 C CA . PRO A 1 353 ? -6.060 26.868 4.959 1.00 89.06 353 PRO A CA 1
ATOM 2717 C C . PRO A 1 353 ? -6.896 26.384 3.769 1.00 89.06 353 PRO A C 1
ATOM 2719 O O . PRO A 1 353 ? -6.716 25.264 3.268 1.00 89.06 353 PRO A O 1
ATOM 2722 N N . ALA A 1 354 ? -7.773 27.269 3.289 1.00 87.62 354 ALA A N 1
ATOM 2723 C CA . ALA A 1 354 ? -8.521 27.082 2.053 1.00 87.62 354 ALA A CA 1
ATOM 2724 C C . ALA A 1 354 ? -7.578 26.810 0.864 1.00 87.62 354 ALA A C 1
ATOM 2726 O O . ALA A 1 354 ? -6.389 27.137 0.892 1.00 87.62 354 ALA A O 1
ATOM 2727 N N . VAL A 1 355 ? -8.114 26.181 -0.178 1.00 89.44 355 VAL A N 1
ATOM 2728 C CA . VAL A 1 355 ? -7.397 25.927 -1.431 1.00 89.44 355 VAL A CA 1
ATOM 2729 C C . VAL A 1 355 ? -7.711 27.064 -2.397 1.00 89.44 355 VAL A C 1
ATOM 2731 O O . VAL A 1 355 ? -8.867 27.451 -2.535 1.00 89.44 355 VAL A O 1
ATOM 2734 N N . ASN A 1 356 ? -6.696 27.588 -3.078 1.00 80.19 356 ASN A N 1
ATOM 2735 C CA . ASN A 1 356 ? -6.877 28.558 -4.153 1.00 80.19 356 ASN A CA 1
ATOM 2736 C C . ASN A 1 356 ? -6.924 27.803 -5.489 1.00 80.19 356 ASN A C 1
ATOM 2738 O O . ASN A 1 356 ? -5.930 27.195 -5.878 1.00 80.19 356 ASN A O 1
ATOM 2742 N N . ASP A 1 357 ? -8.068 27.826 -6.177 1.00 70.88 357 ASP A N 1
ATOM 2743 C CA . ASP A 1 357 ? -8.250 27.152 -7.474 1.00 70.88 357 ASP A CA 1
ATOM 2744 C C . ASP A 1 357 ? -7.866 28.026 -8.689 1.00 70.88 357 ASP A C 1
ATOM 2746 O O . ASP A 1 357 ? -8.127 27.669 -9.838 1.00 70.88 357 ASP A O 1
ATOM 2750 N N . GLY A 1 358 ? -7.253 29.188 -8.441 1.00 66.88 358 GLY A N 1
ATOM 2751 C CA . GLY A 1 358 ? -6.925 30.202 -9.444 1.00 66.88 358 GLY A CA 1
ATOM 2752 C C . GLY A 1 358 ? -8.060 31.193 -9.727 1.00 66.88 358 GLY A C 1
ATOM 2753 O O . GLY A 1 358 ? -7.827 32.197 -10.400 1.00 66.88 358 GLY A O 1
ATOM 2754 N N . SER A 1 359 ? -9.267 30.951 -9.203 1.00 61.72 359 SER A N 1
ATOM 2755 C CA . SER A 1 359 ? -10.448 31.807 -9.383 1.00 61.72 359 SER A CA 1
ATOM 2756 C C . SER A 1 359 ? -11.120 32.225 -8.070 1.00 61.72 359 SER A C 1
ATOM 2758 O O . SER A 1 359 ? -11.665 33.327 -7.987 1.00 61.72 359 SER A O 1
ATOM 2760 N N . SER A 1 360 ? -11.056 31.381 -7.037 1.00 66.31 360 SER A N 1
ATOM 2761 C CA . SER A 1 360 ? -11.609 31.637 -5.707 1.00 66.31 360 SER A CA 1
ATOM 2762 C C . SER A 1 360 ? -10.910 30.815 -4.616 1.00 66.31 360 SER A C 1
ATOM 2764 O O . SER A 1 360 ? -10.261 29.804 -4.889 1.00 66.31 360 SER A O 1
ATOM 2766 N N . GLU A 1 361 ? -11.047 31.251 -3.361 1.00 75.94 361 GLU A N 1
ATOM 2767 C CA . GLU A 1 361 ? -10.718 30.415 -2.205 1.00 75.94 361 GLU A CA 1
ATOM 2768 C C . GLU A 1 361 ? -11.874 29.441 -1.953 1.00 75.94 361 GLU A C 1
ATOM 2770 O O . GLU A 1 361 ? -12.999 29.853 -1.660 1.00 75.94 361 GLU A O 1
ATOM 2775 N N . ILE A 1 362 ? -11.595 28.143 -2.071 1.00 80.88 362 ILE A N 1
ATOM 2776 C CA . ILE A 1 362 ? -12.555 27.066 -1.834 1.00 80.88 362 ILE A CA 1
ATOM 2777 C C . ILE A 1 362 ? -12.165 26.253 -0.600 1.00 80.88 362 ILE A C 1
ATOM 2779 O O . ILE A 1 362 ? -10.985 26.032 -0.311 1.00 80.88 362 ILE A O 1
ATOM 2783 N N . GLY A 1 363 ? -13.170 25.751 0.119 1.00 84.62 363 GLY A N 1
ATOM 2784 C CA . GLY A 1 363 ? -12.955 24.849 1.248 1.00 84.62 363 GLY A CA 1
ATOM 2785 C C . GLY A 1 363 ? -12.129 23.628 0.833 1.00 84.62 363 GLY A C 1
ATOM 2786 O O . GLY A 1 363 ? -12.421 22.951 -0.160 1.00 84.62 363 GLY A O 1
ATOM 2787 N N . ARG A 1 364 ? -11.082 23.330 1.600 1.00 91.19 364 ARG A N 1
ATOM 2788 C CA . ARG A 1 364 ? -10.249 22.148 1.411 1.00 91.19 364 ARG A CA 1
ATOM 2789 C C . ARG A 1 364 ? -11.090 20.901 1.640 1.00 91.19 364 ARG A C 1
ATOM 2791 O O . ARG A 1 364 ? -11.695 20.735 2.695 1.00 91.19 364 ARG A O 1
ATOM 2798 N N . ARG A 1 365 ? -11.115 20.007 0.656 1.00 92.31 365 ARG A N 1
ATOM 2799 C CA . ARG A 1 365 ? -11.715 18.679 0.801 1.00 92.31 365 ARG A CA 1
ATOM 2800 C C . ARG A 1 365 ? -10.676 17.712 1.360 1.00 92.31 365 ARG A C 1
ATOM 2802 O O . ARG A 1 365 ? -9.556 17.668 0.848 1.00 92.31 365 ARG A O 1
ATOM 2809 N N . ILE A 1 366 ? -11.064 16.965 2.390 1.00 95.31 366 ILE A N 1
ATOM 2810 C CA . ILE A 1 366 ? -10.303 15.847 2.954 1.00 95.31 366 ILE A CA 1
ATOM 2811 C C . ILE A 1 366 ? -11.176 14.599 2.818 1.00 95.31 366 ILE A C 1
ATOM 2813 O O . ILE A 1 366 ? -12.216 14.500 3.467 1.00 95.31 366 ILE A O 1
ATOM 2817 N N . ASN A 1 367 ? -10.801 13.685 1.926 1.00 95.00 367 ASN A N 1
ATOM 2818 C CA . ASN A 1 367 ? -11.551 12.463 1.650 1.00 95.00 367 ASN A CA 1
ATOM 2819 C C . ASN A 1 367 ? -11.032 11.300 2.510 1.00 95.00 367 ASN A C 1
ATOM 2821 O O . ASN A 1 367 ? -9.828 11.073 2.597 1.00 95.00 367 ASN A O 1
ATOM 2825 N N . LEU A 1 368 ? -11.956 10.614 3.175 1.00 94.19 368 LEU A N 1
ATOM 2826 C CA . LEU A 1 368 ? -11.762 9.601 4.216 1.00 94.19 368 LEU A CA 1
ATOM 2827 C C . LEU A 1 368 ? -12.758 8.431 4.031 1.00 94.19 368 LEU A C 1
ATOM 2829 O O . LEU A 1 368 ? -13.022 7.683 4.970 1.00 94.19 368 LEU A O 1
ATOM 2833 N N . ILE A 1 369 ? -13.332 8.286 2.834 1.00 85.88 369 ILE A N 1
ATOM 2834 C CA . ILE A 1 369 ? -14.236 7.189 2.452 1.00 85.88 369 ILE A CA 1
ATOM 2835 C C . ILE A 1 369 ? -13.512 5.834 2.544 1.00 85.88 369 ILE A C 1
ATOM 2837 O O . ILE A 1 369 ? -12.339 5.727 2.185 1.00 85.88 369 ILE A O 1
ATOM 2841 N N . ASN A 1 370 ? -14.196 4.783 2.997 1.00 76.44 370 ASN A N 1
ATOM 2842 C CA . ASN A 1 370 ? -13.655 3.434 3.204 1.00 76.44 370 ASN A CA 1
ATOM 2843 C C . ASN A 1 370 ? -12.369 3.404 4.063 1.00 76.44 370 ASN A C 1
ATOM 2845 O O . ASN A 1 370 ? -11.475 2.583 3.835 1.00 76.44 370 ASN A O 1
ATOM 2849 N N . THR A 1 371 ? -12.233 4.319 5.027 1.00 84.00 371 THR A N 1
ATOM 2850 C CA . THR A 1 371 ? -11.109 4.314 5.978 1.00 84.00 371 THR A CA 1
ATOM 2851 C C . THR A 1 371 ? -11.414 3.465 7.210 1.00 84.00 371 THR A C 1
ATOM 2853 O O . THR A 1 371 ? -12.508 2.939 7.392 1.00 84.00 371 THR A O 1
ATOM 2856 N N . GLY A 1 372 ? -10.417 3.303 8.077 1.00 73.38 372 GLY A N 1
ATOM 2857 C CA . GLY A 1 372 ? -10.550 2.562 9.325 1.00 73.38 372 GLY A CA 1
ATOM 2858 C C . GLY A 1 372 ? -11.215 3.308 10.490 1.00 73.38 372 GLY A C 1
ATOM 2859 O O . GLY A 1 372 ? -11.138 2.796 11.612 1.00 73.38 372 GLY A O 1
ATOM 2860 N N . LEU A 1 373 ? -11.780 4.499 10.259 1.00 76.94 373 LEU A N 1
ATOM 2861 C CA . LEU A 1 373 ? -12.341 5.377 11.290 1.00 76.94 373 LEU A CA 1
ATOM 2862 C C . LEU A 1 373 ? -13.517 4.713 12.021 1.00 76.94 373 LEU A C 1
ATOM 2864 O O . LEU A 1 373 ? -14.270 3.927 11.444 1.00 76.94 373 LEU A O 1
ATOM 2868 N N . SER A 1 374 ? -13.700 5.045 13.302 1.00 75.56 374 SER A N 1
ATOM 2869 C CA . SER A 1 374 ? -14.910 4.639 14.020 1.00 75.56 374 SER A CA 1
ATOM 2870 C C . SER A 1 374 ? -16.125 5.415 13.498 1.00 75.56 374 SER A C 1
ATOM 2872 O O . SER A 1 374 ? -15.997 6.524 12.980 1.00 75.56 374 SER A O 1
ATOM 2874 N N . LEU A 1 375 ? -17.327 4.857 13.672 1.00 63.41 375 LEU A N 1
ATOM 2875 C CA . LEU A 1 375 ? -18.568 5.555 13.311 1.00 63.41 375 LEU A CA 1
ATOM 2876 C C . LEU A 1 375 ? -18.785 6.835 14.135 1.00 63.41 375 LEU A C 1
ATOM 2878 O O . LEU A 1 375 ? -19.403 7.770 13.641 1.00 63.41 375 LEU A O 1
ATOM 2882 N N . GLU A 1 376 ? -18.248 6.882 15.355 1.00 65.31 376 GLU A N 1
ATOM 2883 C CA . GLU A 1 376 ? -18.202 8.079 16.203 1.00 65.31 376 GLU A CA 1
ATOM 2884 C C . GLU A 1 376 ? -17.320 9.158 15.560 1.00 65.31 376 GLU A C 1
ATOM 2886 O O . GLU A 1 376 ? -17.816 10.232 15.245 1.00 65.31 376 GLU A O 1
ATOM 2891 N N . SER A 1 377 ? -16.071 8.836 15.198 1.00 73.50 377 SER A N 1
ATOM 2892 C CA . SER A 1 377 ? -15.188 9.781 14.503 1.00 73.50 377 SER A CA 1
ATOM 2893 C C . SER A 1 377 ? -15.732 10.207 13.135 1.00 73.50 377 SER A C 1
ATOM 2895 O O . SER A 1 377 ? -15.550 11.351 12.734 1.00 73.50 377 SER A O 1
ATOM 2897 N N . ILE A 1 378 ? -16.426 9.322 12.412 1.00 72.12 378 ILE A N 1
ATOM 2898 C CA . ILE A 1 378 ? -17.143 9.671 11.175 1.00 72.12 378 ILE A CA 1
ATOM 2899 C C . ILE A 1 378 ? -18.266 10.677 11.470 1.00 72.12 378 ILE A C 1
ATOM 2901 O O . ILE A 1 378 ? -18.365 11.686 10.771 1.00 72.12 378 ILE A O 1
ATOM 2905 N N . ALA A 1 379 ? -19.069 10.457 12.516 1.00 69.06 379 ALA A N 1
ATOM 2906 C CA . ALA A 1 379 ? -20.133 11.373 12.924 1.00 69.06 379 ALA A CA 1
ATOM 2907 C C . ALA A 1 379 ? -19.578 12.746 13.363 1.00 69.06 379 ALA A C 1
ATOM 2909 O O . ALA A 1 379 ? -20.054 13.779 12.883 1.00 69.06 379 ALA A O 1
ATOM 2910 N N . ASP A 1 380 ? -18.517 12.770 14.173 1.00 73.25 380 ASP A N 1
ATOM 2911 C CA . ASP A 1 380 ? -17.824 13.992 14.603 1.00 73.25 380 ASP A CA 1
ATOM 2912 C C . ASP A 1 380 ? -17.304 14.784 13.394 1.00 73.25 380 ASP A C 1
ATOM 2914 O O . ASP A 1 380 ? -17.645 15.953 13.208 1.00 73.25 380 ASP A O 1
ATOM 2918 N N . LEU A 1 381 ? -16.563 14.129 12.493 1.00 79.38 381 LEU A N 1
ATOM 2919 C CA . LEU A 1 381 ? -16.035 14.742 11.268 1.00 79.38 381 LEU A CA 1
ATOM 2920 C C . LEU A 1 381 ? -17.138 15.201 10.303 1.00 79.38 381 LEU A C 1
ATOM 2922 O O . LEU A 1 381 ? -16.939 16.186 9.593 1.00 79.38 381 LEU A O 1
ATOM 2926 N N . SER A 1 382 ? -18.295 14.531 10.284 1.00 77.12 382 SER A N 1
ATOM 2927 C CA . SER A 1 382 ? -19.444 14.940 9.463 1.00 77.12 382 SER A CA 1
ATOM 2928 C C . SER A 1 382 ? -20.206 16.143 10.038 1.00 77.12 382 SER A C 1
ATOM 2930 O O . SER A 1 382 ? -20.771 16.930 9.279 1.00 77.12 382 SER A O 1
ATOM 2932 N N . SER A 1 383 ? -20.204 16.310 11.366 1.00 72.31 383 SER A N 1
ATOM 2933 C CA . SER A 1 383 ? -20.889 17.402 12.073 1.00 72.31 383 SER A CA 1
ATOM 2934 C C . SER A 1 383 ? -20.008 18.639 12.312 1.00 72.31 383 SER A C 1
ATOM 2936 O O . SER A 1 383 ? -20.522 19.720 12.617 1.00 72.31 383 SER A O 1
ATOM 2938 N N . LEU A 1 384 ? -18.691 18.516 12.127 1.00 75.31 384 LEU A N 1
ATOM 2939 C CA . LEU A 1 384 ? -17.709 19.592 12.254 1.00 75.31 384 LEU A CA 1
ATOM 2940 C C . LEU A 1 384 ? -17.901 20.704 11.205 1.00 75.31 384 LEU A C 1
ATOM 2942 O O . LEU A 1 384 ? -17.588 20.554 10.024 1.00 75.31 384 LEU A O 1
ATOM 2946 N N . HIS A 1 385 ? -18.349 21.874 11.665 1.00 77.25 385 HIS A N 1
ATOM 2947 C CA . HIS A 1 385 ? -18.485 23.084 10.851 1.00 77.25 385 HIS A CA 1
ATOM 2948 C C . HIS A 1 385 ? -17.188 23.906 10.894 1.00 77.25 385 HIS A C 1
ATOM 2950 O O . HIS A 1 385 ? -17.021 24.785 11.740 1.00 77.25 385 HIS A O 1
ATOM 2956 N N . LEU A 1 386 ? -16.259 23.616 9.981 1.00 80.06 386 LEU A N 1
ATOM 2957 C CA . LEU A 1 386 ? -14.970 24.308 9.871 1.00 80.06 386 LEU A CA 1
ATOM 2958 C C . LEU A 1 386 ? -14.994 25.351 8.739 1.00 80.06 386 LEU A C 1
ATOM 2960 O O . LEU A 1 386 ? -15.609 25.108 7.702 1.00 80.06 386 LEU A O 1
ATOM 2964 N N . PRO A 1 387 ? -14.312 26.505 8.884 1.00 80.00 387 PRO A N 1
ATOM 2965 C CA . PRO A 1 387 ? -14.395 27.592 7.903 1.00 80.00 387 PRO A CA 1
ATOM 2966 C C . PRO A 1 387 ? -13.731 27.250 6.563 1.00 80.00 387 PRO A C 1
ATOM 2968 O O . PRO A 1 387 ? -14.214 27.657 5.511 1.00 80.00 387 PRO A O 1
ATOM 2971 N N . ASN A 1 388 ? -12.631 26.492 6.606 1.00 86.31 388 ASN A N 1
ATOM 2972 C CA . ASN A 1 388 ? -11.742 26.260 5.465 1.00 86.31 388 ASN A CA 1
ATOM 2973 C C . ASN A 1 388 ? -11.619 24.784 5.068 1.00 86.31 388 ASN A C 1
ATOM 2975 O O . ASN A 1 388 ? -10.911 24.475 4.112 1.00 86.31 388 ASN A O 1
ATOM 2979 N N . VAL A 1 389 ? -12.262 23.870 5.798 1.00 89.62 389 VAL A N 1
ATOM 2980 C CA . VAL A 1 389 ? -12.065 22.419 5.677 1.00 89.62 389 VAL A CA 1
ATOM 2981 C C . VAL A 1 389 ? -13.420 21.724 5.636 1.00 89.62 389 VAL A C 1
ATOM 2983 O O . VAL A 1 389 ? -14.338 22.082 6.363 1.00 89.62 389 VAL A O 1
ATOM 2986 N N . SER A 1 390 ? -13.539 20.722 4.774 1.00 88.56 390 SER A N 1
ATOM 2987 C CA . SER A 1 390 ? -14.724 19.884 4.621 1.00 88.56 390 SER A CA 1
ATOM 2988 C C . SER A 1 390 ? -14.299 18.424 4.525 1.00 88.56 390 SER A C 1
ATOM 2990 O O . SER A 1 390 ? -13.469 18.056 3.686 1.00 88.56 390 SER A O 1
ATOM 2992 N N . TYR A 1 391 ? -14.869 17.588 5.387 1.00 90.19 391 TYR A N 1
ATOM 2993 C CA . TYR A 1 391 ? -14.613 16.157 5.374 1.00 90.19 391 TYR A CA 1
ATOM 2994 C C . TYR A 1 391 ? -15.580 15.443 4.432 1.00 90.19 391 TYR A C 1
ATOM 2996 O O . TYR A 1 391 ? -16.792 15.641 4.473 1.00 90.19 391 TYR A O 1
ATOM 3004 N N . ARG A 1 392 ? -15.029 14.575 3.586 1.00 88.69 392 ARG A N 1
ATOM 3005 C CA . ARG A 1 392 ? -15.762 13.510 2.903 1.00 88.69 392 ARG A CA 1
ATOM 3006 C C . ARG A 1 392 ? -15.412 12.203 3.585 1.00 88.69 392 ARG A C 1
ATOM 3008 O O . ARG A 1 392 ? -14.571 11.456 3.110 1.00 88.69 392 ARG A O 1
ATOM 3015 N N . VAL A 1 393 ? -16.018 11.972 4.738 1.00 84.56 393 VAL A N 1
ATOM 3016 C CA . VAL A 1 393 ? -16.103 10.632 5.325 1.00 84.56 393 VAL A CA 1
ATOM 3017 C C . VAL A 1 393 ? -17.084 9.777 4.518 1.00 84.56 393 VAL A C 1
ATOM 3019 O O . VAL A 1 393 ? -17.731 10.278 3.591 1.00 84.56 393 VAL A O 1
ATOM 3022 N N . ASP A 1 394 ? -17.213 8.498 4.868 1.00 65.94 394 ASP A N 1
ATOM 3023 C CA . ASP A 1 394 ? -18.311 7.665 4.382 1.00 65.94 394 ASP A CA 1
ATOM 3024 C C . ASP A 1 394 ? -19.648 8.346 4.683 1.00 65.94 394 ASP A C 1
ATOM 3026 O O . ASP A 1 394 ? -20.084 8.425 5.828 1.00 65.94 394 ASP A O 1
ATOM 3030 N N . SER A 1 395 ? -20.268 8.895 3.637 1.00 49.50 395 SER A N 1
ATOM 3031 C CA . SER A 1 395 ? -21.527 9.626 3.764 1.00 49.50 395 SER A CA 1
ATOM 3032 C C . SER A 1 395 ? -22.637 8.717 4.289 1.00 49.50 395 SER A C 1
ATOM 3034 O O . SER A 1 395 ? -22.611 7.504 4.056 1.00 49.50 395 SER A O 1
ATOM 3036 N N . ASP A 1 396 ? -23.692 9.314 4.850 1.00 43.34 396 ASP A N 1
ATOM 3037 C CA . ASP A 1 396 ? -24.865 8.596 5.372 1.00 43.34 396 ASP A CA 1
ATOM 3038 C C . ASP A 1 396 ? -25.653 7.757 4.330 1.00 43.34 396 ASP A C 1
ATOM 3040 O O . ASP A 1 396 ? -26.710 7.195 4.630 1.00 43.34 396 ASP A O 1
ATOM 3044 N N . GLY A 1 397 ? -25.156 7.676 3.091 1.00 38.28 397 GLY A N 1
ATOM 3045 C CA . GLY A 1 397 ? -25.743 6.975 1.955 1.00 38.28 397 GLY A CA 1
ATOM 3046 C C . GLY A 1 397 ? -25.496 5.464 1.867 1.00 38.28 397 GLY A C 1
ATOM 3047 O O . GLY A 1 397 ? -26.316 4.815 1.226 1.00 38.28 397 GLY A O 1
ATOM 3048 N N . ASP A 1 398 ? -24.454 4.893 2.495 1.00 36.22 398 ASP A N 1
ATOM 3049 C CA . ASP A 1 398 ? -24.198 3.430 2.414 1.00 36.22 398 ASP A CA 1
ATOM 3050 C C . ASP A 1 398 ? -23.781 2.747 3.738 1.00 36.22 398 ASP A C 1
ATOM 3052 O O . ASP A 1 398 ? -24.158 1.599 3.979 1.00 36.22 398 ASP A O 1
ATOM 3056 N N . SER A 1 399 ? -23.089 3.431 4.662 1.00 38.59 399 SER A N 1
ATOM 3057 C CA . SER A 1 399 ? -22.676 2.847 5.958 1.00 38.59 399 SER A CA 1
ATOM 3058 C C . SER A 1 399 ? -23.591 3.242 7.131 1.00 38.59 399 SER A C 1
ATOM 3060 O O . SER A 1 399 ? -24.018 2.376 7.911 1.00 38.59 399 SER A O 1
ATOM 3062 N N . ALA A 1 400 ? -23.977 4.522 7.232 1.00 35.31 400 ALA A N 1
ATOM 3063 C CA . ALA A 1 400 ? -24.760 5.049 8.360 1.00 35.31 400 ALA A CA 1
ATOM 3064 C C . ALA A 1 400 ? -26.213 4.550 8.424 1.00 35.31 400 ALA A C 1
ATOM 3066 O O . ALA A 1 400 ? -26.906 4.753 9.421 1.00 35.31 400 ALA A O 1
ATOM 3067 N N . ARG A 1 401 ? -26.682 3.801 7.419 1.00 41.41 401 ARG A N 1
ATOM 3068 C CA . ARG A 1 401 ? -27.989 3.133 7.484 1.00 41.41 401 ARG A CA 1
ATOM 3069 C C . ARG A 1 401 ? -28.042 1.929 8.422 1.00 41.41 401 ARG A C 1
ATOM 3071 O O . ARG A 1 401 ? -29.081 1.268 8.463 1.00 41.41 401 ARG A O 1
ATOM 3078 N N . THR A 1 402 ? -26.952 1.590 9.121 1.00 48.09 402 THR A N 1
ATOM 3079 C CA . THR A 1 402 ? -26.867 0.284 9.786 1.00 48.09 402 THR A CA 1
ATOM 3080 C C . THR A 1 402 ? -26.548 0.258 11.280 1.00 48.09 402 THR A C 1
ATOM 3082 O O . THR A 1 402 ? -26.806 -0.790 11.856 1.00 48.09 402 THR A O 1
ATOM 3085 N N . SER A 1 403 ? -26.124 1.334 11.963 1.00 52.53 403 SER A N 1
ATOM 3086 C CA . SER A 1 403 ? -26.085 1.319 13.446 1.00 52.53 403 SER A CA 1
ATOM 3087 C C . SER A 1 403 ? -27.495 1.101 14.010 1.00 52.53 403 SER A C 1
ATOM 3089 O O . SER A 1 403 ? -28.292 2.032 14.122 1.00 52.53 403 SER A O 1
ATOM 3091 N N . LYS A 1 404 ? -27.844 -0.159 14.298 1.00 68.94 404 LYS A N 1
ATOM 3092 C CA . LYS A 1 404 ? -29.216 -0.565 14.614 1.00 68.94 404 LYS A CA 1
ATOM 3093 C C . LYS A 1 404 ? -29.467 -0.222 16.073 1.00 68.94 404 LYS A C 1
ATOM 3095 O O . LYS A 1 404 ? -28.891 -0.838 16.964 1.00 68.94 404 LYS A O 1
ATOM 3100 N N . ALA A 1 405 ? -30.315 0.780 16.287 1.00 77.06 405 ALA A N 1
ATOM 3101 C CA . ALA A 1 405 ? -30.772 1.180 17.608 1.00 77.06 405 ALA A CA 1
ATOM 3102 C C . ALA A 1 405 ? -31.427 -0.012 18.315 1.00 77.06 405 ALA A C 1
ATOM 3104 O O . ALA A 1 405 ? -32.423 -0.554 17.824 1.00 77.06 405 ALA A O 1
ATOM 3105 N N . ILE A 1 406 ? -30.892 -0.401 19.469 1.00 84.38 406 ILE A N 1
ATOM 3106 C CA . ILE A 1 406 ? -31.488 -1.420 20.330 1.00 84.38 406 ILE A CA 1
ATOM 3107 C C . ILE A 1 406 ? -32.067 -0.720 21.550 1.00 84.38 406 ILE A C 1
ATOM 3109 O O . ILE A 1 406 ? -31.345 -0.176 22.384 1.00 84.38 406 ILE A O 1
ATOM 3113 N N . VAL A 1 407 ? -33.397 -0.718 21.630 1.00 87.25 407 VAL A N 1
ATOM 3114 C CA . VAL A 1 407 ? -34.135 -0.144 22.755 1.00 87.25 407 VAL A CA 1
ATOM 3115 C C . VAL A 1 407 ? -34.402 -1.253 23.768 1.00 87.25 407 VAL A C 1
ATOM 3117 O O . VAL A 1 407 ? -35.313 -2.052 23.572 1.00 87.25 407 VAL A O 1
ATOM 3120 N N . THR A 1 408 ? -33.605 -1.290 24.831 1.00 90.12 408 THR A N 1
ATOM 3121 C CA . THR A 1 408 ? -33.589 -2.355 25.846 1.00 90.12 408 THR A CA 1
ATOM 3122 C C . THR A 1 408 ? -34.062 -1.848 27.214 1.00 90.12 408 THR A C 1
ATOM 3124 O O . THR A 1 408 ? -34.302 -0.654 27.411 1.00 90.12 408 THR A O 1
ATOM 3127 N N . LYS A 1 409 ? -34.187 -2.748 28.186 1.00 92.62 409 LYS A N 1
ATOM 3128 C CA . LYS A 1 409 ? -34.330 -2.438 29.613 1.00 92.62 409 LYS A CA 1
ATOM 3129 C C . LYS A 1 409 ? -33.448 -3.385 30.427 1.00 92.62 409 LYS A C 1
ATOM 3131 O O . LYS A 1 409 ? -33.039 -4.432 29.931 1.00 92.62 409 LYS A O 1
ATOM 3136 N N . HIS A 1 410 ? -33.188 -3.046 31.687 1.00 90.06 410 HIS A N 1
ATOM 3137 C CA . HIS A 1 410 ? -32.407 -3.920 32.560 1.00 90.06 410 HIS A CA 1
ATOM 3138 C C . HIS A 1 410 ? -33.065 -5.298 32.712 1.00 90.06 410 HIS A C 1
ATOM 3140 O O . HIS A 1 410 ? -34.236 -5.409 33.088 1.00 90.06 410 HIS A O 1
ATOM 3146 N N . GLY A 1 411 ? -32.298 -6.343 32.402 1.00 91.62 411 GLY A N 1
ATOM 3147 C CA . GLY A 1 411 ? -32.733 -7.737 32.409 1.00 91.62 411 GLY A CA 1
ATOM 3148 C C . GLY A 1 411 ? -33.183 -8.294 31.051 1.00 91.62 411 GLY A C 1
ATOM 3149 O O . GLY A 1 411 ? -33.584 -9.455 31.020 1.00 91.62 411 GLY A O 1
ATOM 3150 N N . THR A 1 412 ? -33.146 -7.523 29.953 1.00 95.31 412 THR A N 1
ATOM 3151 C CA . THR A 1 412 ? -33.465 -8.020 28.589 1.00 95.31 412 THR A CA 1
ATOM 3152 C C . THR A 1 412 ? -32.355 -7.808 27.560 1.00 95.31 412 THR A C 1
ATOM 3154 O O . THR A 1 412 ? -32.515 -8.188 26.400 1.00 95.31 412 THR A O 1
ATOM 3157 N N . GLU A 1 413 ? -31.208 -7.260 27.972 1.00 96.56 413 GLU A N 1
ATOM 3158 C CA . GLU A 1 413 ? -30.113 -6.873 27.081 1.00 96.56 413 GLU A CA 1
ATOM 3159 C C . GLU A 1 413 ? -29.632 -8.001 26.160 1.00 96.56 413 GLU A C 1
ATOM 3161 O O . GLU A 1 413 ? -29.454 -7.758 24.968 1.00 96.56 413 GLU A O 1
ATOM 3166 N N . ALA A 1 414 ? -29.469 -9.232 26.660 1.00 96.50 414 ALA A N 1
ATOM 3167 C CA . ALA A 1 414 ? -29.049 -10.362 25.832 1.00 96.50 414 ALA A CA 1
ATOM 3168 C C . ALA A 1 414 ? -30.045 -10.656 24.701 1.00 96.50 414 ALA A C 1
ATOM 3170 O O . ALA A 1 414 ? -29.637 -10.760 23.546 1.00 96.50 414 ALA A O 1
ATOM 3171 N N . ASP A 1 415 ? -31.339 -10.764 25.008 1.00 95.31 415 ASP A N 1
ATOM 3172 C CA . ASP A 1 415 ? -32.364 -11.094 24.012 1.00 95.31 415 ASP A CA 1
ATOM 3173 C C . ASP A 1 415 ? -32.502 -9.990 22.956 1.00 95.31 415 ASP A C 1
ATOM 3175 O O . ASP A 1 415 ? -32.556 -10.283 21.757 1.00 95.31 415 ASP A O 1
ATOM 3179 N N . ASP A 1 416 ? -32.504 -8.726 23.387 1.00 96.38 416 ASP A N 1
ATOM 3180 C CA . ASP A 1 416 ? -32.642 -7.572 22.498 1.00 96.38 416 ASP A CA 1
ATOM 3181 C C . ASP A 1 416 ? -31.404 -7.392 21.591 1.00 96.38 416 ASP A C 1
ATOM 3183 O O . ASP A 1 416 ? -31.558 -7.149 20.390 1.00 96.38 416 ASP A O 1
ATOM 3187 N N . ILE A 1 417 ? -30.185 -7.600 22.115 1.00 96.25 417 ILE A N 1
ATOM 3188 C CA . ILE A 1 417 ? -28.925 -7.570 21.344 1.00 96.25 417 ILE A CA 1
ATOM 3189 C C . ILE A 1 417 ? -28.838 -8.743 20.362 1.00 96.25 417 ILE A C 1
ATOM 3191 O O . ILE A 1 417 ? -28.615 -8.554 19.160 1.00 96.25 417 ILE A O 1
ATOM 3195 N N . LEU A 1 418 ? -29.039 -9.971 20.845 1.00 96.81 418 LEU A N 1
ATOM 3196 C CA . LEU A 1 418 ? -28.869 -11.182 20.040 1.00 96.81 418 LEU A CA 1
ATOM 3197 C C . LEU A 1 418 ? -29.911 -11.293 18.930 1.00 96.81 418 LEU A C 1
ATOM 3199 O O . LEU A 1 418 ? -29.606 -11.822 17.863 1.00 96.81 418 LEU A O 1
ATOM 3203 N N . LYS A 1 419 ? -31.110 -10.728 19.110 1.00 95.31 419 LYS A N 1
ATOM 3204 C CA . LYS A 1 419 ? -32.100 -10.595 18.032 1.00 95.31 419 LYS A CA 1
ATOM 3205 C C . LYS A 1 419 ? -31.537 -9.890 16.792 1.00 95.31 419 LYS A C 1
ATOM 3207 O O . LYS A 1 419 ? -31.967 -10.199 15.687 1.00 95.31 419 LYS A O 1
ATOM 3212 N N . VAL A 1 420 ? -30.577 -8.976 16.952 1.00 92.62 420 VAL A N 1
ATOM 3213 C CA . VAL A 1 420 ? -29.881 -8.339 15.826 1.00 92.62 420 VAL A CA 1
ATOM 3214 C C . VAL A 1 420 ? -28.671 -9.148 15.372 1.00 92.62 420 VAL A C 1
ATOM 3216 O O . VAL A 1 420 ? -28.527 -9.413 14.179 1.00 92.62 420 VAL A O 1
ATOM 3219 N N . LEU A 1 421 ? -27.803 -9.547 16.305 1.00 92.50 421 LEU A N 1
ATOM 3220 C CA . LEU A 1 421 ? -26.530 -10.185 15.955 1.00 92.50 421 LEU A CA 1
ATOM 3221 C C . LEU A 1 421 ? -26.705 -11.579 15.332 1.00 92.50 421 LEU A C 1
ATOM 3223 O O . LEU A 1 421 ? -25.870 -11.997 14.537 1.00 92.50 421 LEU A O 1
ATOM 3227 N N . ARG A 1 422 ? -27.808 -12.285 15.614 1.00 95.12 422 ARG A N 1
ATOM 3228 C CA . ARG A 1 422 ? -28.144 -13.548 14.935 1.00 95.12 422 ARG A CA 1
ATOM 3229 C C . ARG A 1 422 ? -28.458 -13.353 13.444 1.00 95.12 422 ARG A C 1
ATOM 3231 O O . ARG A 1 422 ? -28.119 -14.222 12.650 1.00 95.12 422 ARG A O 1
ATOM 3238 N N . GLU A 1 423 ? -29.082 -12.232 13.066 1.00 91.75 423 GLU A N 1
ATOM 3239 C CA . GLU A 1 423 ? -29.403 -11.893 11.666 1.00 91.75 423 GLU A CA 1
ATOM 3240 C C . GLU A 1 423 ? -28.172 -11.370 10.914 1.00 91.75 423 GLU A C 1
ATOM 3242 O O . GLU A 1 423 ? -27.945 -11.721 9.758 1.00 91.75 423 GLU A O 1
ATOM 3247 N N . LYS A 1 424 ? -27.385 -10.504 11.564 1.00 87.44 424 LYS A N 1
ATOM 3248 C CA . LYS A 1 424 ? -26.195 -9.878 10.981 1.00 87.44 424 LYS A CA 1
ATOM 3249 C C . LYS A 1 424 ? -25.097 -9.745 12.051 1.00 87.44 424 LYS A C 1
ATOM 3251 O O . LYS A 1 424 ? -25.036 -8.722 12.734 1.00 87.44 424 LYS A O 1
ATOM 3256 N N . PRO A 1 425 ? -24.227 -10.761 12.198 1.00 86.50 425 PRO A N 1
ATOM 3257 C CA . PRO A 1 425 ? -23.207 -10.847 13.248 1.00 86.50 425 PRO A CA 1
ATOM 3258 C C . PRO A 1 425 ? -22.337 -9.608 13.448 1.00 86.50 425 PRO A C 1
ATOM 3260 O O . PRO A 1 425 ? -22.187 -9.145 14.577 1.00 86.50 425 PRO A O 1
ATOM 3263 N N . SER A 1 426 ? -21.832 -9.025 12.362 1.00 81.94 426 SER A N 1
ATOM 3264 C CA . SER A 1 426 ? -20.964 -7.843 12.375 1.00 81.94 426 SER A CA 1
ATOM 3265 C C . SER A 1 426 ? -21.714 -6.511 12.492 1.00 81.94 426 SER A C 1
ATOM 3267 O O . SER A 1 426 ? -21.090 -5.452 12.456 1.00 81.94 426 SER A O 1
ATOM 3269 N N . GLN A 1 427 ? -23.046 -6.518 12.645 1.00 81.56 427 GLN A N 1
ATOM 3270 C CA . GLN A 1 427 ? -23.846 -5.293 12.638 1.00 81.56 427 GLN A CA 1
ATOM 3271 C C . GLN A 1 427 ? -23.396 -4.323 13.740 1.00 81.56 427 GLN A C 1
ATOM 3273 O O . GLN A 1 427 ? -23.369 -4.690 14.910 1.00 81.56 427 GLN A O 1
ATOM 3278 N N . SER A 1 428 ? -23.053 -3.086 13.370 1.00 74.12 428 SER A N 1
ATOM 3279 C CA . SER A 1 428 ? -22.920 -1.977 14.321 1.00 74.12 428 SER A CA 1
ATOM 3280 C C . SER A 1 428 ? -24.245 -1.732 15.047 1.00 74.12 428 SER A C 1
ATOM 3282 O O . SER A 1 428 ? -25.307 -1.808 14.422 1.00 74.12 428 SER A O 1
ATOM 3284 N N . LEU A 1 429 ? -24.174 -1.416 16.337 1.00 77.50 429 LEU A N 1
ATOM 3285 C CA . LEU A 1 429 ? -25.305 -1.194 17.236 1.00 77.50 429 LEU A CA 1
ATOM 3286 C C . LEU A 1 429 ? -25.095 0.104 18.021 1.00 77.50 429 LEU A C 1
ATOM 3288 O O . LEU A 1 429 ? -23.958 0.512 18.236 1.00 77.50 429 LEU A O 1
ATOM 3292 N N . PHE A 1 430 ? -26.187 0.692 18.505 1.00 74.69 430 PHE A N 1
ATOM 3293 C CA . PHE A 1 430 ? -26.151 1.604 19.651 1.00 74.69 430 PHE A CA 1
ATOM 3294 C C . PHE A 1 430 ? -27.284 1.226 20.604 1.00 74.69 430 PHE A C 1
ATOM 3296 O O . PHE A 1 430 ? -28.336 0.747 20.158 1.00 74.69 430 PHE A O 1
ATOM 3303 N N . ILE A 1 431 ? -27.082 1.423 21.903 1.00 81.62 431 ILE A N 1
ATOM 3304 C CA . ILE A 1 431 ? -28.035 1.010 22.932 1.00 81.62 431 ILE A CA 1
ATOM 3305 C C . ILE A 1 431 ? -28.779 2.213 23.504 1.00 81.62 431 ILE A C 1
ATOM 3307 O O . ILE A 1 431 ? -28.187 3.235 23.829 1.00 81.62 431 ILE A O 1
ATOM 3311 N N . ARG A 1 432 ? -30.090 2.070 23.708 1.00 80.31 432 ARG A N 1
ATOM 3312 C CA . ARG A 1 432 ? -30.885 3.009 24.504 1.00 80.31 432 ARG A CA 1
ATOM 3313 C C . ARG A 1 432 ? -31.714 2.257 25.534 1.00 80.31 432 ARG A C 1
ATOM 3315 O O . ARG A 1 432 ? -32.514 1.397 25.170 1.00 80.31 432 ARG A O 1
ATOM 3322 N N . TYR A 1 433 ? -31.573 2.616 26.803 1.00 82.00 433 TYR A N 1
ATOM 3323 C CA . TYR A 1 433 ? -32.450 2.112 27.857 1.00 82.00 433 TYR A CA 1
ATOM 3324 C C . TYR A 1 433 ? -33.801 2.842 27.829 1.00 82.00 433 TYR A C 1
ATOM 3326 O O . TYR A 1 433 ? -33.843 4.050 27.622 1.00 82.00 433 TYR A O 1
ATOM 3334 N N . GLN A 1 434 ? -34.911 2.119 28.011 1.00 81.06 434 GLN A N 1
ATOM 3335 C CA . GLN A 1 434 ? -36.275 2.671 27.884 1.00 81.06 434 GLN A CA 1
ATOM 3336 C C . GLN A 1 434 ? -36.553 3.864 28.812 1.00 81.06 434 GLN A C 1
ATOM 3338 O O . GLN A 1 434 ? -37.239 4.797 28.398 1.00 81.06 434 GLN A O 1
ATOM 3343 N N . ASP A 1 435 ? -35.983 3.850 30.018 1.00 75.38 435 ASP A N 1
ATOM 3344 C CA . ASP A 1 435 ? -36.180 4.876 31.048 1.00 75.38 435 ASP A CA 1
ATOM 3345 C C . ASP A 1 435 ? -35.055 5.936 31.082 1.00 75.38 435 ASP A C 1
ATOM 3347 O O . ASP A 1 435 ? -35.008 6.753 32.000 1.00 75.38 435 ASP A O 1
ATOM 3351 N N . ASN A 1 436 ? -34.134 5.933 30.106 1.00 63.50 436 ASN A N 1
ATOM 3352 C CA . ASN A 1 436 ? -32.988 6.847 30.053 1.00 63.50 436 ASN A CA 1
ATOM 3353 C C . ASN A 1 436 ? -32.965 7.649 28.736 1.00 63.50 436 ASN A C 1
ATOM 3355 O O . ASN A 1 436 ? -33.142 7.101 27.647 1.00 63.50 436 ASN A O 1
ATOM 3359 N N . VAL A 1 437 ? -32.741 8.962 28.841 1.00 51.31 437 VAL A N 1
ATOM 3360 C CA . VAL A 1 437 ? -32.714 9.906 27.707 1.00 51.31 437 VAL A CA 1
ATOM 3361 C C . VAL A 1 437 ? -31.299 10.060 27.119 1.00 51.31 437 VAL A C 1
ATOM 3363 O O . VAL A 1 437 ? -31.148 10.622 26.037 1.00 51.31 437 VAL A O 1
ATOM 3366 N N . GLY A 1 438 ? -30.273 9.534 27.799 1.00 52.38 438 GLY A N 1
ATOM 3367 C CA . GLY A 1 438 ? -28.869 9.640 27.403 1.00 52.38 438 GLY A CA 1
ATOM 3368 C C . GLY A 1 438 ? -28.547 9.108 26.002 1.00 52.38 438 GLY A C 1
ATOM 3369 O O . GLY A 1 438 ? -29.118 8.117 25.535 1.00 52.38 438 GLY A O 1
ATOM 3370 N N . ILE A 1 439 ? -27.590 9.768 25.346 1.00 51.72 439 ILE A N 1
ATOM 3371 C CA . ILE A 1 439 ? -27.048 9.387 24.037 1.00 51.72 439 ILE A CA 1
ATOM 3372 C C . ILE A 1 439 ? -25.858 8.438 24.249 1.00 51.72 439 ILE A C 1
ATOM 3374 O O . ILE A 1 439 ? -24.964 8.713 25.046 1.00 51.72 439 ILE A O 1
ATOM 3378 N N . ASP A 1 440 ? -25.833 7.309 23.539 1.00 57.25 440 ASP A N 1
ATOM 3379 C CA . ASP A 1 440 ? -24.789 6.288 23.685 1.00 57.25 440 ASP A CA 1
ATOM 3380 C C . ASP A 1 440 ? -23.515 6.633 22.898 1.00 57.25 440 ASP A C 1
ATOM 3382 O O . ASP A 1 440 ? -23.392 6.296 21.723 1.00 57.25 440 ASP A O 1
ATOM 3386 N N . GLN A 1 441 ? -22.535 7.240 23.569 1.00 53.28 441 GLN A N 1
ATOM 3387 C CA . GLN A 1 441 ? -21.141 7.351 23.098 1.00 53.28 441 GLN A CA 1
ATOM 3388 C C . GLN A 1 441 ? -20.313 6.130 23.567 1.00 53.28 441 GLN A C 1
ATOM 3390 O O . GLN A 1 441 ? -19.242 6.219 24.173 1.00 53.28 441 GLN A O 1
ATOM 3395 N N . GLY A 1 442 ? -20.887 4.936 23.408 1.00 62.75 442 GLY A N 1
ATOM 3396 C CA . GLY A 1 442 ? -20.296 3.647 23.772 1.00 62.75 442 GLY A CA 1
ATOM 3397 C C . GLY A 1 442 ? -20.405 3.248 25.250 1.00 62.75 442 GLY A C 1
ATOM 3398 O O . GLY A 1 442 ? -20.224 2.071 25.561 1.00 62.75 442 GLY A O 1
ATOM 3399 N N . GLY A 1 443 ? -20.703 4.172 26.171 1.00 70.69 443 GLY A N 1
ATOM 3400 C CA . GLY A 1 443 ? -20.867 3.865 27.600 1.00 70.69 443 GLY A CA 1
ATOM 3401 C C . GLY A 1 443 ? -22.056 2.939 27.888 1.00 70.69 443 GLY A C 1
ATOM 3402 O O . GLY A 1 443 ? -21.905 1.951 28.608 1.00 70.69 443 GLY A O 1
ATOM 3403 N N . LEU A 1 444 ? -23.212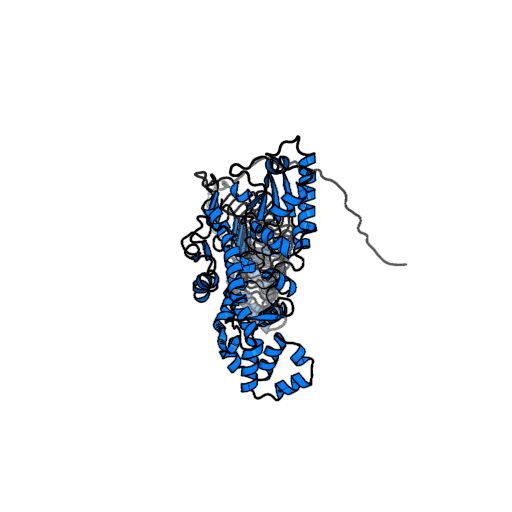 3.208 27.269 1.00 79.75 444 LEU A N 1
ATOM 3404 C CA . LEU A 1 444 ? -24.418 2.382 27.415 1.00 79.75 444 LEU A CA 1
ATOM 3405 C C . LEU A 1 444 ? -24.273 1.064 26.644 1.00 79.75 444 LEU A C 1
ATOM 3407 O O . LEU A 1 444 ? -24.731 0.023 27.115 1.00 79.75 444 LEU A O 1
ATOM 3411 N N . SER A 1 445 ? -23.571 1.082 25.504 1.00 84.19 445 SER A N 1
ATOM 3412 C CA . SER A 1 445 ? -23.171 -0.137 24.792 1.00 84.19 445 SER A CA 1
ATOM 3413 C C . SER A 1 445 ? -22.318 -1.063 25.660 1.00 84.19 445 SER A C 1
ATOM 3415 O O . SER A 1 445 ? -22.653 -2.240 25.788 1.00 84.19 445 SER A O 1
ATOM 3417 N N . ARG A 1 446 ? -21.255 -0.558 26.305 1.00 87.12 446 ARG A N 1
ATOM 3418 C CA . ARG A 1 446 ? -20.416 -1.361 27.216 1.00 87.12 446 ARG A CA 1
ATOM 3419 C C . ARG A 1 446 ? -21.249 -1.979 28.343 1.00 87.12 446 ARG A C 1
ATOM 3421 O O . ARG A 1 446 ? -21.159 -3.187 28.563 1.00 87.12 446 ARG A O 1
ATOM 3428 N N . GLN A 1 447 ? -22.134 -1.191 28.956 1.00 87.62 447 GLN A N 1
ATOM 3429 C CA . GLN A 1 447 ? -23.013 -1.661 30.029 1.00 87.62 447 GLN A CA 1
ATOM 3430 C C . GLN A 1 447 ? -23.944 -2.782 29.564 1.00 87.62 447 GLN A C 1
ATOM 3432 O O . GLN A 1 447 ? -23.989 -3.847 30.179 1.00 87.62 447 GLN A O 1
ATOM 3437 N N . ALA A 1 448 ? -24.646 -2.595 28.449 1.00 91.75 448 ALA A N 1
ATOM 3438 C CA . ALA A 1 448 ? -25.594 -3.593 27.976 1.00 91.75 448 ALA A CA 1
ATOM 3439 C C . ALA A 1 448 ? -24.916 -4.885 27.500 1.00 91.75 448 ALA A C 1
ATOM 3441 O O . ALA A 1 448 ? -25.455 -5.965 27.727 1.00 91.75 448 ALA A O 1
ATOM 3442 N N . PHE A 1 449 ? -23.717 -4.809 26.911 1.00 94.12 449 PHE A N 1
ATOM 3443 C CA . PHE A 1 449 ? -22.932 -6.003 26.579 1.00 94.12 449 PHE A CA 1
ATOM 3444 C C . PHE A 1 449 ? -22.409 -6.731 27.827 1.00 94.12 449 PHE A C 1
ATOM 3446 O O . PHE A 1 449 ? -22.441 -7.963 27.860 1.00 94.12 449 PHE A O 1
ATOM 3453 N N . ALA A 1 450 ? -22.013 -6.006 28.880 1.00 93.44 450 ALA A N 1
ATOM 3454 C CA . ALA A 1 450 ? -21.656 -6.606 30.166 1.00 93.44 450 ALA A CA 1
ATOM 3455 C C . ALA A 1 450 ? -22.857 -7.321 30.817 1.00 93.44 450 ALA A C 1
ATOM 3457 O O . ALA A 1 450 ? -22.733 -8.471 31.247 1.00 93.44 450 ALA A O 1
ATOM 3458 N N . GLN A 1 451 ? -24.040 -6.695 30.824 1.00 93.69 451 GLN A N 1
ATOM 3459 C CA . GLN A 1 451 ? -25.262 -7.315 31.351 1.00 93.69 451 GLN A CA 1
ATOM 3460 C C . GLN A 1 451 ? -25.739 -8.493 30.487 1.00 93.69 451 GLN A C 1
ATOM 3462 O O . GLN A 1 451 ? -26.131 -9.523 31.033 1.00 93.69 451 GLN A O 1
ATOM 3467 N N . ALA A 1 452 ? -25.634 -8.408 29.157 1.00 96.12 452 ALA A N 1
ATOM 3468 C CA . ALA A 1 452 ? -25.948 -9.513 28.252 1.00 96.12 452 ALA A CA 1
ATOM 3469 C C . ALA A 1 452 ? -25.045 -10.735 28.495 1.00 96.12 452 ALA A C 1
ATOM 3471 O O . ALA A 1 452 ? -25.531 -11.864 28.593 1.00 96.12 452 ALA A O 1
ATOM 3472 N N . TYR A 1 453 ? -23.738 -10.520 28.670 1.00 95.31 453 TYR A N 1
ATOM 3473 C CA . TYR A 1 453 ? -22.804 -11.575 29.067 1.00 95.31 453 TYR A CA 1
ATOM 3474 C C . TYR A 1 453 ? -23.186 -12.189 30.424 1.00 95.31 453 TYR A C 1
ATOM 3476 O O . TYR A 1 453 ? -23.296 -13.410 30.539 1.00 95.31 453 TYR A O 1
ATOM 3484 N N . LYS A 1 454 ? -23.481 -11.356 31.432 1.00 92.88 454 LYS A N 1
ATOM 3485 C CA . LYS A 1 454 ? -23.912 -11.786 32.776 1.00 92.88 454 LYS A CA 1
ATOM 3486 C C . LYS A 1 454 ? -25.199 -12.619 32.741 1.00 92.88 454 LYS A C 1
ATOM 3488 O O . LYS A 1 454 ? -25.301 -13.613 33.460 1.00 92.88 454 LYS A O 1
ATOM 3493 N N . GLN A 1 455 ? -26.150 -12.268 31.875 1.00 94.56 455 GLN A N 1
ATOM 3494 C CA . GLN A 1 455 ? -27.389 -13.020 31.627 1.00 94.56 455 GLN A CA 1
ATOM 3495 C C . GLN A 1 455 ? -27.122 -14.390 30.986 1.00 94.56 455 GLN A C 1
ATOM 3497 O O . GLN A 1 455 ? -27.679 -15.388 31.440 1.00 94.56 455 GLN A O 1
ATOM 3502 N N . LEU A 1 456 ? -26.239 -14.476 29.984 1.00 93.50 456 LEU A N 1
ATOM 3503 C CA . LEU A 1 456 ? -25.842 -15.761 29.388 1.00 93.50 456 LEU A CA 1
ATOM 3504 C C . LEU A 1 456 ? -25.097 -16.660 30.388 1.00 93.50 456 LEU A C 1
ATOM 3506 O O . LEU A 1 456 ? -25.319 -17.872 30.405 1.00 93.50 456 LEU A O 1
ATOM 3510 N N . LEU A 1 457 ? -24.247 -16.066 31.229 1.00 91.06 457 LEU A N 1
ATOM 3511 C CA . LEU A 1 457 ? -23.439 -16.762 32.231 1.00 91.06 457 LEU A CA 1
ATOM 3512 C C . LEU A 1 457 ? -24.288 -17.342 33.376 1.00 91.06 457 LEU A C 1
ATOM 3514 O O . LEU A 1 457 ? -24.050 -18.462 33.818 1.00 91.06 457 LEU A O 1
ATOM 3518 N N . THR A 1 458 ? -25.295 -16.595 33.840 1.00 90.56 458 THR A N 1
ATOM 3519 C CA . THR A 1 458 ? -26.121 -16.954 35.011 1.00 90.56 458 THR A CA 1
ATOM 3520 C C . THR A 1 458 ? -27.419 -17.695 34.674 1.00 90.56 458 THR A C 1
ATOM 3522 O O . THR A 1 458 ? -28.140 -18.114 35.579 1.00 90.56 458 THR A O 1
ATOM 3525 N N . ASN A 1 459 ? -27.728 -17.907 33.391 1.00 89.75 459 ASN A N 1
ATOM 3526 C CA . ASN A 1 459 ? -28.908 -18.659 32.968 1.00 89.75 459 ASN A CA 1
ATOM 3527 C C . ASN A 1 459 ? -28.796 -20.142 33.375 1.00 89.75 459 ASN A C 1
ATOM 3529 O O . ASN A 1 459 ? -28.086 -20.916 32.735 1.00 89.75 459 ASN A O 1
ATOM 3533 N N . GLU A 1 460 ? -29.567 -20.566 34.384 1.00 84.38 460 GLU A N 1
ATOM 3534 C CA . GLU A 1 460 ? -29.605 -21.952 34.890 1.00 84.38 460 GLU A CA 1
ATOM 3535 C C . GLU A 1 460 ? -29.852 -22.999 33.787 1.00 84.38 460 GLU A C 1
ATOM 3537 O O . GLU A 1 460 ? -29.309 -24.109 33.821 1.00 84.38 460 GLU A O 1
ATOM 3542 N N . LYS A 1 461 ? -30.656 -22.641 32.777 1.00 85.06 461 LYS A N 1
ATOM 3543 C CA . LYS A 1 461 ? -30.970 -23.483 31.612 1.00 85.06 461 LYS A CA 1
ATOM 3544 C C . LYS A 1 461 ? -30.001 -23.281 30.445 1.00 85.06 461 LYS A C 1
ATOM 3546 O O . LYS A 1 461 ? -30.053 -24.061 29.503 1.00 85.06 461 LYS A O 1
ATOM 3551 N N . GLY A 1 462 ? -29.133 -22.276 30.508 1.00 88.00 462 GLY A N 1
ATOM 3552 C CA . GLY A 1 462 ? -28.141 -21.937 29.491 1.00 88.00 462 GLY A CA 1
ATOM 3553 C C . GLY A 1 462 ? -26.860 -22.761 29.591 1.00 88.00 462 GLY A C 1
ATOM 3554 O O . GLY A 1 462 ? -26.853 -23.853 30.162 1.00 88.00 462 GLY A O 1
ATOM 3555 N N . LEU A 1 463 ? -25.776 -22.224 29.032 1.00 89.38 463 LEU A N 1
ATOM 3556 C CA . LEU A 1 463 ? -24.541 -22.956 28.731 1.00 89.38 463 LEU A CA 1
ATOM 3557 C C . LEU A 1 463 ? -23.764 -23.460 29.948 1.00 89.38 463 LEU A C 1
ATOM 3559 O O . LEU A 1 463 ? -22.983 -24.402 29.821 1.00 89.38 463 LEU A O 1
ATOM 3563 N N . PHE A 1 464 ? -23.941 -22.821 31.102 1.00 90.69 464 PHE A N 1
ATOM 3564 C CA . PHE A 1 464 ? -23.012 -22.936 32.218 1.00 90.69 464 PHE A CA 1
ATOM 3565 C C . PHE A 1 464 ? -23.617 -23.599 33.453 1.00 90.69 464 PHE A C 1
ATOM 3567 O O . PHE A 1 464 ? -24.819 -23.521 33.716 1.00 90.69 464 PHE A O 1
ATOM 3574 N N . THR A 1 465 ? -22.751 -24.220 34.246 1.00 87.94 465 THR A N 1
ATOM 3575 C CA . THR A 1 465 ? -22.995 -24.565 35.650 1.00 87.94 465 THR A CA 1
ATOM 3576 C C . THR A 1 465 ? -22.066 -23.762 36.549 1.00 87.94 465 THR A C 1
ATOM 3578 O O . THR A 1 465 ? -20.922 -23.496 36.181 1.00 87.94 465 THR A O 1
ATOM 3581 N N . ALA A 1 466 ? -22.535 -23.401 37.745 1.00 83.25 466 ALA A N 1
ATOM 3582 C CA . ALA A 1 466 ? -21.671 -22.832 38.773 1.00 83.25 466 ALA A CA 1
ATOM 3583 C C . ALA A 1 466 ? -20.621 -23.878 39.186 1.00 83.25 466 ALA A C 1
ATOM 3585 O O . ALA A 1 466 ? -20.959 -24.925 39.742 1.00 83.25 466 ALA A O 1
ATOM 3586 N N . GLY A 1 467 ? -19.362 -23.596 38.864 1.00 72.56 467 GLY A N 1
ATOM 3587 C CA . GLY A 1 467 ? -18.213 -24.428 39.179 1.00 72.56 467 GLY A CA 1
ATOM 3588 C C . GLY A 1 467 ? -17.676 -24.173 40.584 1.00 72.56 467 GLY A C 1
ATOM 3589 O O . GLY A 1 467 ? -18.238 -23.429 41.396 1.00 72.56 467 GLY A O 1
ATOM 3590 N N . LYS A 1 468 ? -16.535 -24.790 40.890 1.00 63.94 468 LYS A N 1
ATOM 3591 C CA . LYS A 1 468 ? -15.827 -24.526 42.153 1.00 63.94 468 LYS A CA 1
ATOM 3592 C C . LYS A 1 468 ? -15.116 -23.168 42.087 1.00 63.94 468 LYS A C 1
ATOM 3594 O O . LYS A 1 468 ? -14.739 -22.701 41.019 1.00 63.94 468 LYS A O 1
ATOM 3599 N N . LEU A 1 469 ? -14.906 -22.547 43.252 1.00 68.12 469 LEU A N 1
ATOM 3600 C CA . LEU A 1 469 ? -14.188 -21.267 43.410 1.00 68.12 469 LEU A CA 1
ATOM 3601 C C . LEU A 1 469 ? -14.839 -20.041 42.725 1.00 68.12 469 LEU A C 1
ATOM 3603 O O . LEU A 1 469 ? -14.201 -18.999 42.636 1.00 68.12 469 LEU A O 1
ATOM 3607 N N . GLY A 1 470 ? -16.108 -20.129 42.309 1.00 70.06 470 GLY A N 1
ATOM 3608 C CA . GLY A 1 470 ? -16.878 -18.990 41.784 1.00 70.06 470 GLY A CA 1
ATOM 3609 C C . GLY A 1 470 ? -16.811 -18.790 40.266 1.00 70.06 470 GLY A C 1
ATOM 3610 O O . GLY A 1 470 ? -17.442 -17.866 39.759 1.00 70.06 470 GLY A O 1
ATOM 3611 N N . PHE A 1 471 ? -16.102 -19.658 39.542 1.00 82.06 471 PHE A N 1
ATOM 3612 C CA . PHE A 1 471 ? -16.113 -19.680 38.078 1.00 82.06 471 PHE A CA 1
ATOM 3613 C C . PHE A 1 471 ? -17.325 -20.435 37.532 1.00 82.06 471 PHE A C 1
ATOM 3615 O O . PHE A 1 471 ? -17.854 -21.341 38.175 1.00 82.06 471 PHE A O 1
ATOM 3622 N N . PHE A 1 472 ? -17.716 -20.116 36.304 1.00 87.25 472 PHE A N 1
ATOM 3623 C CA . PHE A 1 472 ? -18.714 -20.856 35.542 1.00 87.25 472 PHE A CA 1
ATOM 3624 C C . PHE A 1 472 ? -18.043 -21.844 34.576 1.00 87.25 472 PHE A C 1
ATOM 3626 O O . PHE A 1 472 ? -17.145 -21.488 33.809 1.00 87.25 472 PHE A O 1
ATOM 3633 N N . GLU A 1 473 ? -18.499 -23.095 34.635 1.00 86.81 473 GLU A N 1
ATOM 3634 C CA . GLU A 1 473 ? -18.032 -24.238 33.843 1.00 86.81 473 GLU A CA 1
ATOM 3635 C C . GLU A 1 473 ? -18.994 -24.496 32.680 1.00 86.81 473 GLU A C 1
ATOM 3637 O O . GLU A 1 473 ? -20.213 -24.457 32.867 1.00 86.81 473 GLU A O 1
ATOM 3642 N N . LEU A 1 474 ? -18.470 -24.754 31.477 1.00 87.00 474 LEU A N 1
ATOM 3643 C CA . LEU A 1 474 ? -19.297 -25.080 30.313 1.00 87.00 474 LEU A CA 1
ATOM 3644 C C . LEU A 1 474 ? -19.903 -26.482 30.482 1.00 87.00 474 LEU A C 1
ATOM 3646 O O . LEU A 1 474 ? -19.187 -27.444 30.753 1.00 87.00 474 LEU A O 1
ATOM 3650 N N . LYS A 1 475 ? -21.221 -26.619 30.300 1.00 85.81 475 LYS A N 1
ATOM 3651 C CA . LYS A 1 475 ? -21.905 -27.917 30.400 1.00 85.81 475 LYS A CA 1
ATOM 3652 C C . LYS A 1 475 ? -21.368 -28.889 29.334 1.00 85.81 475 LYS A C 1
ATOM 3654 O O . LYS A 1 475 ? -21.376 -28.523 28.159 1.00 85.81 475 LYS A O 1
ATOM 3659 N N . PRO A 1 476 ? -21.034 -30.151 29.674 1.00 71.38 476 PRO A N 1
ATOM 3660 C CA . PRO A 1 476 ? -20.530 -31.134 28.702 1.00 71.38 476 PRO A CA 1
ATOM 3661 C C . PRO A 1 476 ? -21.445 -31.384 27.492 1.00 71.38 476 PRO A C 1
ATOM 3663 O O . PRO A 1 476 ? -20.983 -31.785 26.434 1.00 71.38 476 PRO A O 1
ATOM 3666 N N . GLN A 1 477 ? -22.751 -31.133 27.629 1.00 69.31 477 GLN A N 1
ATOM 3667 C CA . GLN A 1 477 ? -23.753 -31.316 26.570 1.00 69.31 477 GLN A CA 1
ATOM 3668 C C . GLN A 1 477 ? -24.128 -30.005 25.849 1.00 69.31 477 GLN A C 1
ATOM 3670 O O . GLN A 1 477 ? -25.063 -29.993 25.046 1.00 69.31 477 GLN A O 1
ATOM 3675 N N . ALA A 1 478 ? -23.405 -28.902 26.094 1.00 68.38 478 ALA A N 1
ATOM 3676 C CA . ALA A 1 478 ? -23.697 -27.589 25.511 1.00 68.38 478 ALA A CA 1
ATOM 3677 C C . ALA A 1 478 ? -23.777 -27.622 23.973 1.00 68.38 478 ALA A C 1
ATOM 3679 O O . ALA A 1 478 ? -24.651 -26.977 23.395 1.00 68.38 478 ALA A O 1
ATOM 3680 N N . PHE A 1 479 ? -22.943 -28.424 23.297 1.00 69.12 479 PHE A N 1
ATOM 3681 C CA . PHE A 1 479 ? -23.061 -28.573 21.843 1.00 69.12 479 PHE A CA 1
ATOM 3682 C C . PHE A 1 479 ? -24.323 -29.316 21.409 1.00 69.12 479 PHE A C 1
ATOM 3684 O O . PHE A 1 479 ? -24.933 -28.975 20.403 1.00 69.12 479 PHE A O 1
ATOM 3691 N N . LYS A 1 480 ? -24.734 -30.349 22.143 1.00 73.69 480 LYS A N 1
ATOM 3692 C CA . LYS A 1 480 ? -25.827 -31.231 21.723 1.00 73.69 480 LYS A CA 1
ATOM 3693 C C . LYS A 1 480 ? -27.181 -30.530 21.778 1.00 73.69 480 LYS A C 1
ATOM 3695 O O . LYS A 1 480 ? -28.002 -30.702 20.881 1.00 73.69 480 LYS A O 1
ATOM 3700 N N . GLU A 1 481 ? -27.387 -29.721 22.815 1.00 76.12 481 GLU A N 1
ATOM 3701 C CA . GLU A 1 481 ? -28.690 -29.128 23.134 1.00 76.12 481 GLU A CA 1
ATOM 3702 C C . GLU A 1 481 ? -28.737 -27.603 22.942 1.00 76.12 481 GLU A C 1
ATOM 3704 O O . GLU A 1 481 ? -29.826 -27.033 22.887 1.00 76.12 481 GLU A O 1
ATOM 3709 N N . GLN A 1 482 ? -27.586 -26.918 22.847 1.00 82.69 482 GLN A N 1
ATOM 3710 C CA . GLN A 1 482 ? -27.505 -25.457 23.011 1.00 82.69 482 GLN A CA 1
ATOM 3711 C C . GLN A 1 482 ? -26.610 -24.735 21.984 1.00 82.69 482 GLN A C 1
ATOM 3713 O O . GLN A 1 482 ? -26.095 -23.650 22.258 1.00 82.69 482 GLN A O 1
ATOM 3718 N N . LYS A 1 483 ? -26.474 -25.284 20.768 1.00 86.62 483 LYS A N 1
ATOM 3719 C CA . LYS A 1 483 ? -25.668 -24.725 19.653 1.00 86.62 483 LYS A CA 1
ATOM 3720 C C . LYS A 1 483 ? -25.871 -23.225 19.431 1.00 86.62 483 LYS A C 1
ATOM 3722 O O . LYS A 1 483 ? -24.902 -22.484 19.282 1.00 86.62 483 LYS A O 1
ATOM 3727 N N . GLN A 1 484 ? -27.126 -22.768 19.445 1.00 90.69 484 GLN A N 1
ATOM 3728 C CA . GLN A 1 484 ? -27.435 -21.350 19.260 1.00 90.69 484 GLN A CA 1
ATOM 3729 C C . GLN A 1 484 ? -26.896 -20.495 20.412 1.00 90.69 484 GLN A C 1
ATOM 3731 O O . GLN A 1 484 ? -26.328 -19.446 20.145 1.00 90.69 484 GLN A O 1
ATOM 3736 N N . LEU A 1 485 ? -26.989 -20.959 21.664 1.00 92.19 485 LEU A N 1
ATOM 3737 C CA . LEU A 1 485 ? -26.453 -20.224 22.812 1.00 92.19 485 LEU A CA 1
ATOM 3738 C C . LEU A 1 485 ? -24.917 -20.154 22.776 1.00 92.19 485 LEU A C 1
ATOM 3740 O O . LEU A 1 485 ? -24.364 -19.121 23.138 1.00 92.19 485 LEU A O 1
ATOM 3744 N N . LEU A 1 486 ? -24.225 -21.196 22.289 1.00 92.69 486 LEU A N 1
ATOM 3745 C CA . LEU A 1 486 ? -22.772 -21.146 22.050 1.00 92.69 486 LEU A CA 1
ATOM 3746 C C . LEU A 1 486 ? -22.417 -20.065 21.019 1.00 92.69 486 LEU A C 1
ATOM 3748 O O . LEU A 1 486 ? -21.532 -19.246 21.263 1.00 92.69 486 LEU A O 1
ATOM 3752 N N . ARG A 1 487 ? -23.139 -20.023 19.890 1.00 94.19 487 ARG A N 1
ATOM 3753 C CA . ARG A 1 487 ? -22.974 -18.973 18.873 1.00 94.19 487 ARG A CA 1
ATOM 3754 C C . ARG A 1 487 ? -23.277 -17.587 19.453 1.00 94.19 487 ARG A C 1
ATOM 3756 O O . ARG A 1 487 ? -22.508 -16.657 19.244 1.00 94.19 487 ARG A O 1
ATOM 3763 N N . ASP A 1 488 ? -24.353 -17.457 20.221 1.00 96.62 488 ASP A N 1
ATOM 3764 C CA . ASP A 1 488 ? -24.760 -16.212 20.875 1.00 96.62 488 ASP A CA 1
ATOM 3765 C C . ASP A 1 488 ? -23.698 -15.694 21.856 1.00 96.62 488 ASP A C 1
ATOM 3767 O O . ASP A 1 488 ? -23.368 -14.510 21.830 1.00 96.62 488 ASP A O 1
ATOM 3771 N N . LEU A 1 489 ? -23.113 -16.574 22.676 1.00 96.00 489 LEU A N 1
ATOM 3772 C CA . LEU A 1 489 ? -22.006 -16.216 23.560 1.00 96.00 489 LEU A CA 1
ATOM 3773 C C . LEU A 1 489 ? -20.828 -15.661 22.754 1.00 96.00 489 LEU A C 1
ATOM 3775 O O . LEU A 1 489 ? -20.344 -14.580 23.072 1.00 96.00 489 LEU A O 1
ATOM 3779 N N . GLY A 1 490 ? -20.415 -16.334 21.677 1.00 95.44 490 GLY A N 1
ATOM 3780 C CA . GLY A 1 490 ? -19.352 -15.827 20.806 1.00 95.44 490 GLY A CA 1
ATOM 3781 C C . GLY A 1 490 ? -19.677 -14.462 20.181 1.00 95.44 490 GLY A C 1
ATOM 3782 O O . GLY A 1 490 ? -18.813 -13.589 20.125 1.00 95.44 490 GLY A O 1
ATOM 3783 N N . LEU A 1 491 ? -20.935 -14.216 19.799 1.00 96.56 491 LEU A N 1
ATOM 3784 C CA . LEU A 1 491 ? -21.382 -12.911 19.294 1.00 96.56 491 LEU A CA 1
ATOM 3785 C C . LEU A 1 491 ? -21.305 -11.799 20.355 1.00 96.56 491 LEU A C 1
ATOM 3787 O O . LEU A 1 491 ? -20.945 -10.673 20.012 1.00 96.56 491 LEU A O 1
ATOM 3791 N N . ILE A 1 492 ? -21.581 -12.096 21.630 1.00 96.56 492 ILE A N 1
ATOM 3792 C CA . ILE A 1 492 ? -21.393 -11.148 22.744 1.00 96.56 492 ILE A CA 1
ATOM 3793 C C . ILE A 1 492 ? -19.900 -10.919 23.028 1.00 96.56 492 ILE A C 1
ATOM 3795 O O . ILE A 1 492 ? -19.464 -9.769 23.095 1.00 96.56 492 ILE A O 1
ATOM 3799 N N . LEU A 1 493 ? -19.099 -11.989 23.122 1.00 95.19 493 LEU A N 1
ATOM 3800 C CA . LEU A 1 493 ? -17.651 -11.901 23.362 1.00 95.19 493 LEU A CA 1
ATOM 3801 C C . LEU A 1 493 ? -16.913 -11.149 22.240 1.00 95.19 493 LEU A C 1
ATOM 3803 O O . LEU A 1 493 ? -15.939 -10.457 22.518 1.00 95.19 493 LEU A O 1
ATOM 3807 N N . SER A 1 494 ? -17.400 -11.209 20.993 1.00 91.56 494 SER A N 1
ATOM 3808 C CA . SER A 1 494 ? -16.799 -10.500 19.849 1.00 91.56 494 SER A CA 1
ATOM 3809 C C . SER A 1 494 ? -16.642 -8.988 20.055 1.00 91.56 494 SER A C 1
ATOM 3811 O O . SER A 1 494 ? -15.788 -8.345 19.442 1.00 91.56 494 SER A O 1
ATOM 3813 N N . ARG A 1 495 ? -17.484 -8.390 20.908 1.00 86.81 495 ARG A N 1
ATOM 3814 C CA . ARG A 1 495 ? -17.585 -6.935 21.036 1.00 86.81 495 ARG A CA 1
ATOM 3815 C C . ARG A 1 495 ? -16.642 -6.334 22.068 1.00 86.81 495 ARG A C 1
ATOM 3817 O O . ARG A 1 495 ? -16.514 -5.114 22.079 1.00 86.81 495 ARG A O 1
ATOM 3824 N N . THR A 1 496 ? -15.924 -7.126 22.867 1.00 84.00 496 THR A N 1
ATOM 3825 C CA . THR A 1 496 ? -15.036 -6.580 23.912 1.00 84.00 496 THR A CA 1
ATOM 3826 C C . THR A 1 496 ? -13.894 -5.741 23.335 1.00 84.00 496 THR A C 1
ATOM 3828 O O . THR A 1 496 ? -13.649 -4.630 23.808 1.00 84.00 496 THR A O 1
ATOM 3831 N N . GLY A 1 497 ? -13.259 -6.220 22.259 1.00 72.50 497 GLY A N 1
ATOM 3832 C CA . GLY A 1 497 ? -12.208 -5.493 21.542 1.00 72.50 497 GLY A CA 1
ATOM 3833 C C . GLY A 1 497 ? -12.724 -4.256 20.798 1.00 72.50 497 GLY A C 1
ATOM 3834 O O . GLY A 1 497 ? -12.054 -3.228 20.784 1.00 72.50 497 GLY A O 1
ATOM 3835 N N . ILE A 1 498 ? -13.939 -4.324 20.240 1.00 74.56 498 ILE A N 1
ATOM 3836 C CA . ILE A 1 498 ? -14.573 -3.214 19.505 1.00 74.56 498 ILE A CA 1
ATOM 3837 C C . ILE A 1 498 ? -14.995 -2.095 20.468 1.00 74.56 498 ILE A C 1
ATOM 3839 O O . ILE A 1 498 ? -14.694 -0.927 20.237 1.00 74.56 498 ILE A O 1
ATOM 3843 N N . LEU A 1 499 ? -15.660 -2.452 21.571 1.00 78.69 499 LEU A N 1
ATOM 3844 C CA . LEU A 1 499 ? -16.146 -1.515 22.587 1.00 78.69 499 LEU A CA 1
ATOM 3845 C C . LEU A 1 499 ? -15.053 -1.070 23.575 1.00 78.69 499 LEU A C 1
ATOM 3847 O O . LEU A 1 499 ? -15.299 -0.165 24.375 1.00 78.69 499 LEU A O 1
ATOM 3851 N N . LYS A 1 500 ? -13.864 -1.690 23.521 1.00 83.75 500 LYS A N 1
ATOM 3852 C CA . LYS A 1 500 ? -12.714 -1.474 24.417 1.00 83.75 500 LYS A CA 1
ATOM 3853 C C . LYS A 1 500 ? -13.087 -1.647 25.898 1.00 83.75 500 LYS A C 1
ATOM 3855 O O . LYS A 1 500 ? -12.847 -0.775 26.737 1.00 83.75 500 LYS A O 1
ATOM 3860 N N . MET A 1 501 ? -13.676 -2.799 26.217 1.00 87.69 501 MET A N 1
ATOM 3861 C CA . MET A 1 501 ? -14.139 -3.188 27.560 1.00 87.69 501 MET A CA 1
ATOM 3862 C C . MET A 1 501 ? -13.548 -4.532 28.005 1.00 87.69 501 MET A C 1
ATOM 3864 O O . MET A 1 501 ? -13.134 -5.323 27.163 1.00 87.69 501 MET A O 1
ATOM 3868 N N . GLY A 1 502 ? -13.533 -4.796 29.314 1.00 91.62 502 GLY A N 1
ATOM 3869 C CA . GLY A 1 502 ? -13.318 -6.133 29.873 1.00 91.62 502 GLY A CA 1
ATOM 3870 C C . GLY A 1 502 ? -14.601 -6.655 30.524 1.00 91.62 502 GLY A C 1
ATOM 3871 O O . GLY A 1 502 ? -15.320 -5.887 31.159 1.00 91.62 502 GLY A O 1
ATOM 3872 N N . LEU A 1 503 ? -14.899 -7.945 30.370 1.00 92.12 503 LEU A N 1
ATOM 3873 C CA . LEU A 1 503 ? -16.084 -8.621 30.925 1.00 92.12 503 LEU A CA 1
ATOM 3874 C C . LEU A 1 503 ? -15.822 -9.350 32.254 1.00 92.12 503 LEU A C 1
ATOM 3876 O O . LEU A 1 503 ? -16.756 -9.842 32.885 1.00 92.12 503 LEU A O 1
ATOM 3880 N N . GLY A 1 504 ? -14.564 -9.441 32.683 1.00 90.69 504 GLY A N 1
ATOM 3881 C CA . GLY A 1 504 ? -14.168 -10.162 33.885 1.00 90.69 504 GLY A CA 1
ATOM 3882 C C . GLY A 1 504 ? -14.069 -11.681 33.740 1.00 90.69 504 GLY A C 1
ATOM 3883 O O . GLY A 1 504 ? -14.589 -12.311 32.818 1.00 90.69 504 GLY A O 1
ATOM 3884 N N . TYR A 1 505 ? -13.406 -12.283 34.724 1.00 88.88 505 TYR A N 1
ATOM 3885 C CA . TYR A 1 505 ? -13.041 -13.702 34.768 1.00 88.88 505 TYR A CA 1
ATOM 3886 C C . TYR A 1 505 ? -14.179 -14.604 35.286 1.00 88.88 505 TYR A C 1
ATOM 3888 O O . TYR A 1 505 ? -13.955 -15.487 36.108 1.00 88.88 505 TYR A O 1
ATOM 3896 N N . GLY A 1 506 ? -15.416 -14.361 34.842 1.00 85.31 506 GLY A N 1
ATOM 3897 C CA . GLY A 1 506 ? -16.586 -15.157 35.242 1.00 85.31 506 GLY A CA 1
ATOM 3898 C C . GLY A 1 506 ? -16.579 -16.581 34.671 1.00 85.31 506 GLY A C 1
ATOM 3899 O O . GLY A 1 506 ? -16.925 -17.534 35.366 1.00 85.31 506 GLY A O 1
ATOM 3900 N N . MET A 1 507 ? -16.143 -16.746 33.420 1.00 88.88 507 MET A N 1
ATOM 3901 C CA . MET A 1 507 ? -15.884 -18.056 32.809 1.00 88.88 507 MET A CA 1
ATOM 3902 C C . MET A 1 507 ? -14.519 -18.605 33.238 1.00 88.88 507 MET A C 1
ATOM 3904 O O . MET A 1 507 ? -13.575 -17.840 33.448 1.00 88.88 507 MET A O 1
ATOM 3908 N N . GLN A 1 508 ? -14.374 -19.932 33.283 1.00 85.31 508 GLN A N 1
ATOM 3909 C CA . GLN A 1 508 ? -13.053 -20.547 33.441 1.00 85.31 508 GLN A CA 1
ATOM 3910 C C . GLN A 1 508 ? -12.097 -20.149 32.291 1.00 85.31 508 GLN A C 1
ATOM 3912 O O . GLN A 1 508 ? -12.463 -20.309 31.123 1.00 85.31 508 GLN A O 1
ATOM 3917 N N . PRO A 1 509 ? -10.853 -19.703 32.580 1.00 83.56 509 PRO A N 1
ATOM 3918 C CA . PRO A 1 509 ? -9.887 -19.288 31.551 1.00 83.56 509 PRO A CA 1
ATOM 3919 C C . PRO A 1 509 ? -9.552 -20.362 30.508 1.00 83.56 509 PRO A C 1
ATOM 3921 O O . PRO A 1 509 ? -9.217 -20.036 29.371 1.00 83.56 509 PRO A O 1
ATOM 3924 N N . GLU A 1 510 ? -9.667 -21.642 30.868 1.00 88.19 510 GLU A N 1
ATOM 3925 C CA . GLU A 1 510 ? -9.479 -22.774 29.954 1.00 88.19 510 GLU A CA 1
ATOM 3926 C C . GLU A 1 510 ? -10.409 -22.693 28.733 1.00 88.19 510 GLU A C 1
ATOM 3928 O O . GLU A 1 510 ? -9.970 -22.949 27.616 1.00 88.19 510 GLU A O 1
ATOM 3933 N N . ILE A 1 511 ? -11.653 -22.230 28.908 1.00 91.75 511 ILE A N 1
ATOM 3934 C CA . ILE A 1 511 ? -12.620 -22.062 27.812 1.00 91.75 511 ILE A CA 1
ATOM 3935 C C . ILE A 1 511 ? -12.080 -21.081 26.763 1.00 91.75 511 ILE A C 1
ATOM 3937 O O . ILE A 1 511 ? -12.186 -21.334 25.562 1.00 91.75 511 ILE A O 1
ATOM 3941 N N . LEU A 1 512 ? -11.464 -19.980 27.204 1.00 93.12 512 LEU A N 1
ATOM 3942 C CA . LEU A 1 512 ? -10.882 -18.979 26.311 1.00 93.12 512 LEU A CA 1
ATOM 3943 C C . LEU A 1 512 ? -9.573 -19.463 25.676 1.00 93.12 512 LEU A C 1
ATOM 3945 O O . LEU A 1 512 ? -9.381 -19.225 24.489 1.00 93.12 512 LEU A O 1
ATOM 3949 N N . ASN A 1 513 ? -8.724 -20.201 26.400 1.00 92.62 513 ASN A N 1
ATOM 3950 C CA . ASN A 1 513 ? -7.530 -20.832 25.817 1.00 92.62 513 ASN A CA 1
ATOM 3951 C C . ASN A 1 513 ? -7.898 -21.839 24.711 1.00 92.62 513 ASN A C 1
ATOM 3953 O O . ASN A 1 513 ? -7.344 -21.781 23.616 1.00 92.62 513 ASN A O 1
ATOM 3957 N N . LYS A 1 514 ? -8.883 -22.715 24.954 1.00 93.31 514 LYS A N 1
ATOM 3958 C CA . LYS A 1 514 ? -9.364 -23.685 23.955 1.00 93.31 514 LYS A CA 1
ATOM 3959 C C . LYS A 1 514 ? -10.034 -22.990 22.761 1.00 93.31 514 LYS A C 1
ATOM 3961 O O . LYS A 1 514 ? -9.817 -23.386 21.619 1.00 93.31 514 LYS A O 1
ATOM 3966 N N . THR A 1 515 ? -10.769 -21.899 22.999 1.00 94.06 515 THR A N 1
ATOM 3967 C CA . THR A 1 515 ? -11.339 -21.043 21.935 1.00 94.06 515 THR A CA 1
ATOM 3968 C C . THR A 1 515 ? -10.254 -20.345 21.107 1.00 94.06 515 THR A C 1
ATOM 3970 O O . THR A 1 515 ? -10.373 -20.264 19.888 1.00 94.06 515 THR A O 1
ATOM 3973 N N . HIS A 1 516 ? -9.175 -19.875 21.739 1.00 94.38 516 HIS A N 1
ATOM 3974 C CA . HIS A 1 516 ? -8.031 -19.253 21.066 1.00 94.38 516 HIS A CA 1
ATOM 3975 C C . HIS A 1 516 ? -7.301 -20.240 20.150 1.00 94.38 516 HIS A C 1
ATOM 3977 O O . HIS A 1 516 ? -7.098 -19.947 18.972 1.00 94.38 516 HIS A O 1
ATOM 3983 N N . ALA A 1 517 ? -6.999 -21.440 20.651 1.00 92.44 517 ALA A N 1
ATOM 3984 C CA . ALA A 1 517 ? -6.385 -22.504 19.861 1.00 92.44 517 ALA A CA 1
ATOM 3985 C C . ALA A 1 517 ? -7.278 -22.937 18.681 1.00 92.44 517 ALA A C 1
ATOM 3987 O O . ALA A 1 517 ? -6.808 -23.024 17.545 1.00 92.44 517 ALA A O 1
ATOM 3988 N N . ALA A 1 518 ? -8.584 -23.112 18.922 1.00 92.19 518 ALA A N 1
ATOM 3989 C CA . ALA A 1 518 ? -9.564 -23.401 17.876 1.00 92.19 518 ALA A CA 1
ATOM 3990 C C . ALA A 1 518 ? -9.658 -22.283 16.821 1.00 92.19 518 ALA A C 1
ATOM 3992 O O . ALA A 1 518 ? -9.807 -22.570 15.633 1.00 92.19 518 ALA A O 1
ATOM 3993 N N . TRP A 1 519 ? -9.530 -21.010 17.216 1.00 91.00 519 TRP A N 1
ATOM 3994 C CA . TRP A 1 519 ? -9.471 -19.905 16.260 1.00 91.00 519 TRP A CA 1
ATOM 3995 C C . TRP A 1 519 ? -8.224 -19.990 15.389 1.00 91.00 519 TRP A C 1
ATOM 3997 O O . TRP A 1 519 ? -8.354 -19.924 14.169 1.00 91.00 519 TRP A O 1
ATOM 4007 N N . LEU A 1 520 ? -7.037 -20.122 15.993 1.00 88.38 520 LEU A N 1
ATOM 4008 C CA . LEU A 1 520 ? -5.760 -20.158 15.268 1.00 88.38 520 LEU A CA 1
ATOM 4009 C C . LEU A 1 520 ? -5.679 -21.323 14.272 1.00 88.38 520 LEU A C 1
ATOM 4011 O O . LEU A 1 520 ? -5.039 -21.188 13.233 1.00 88.38 520 LEU A O 1
ATOM 4015 N N . ALA A 1 521 ? -6.339 -22.443 14.571 1.00 85.56 521 ALA A N 1
ATOM 4016 C CA . ALA A 1 521 ? -6.410 -23.600 13.684 1.00 85.56 521 ALA A CA 1
ATOM 4017 C C . ALA A 1 521 ? -7.545 -23.541 12.640 1.00 85.56 521 ALA A C 1
ATOM 4019 O O . ALA A 1 521 ? -7.584 -24.382 11.742 1.00 85.56 521 ALA A O 1
ATOM 4020 N N . SER A 1 522 ? -8.482 -22.594 12.749 1.00 79.88 522 SER A N 1
ATOM 4021 C CA . SER A 1 522 ? -9.620 -22.472 11.833 1.00 79.88 522 SER A CA 1
ATOM 4022 C C . SER A 1 522 ? -9.319 -21.498 10.700 1.00 79.88 522 SER A C 1
ATOM 4024 O O . SER A 1 522 ? -9.086 -20.313 10.933 1.00 79.88 522 SER A O 1
ATOM 4026 N N . ASP A 1 523 ? -9.468 -21.969 9.463 1.00 72.56 523 ASP A N 1
ATOM 4027 C CA . ASP A 1 523 ? -9.543 -21.097 8.293 1.00 72.56 523 ASP A CA 1
ATOM 4028 C C . ASP A 1 523 ? -10.753 -20.147 8.419 1.00 72.56 523 ASP A C 1
ATOM 4030 O O . ASP A 1 523 ? -11.823 -20.529 8.903 1.00 72.56 523 ASP A O 1
ATOM 4034 N N . ALA A 1 524 ? -10.572 -18.893 8.007 1.00 62.44 524 ALA A N 1
ATOM 4035 C CA . ALA A 1 524 ? -11.632 -17.895 7.932 1.00 62.44 524 ALA A CA 1
ATOM 4036 C C . ALA A 1 524 ? -12.491 -18.052 6.664 1.00 62.44 524 ALA A C 1
ATOM 4038 O O . ALA A 1 524 ? -13.639 -17.616 6.658 1.00 62.44 524 ALA A O 1
ATOM 4039 N N . GLN A 1 525 ? -11.955 -18.670 5.604 1.00 63.34 525 GLN A N 1
ATOM 4040 C CA . GLN A 1 525 ? -12.673 -18.951 4.355 1.00 63.34 525 GLN A CA 1
ATOM 4041 C C . GLN A 1 525 ? -13.459 -20.269 4.420 1.00 63.34 525 GLN A C 1
ATOM 4043 O O . GLN A 1 525 ? -14.475 -20.407 3.741 1.00 63.34 525 GLN A O 1
ATOM 4048 N N . ASN A 1 526 ? -13.015 -21.216 5.252 1.00 70.62 526 ASN A N 1
ATOM 4049 C CA . ASN A 1 526 ? -13.662 -22.511 5.463 1.00 70.62 526 ASN A CA 1
ATOM 4050 C C . ASN A 1 526 ? -13.703 -22.895 6.964 1.00 70.62 526 ASN A C 1
ATOM 4052 O O . ASN A 1 526 ? -12.980 -23.798 7.396 1.00 70.62 526 ASN A O 1
ATOM 4056 N N . PRO A 1 527 ? -14.505 -22.188 7.783 1.00 82.19 527 PRO A N 1
ATOM 4057 C CA . PRO A 1 527 ? -14.634 -22.457 9.215 1.00 82.19 527 PRO A CA 1
ATOM 4058 C C . PRO A 1 527 ? -15.180 -23.860 9.520 1.00 82.19 527 PRO A C 1
ATOM 4060 O O . PRO A 1 527 ? -16.102 -24.349 8.866 1.00 82.19 527 PRO A O 1
ATOM 4063 N N . LEU A 1 528 ? -14.651 -24.499 10.573 1.00 87.56 528 LEU A N 1
ATOM 4064 C CA . LEU A 1 528 ? -15.110 -25.827 10.988 1.00 87.56 528 LEU A CA 1
ATOM 4065 C C . LEU A 1 528 ? -16.540 -25.766 11.560 1.00 87.56 528 LEU A C 1
ATOM 4067 O O . LEU A 1 528 ? -16.782 -25.177 12.618 1.00 87.56 528 LEU A O 1
ATOM 4071 N N . HIS A 1 529 ? -17.472 -26.418 10.867 1.00 87.75 529 HIS A N 1
ATOM 4072 C CA . HIS A 1 529 ? -18.879 -26.569 11.247 1.00 87.75 529 HIS A CA 1
ATOM 4073 C C . HIS A 1 529 ? -19.272 -28.050 11.387 1.00 87.75 529 HIS A C 1
ATOM 4075 O O . HIS A 1 529 ? -18.485 -28.950 11.096 1.00 87.75 529 HIS A O 1
ATOM 4081 N N . GLU A 1 530 ? -20.485 -28.319 11.869 1.00 88.50 530 GLU A N 1
ATOM 4082 C CA . GLU A 1 530 ? -20.930 -29.672 12.225 1.00 88.50 530 GLU A CA 1
ATOM 4083 C C . GLU A 1 530 ? -20.956 -30.633 11.030 1.00 88.50 530 GLU A C 1
ATOM 4085 O O . GLU A 1 530 ? -20.513 -31.774 11.154 1.00 88.50 530 GLU A O 1
ATOM 4090 N N . GLU A 1 531 ? -21.407 -30.155 9.872 1.00 89.06 531 GLU A N 1
ATOM 4091 C CA . GLU A 1 531 ? -21.447 -30.907 8.619 1.00 89.06 531 GLU A CA 1
ATOM 4092 C C . GLU A 1 531 ? -20.040 -31.204 8.083 1.00 89.06 531 GLU A C 1
ATOM 4094 O O . GLU A 1 531 ? -19.826 -32.234 7.443 1.00 89.06 531 GLU A O 1
ATOM 4099 N N . ALA A 1 532 ? -19.069 -30.325 8.362 1.00 89.06 532 ALA A N 1
ATOM 4100 C CA . ALA A 1 532 ? -17.675 -30.532 7.980 1.00 89.06 532 ALA A CA 1
ATOM 4101 C C . ALA A 1 532 ? -17.039 -31.666 8.801 1.00 89.06 532 ALA A C 1
ATOM 4103 O O . ALA A 1 532 ? -16.335 -32.498 8.234 1.00 89.06 532 ALA A O 1
ATOM 4104 N N . VAL A 1 533 ? -17.355 -31.768 10.101 1.00 91.38 533 VAL A N 1
ATOM 4105 C CA . VAL A 1 533 ? -16.900 -32.877 10.966 1.00 91.38 533 VAL A CA 1
ATOM 4106 C C . VAL A 1 533 ? -17.363 -34.242 10.439 1.00 91.38 533 VAL A C 1
ATOM 4108 O O . VAL A 1 533 ? -16.613 -35.213 10.521 1.00 91.38 533 VAL A O 1
ATOM 4111 N N . ASP A 1 534 ? -18.549 -34.330 9.831 1.00 91.81 534 ASP A N 1
ATOM 4112 C CA . ASP A 1 534 ? -19.035 -35.585 9.237 1.00 91.81 534 ASP A CA 1
ATOM 4113 C C . ASP A 1 534 ? -18.258 -36.016 7.978 1.00 91.81 534 ASP A C 1
ATOM 4115 O O . ASP A 1 534 ? -18.286 -37.194 7.623 1.00 91.81 534 ASP A O 1
ATOM 4119 N N . GLN A 1 535 ? -17.524 -35.107 7.324 1.00 92.06 535 GLN A N 1
ATOM 4120 C CA . GLN A 1 535 ? -16.668 -35.431 6.170 1.00 92.06 535 GLN A CA 1
ATOM 4121 C C . GLN A 1 535 ? -15.238 -35.830 6.565 1.00 92.06 535 GLN A C 1
ATOM 4123 O O . GLN A 1 535 ? -14.558 -36.512 5.793 1.00 92.06 535 GLN A O 1
ATOM 4128 N N . LEU A 1 536 ? -14.784 -35.432 7.759 1.00 91.50 536 LEU A N 1
ATOM 4129 C CA . LEU A 1 536 ? -13.423 -35.693 8.224 1.00 91.50 536 LEU A CA 1
ATOM 4130 C C . LEU A 1 536 ? -13.143 -37.193 8.391 1.00 91.50 536 LEU A C 1
ATOM 4132 O O . LEU A 1 536 ? -14.010 -37.986 8.782 1.00 91.50 536 LEU A O 1
ATOM 4136 N N . GLN A 1 537 ? -11.895 -37.557 8.103 1.00 92.88 537 GLN A N 1
ATOM 4137 C CA . GLN A 1 537 ? -11.321 -38.873 8.360 1.00 92.88 537 GLN A CA 1
ATOM 4138 C C . GLN A 1 537 ? -10.771 -38.966 9.790 1.00 92.88 537 GLN A C 1
ATOM 4140 O O . GLN A 1 537 ? -10.592 -37.962 10.481 1.00 92.88 537 GLN A O 1
ATOM 4145 N N . GLN A 1 538 ? -10.471 -40.185 10.242 1.00 91.81 538 GLN A N 1
ATOM 4146 C CA . GLN A 1 538 ? -10.089 -40.457 11.631 1.00 91.81 538 GLN A CA 1
ATOM 4147 C C . GLN A 1 538 ? -8.879 -39.630 12.110 1.00 91.81 538 GLN A C 1
ATOM 4149 O O . GLN A 1 538 ? -8.958 -38.972 13.145 1.00 91.81 538 GLN A O 1
ATOM 4154 N N . ASP A 1 539 ? -7.802 -39.569 11.320 1.00 90.00 539 ASP A N 1
ATOM 4155 C CA . ASP A 1 539 ? -6.606 -38.774 11.645 1.00 90.00 539 ASP A CA 1
ATOM 4156 C C . ASP A 1 539 ? -6.878 -37.260 11.706 1.00 90.00 539 ASP A C 1
ATOM 4158 O O . ASP A 1 539 ? -6.165 -36.520 12.382 1.00 90.00 539 ASP A O 1
ATOM 4162 N N . GLU A 1 540 ? -7.885 -36.771 10.980 1.00 91.12 540 GLU A N 1
ATOM 4163 C CA . GLU A 1 540 ? -8.277 -35.358 10.973 1.00 91.12 540 GLU A CA 1
ATOM 4164 C C . GLU A 1 540 ? -9.126 -35.028 12.204 1.00 91.12 540 GLU A C 1
ATOM 4166 O O . GLU A 1 540 ? -8.889 -34.016 12.862 1.00 91.12 540 GLU A O 1
ATOM 4171 N N . LEU A 1 541 ? -10.039 -35.925 12.583 1.00 91.69 541 LEU A N 1
ATOM 4172 C CA . LEU A 1 541 ? -10.817 -35.838 13.821 1.00 91.69 541 LEU A CA 1
ATOM 4173 C C . LEU A 1 541 ? -9.905 -35.834 15.061 1.00 91.69 541 LEU A C 1
ATOM 4175 O O . LEU A 1 541 ? -10.074 -34.993 15.943 1.00 91.69 541 LEU A O 1
ATOM 4179 N N . ILE A 1 542 ? -8.886 -36.702 15.101 1.00 89.38 542 ILE A N 1
ATOM 4180 C CA . ILE A 1 542 ? -7.891 -36.738 16.190 1.00 89.38 542 ILE A CA 1
ATOM 4181 C C . ILE A 1 542 ? -7.082 -35.430 16.257 1.00 89.38 542 ILE A C 1
ATOM 4183 O O . ILE A 1 542 ? -6.803 -34.936 17.352 1.00 89.38 542 ILE A O 1
ATOM 4187 N N . LYS A 1 543 ? -6.752 -34.815 15.111 1.00 89.62 543 LYS A N 1
ATOM 4188 C CA . LYS A 1 543 ? -6.108 -33.488 15.081 1.00 89.62 543 LYS A CA 1
ATOM 4189 C C . LYS A 1 543 ? -7.023 -32.400 15.646 1.00 89.62 543 LYS A C 1
ATOM 4191 O O . LYS A 1 543 ? -6.566 -31.610 16.469 1.00 89.62 543 LYS A O 1
ATOM 4196 N N . VAL A 1 544 ? -8.307 -32.388 15.275 1.00 91.50 544 VAL A N 1
ATOM 4197 C CA . VAL A 1 544 ? -9.305 -31.438 15.808 1.00 91.50 544 VAL A CA 1
ATOM 4198 C C . VAL A 1 544 ? -9.431 -31.542 17.332 1.00 91.50 544 VAL A C 1
ATOM 4200 O O . VAL A 1 544 ? -9.471 -30.509 17.997 1.00 91.50 544 VAL A O 1
ATOM 4203 N N . LEU A 1 545 ? -9.416 -32.756 17.897 1.00 90.06 545 LEU A N 1
ATOM 4204 C CA . LEU A 1 545 ? -9.363 -32.954 19.353 1.00 90.06 545 LEU A CA 1
ATOM 4205 C C . LEU A 1 545 ? -8.083 -32.357 19.957 1.00 90.06 545 LEU A C 1
ATOM 4207 O O . LEU A 1 545 ? -8.160 -31.562 20.889 1.00 90.06 545 LEU A O 1
ATOM 4211 N N . SER A 1 546 ? -6.914 -32.671 19.391 1.00 87.12 546 SER A N 1
ATOM 4212 C CA . SER A 1 546 ? -5.622 -32.215 19.933 1.00 87.12 546 SER A CA 1
AT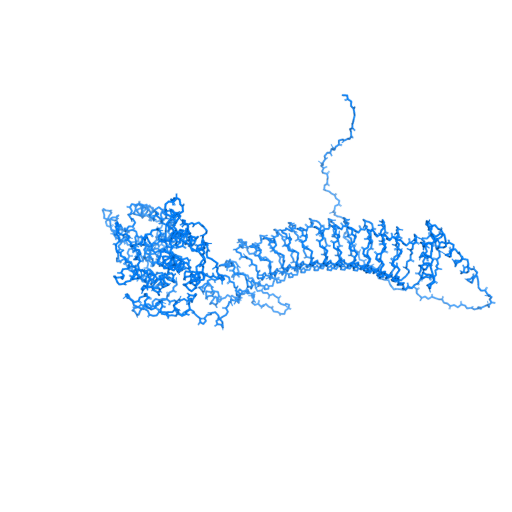OM 4213 C C . SER A 1 546 ? -5.395 -30.701 19.902 1.00 87.12 546 SER A C 1
ATOM 4215 O O . SER A 1 546 ? -4.588 -30.193 20.673 1.00 87.12 546 SER A O 1
ATOM 4217 N N . ILE A 1 547 ? -6.112 -29.968 19.041 1.00 90.56 547 ILE A N 1
ATOM 4218 C CA . ILE A 1 547 ? -6.061 -28.499 18.997 1.00 90.56 547 ILE A CA 1
ATOM 4219 C C . ILE A 1 547 ? -6.635 -27.892 20.279 1.00 90.56 547 ILE A C 1
ATOM 4221 O O . ILE A 1 547 ? -6.117 -26.892 20.770 1.00 90.56 547 ILE A O 1
ATOM 4225 N N . VAL A 1 548 ? -7.706 -28.479 20.815 1.00 89.00 548 VAL A N 1
ATOM 4226 C CA . VAL A 1 548 ? -8.360 -27.987 22.034 1.00 89.00 548 VAL A CA 1
ATOM 4227 C C . VAL A 1 548 ? -7.895 -28.724 23.284 1.00 89.00 548 VAL A C 1
ATOM 4229 O O . VAL A 1 548 ? -8.062 -28.200 24.375 1.00 89.00 548 VAL A O 1
ATOM 4232 N N . ASP A 1 549 ? -7.323 -29.919 23.159 1.00 86.00 549 ASP A N 1
ATOM 4233 C CA . ASP A 1 549 ? -6.877 -30.728 24.290 1.00 86.00 549 ASP A CA 1
ATOM 4234 C C . ASP A 1 549 ? -5.609 -31.515 23.920 1.00 86.00 549 ASP A C 1
ATOM 4236 O O . ASP A 1 549 ? -5.658 -32.633 23.401 1.00 86.00 549 ASP A O 1
ATOM 4240 N N . ALA A 1 550 ? -4.452 -30.886 24.139 1.00 78.81 550 ALA A N 1
ATOM 4241 C CA . ALA A 1 550 ? -3.150 -31.443 23.773 1.00 78.81 550 ALA A CA 1
ATOM 4242 C C . ALA A 1 550 ? -2.795 -32.715 24.573 1.00 78.81 550 ALA A C 1
ATOM 4244 O O . ALA A 1 550 ? -2.151 -33.619 24.037 1.00 78.81 550 ALA A O 1
ATOM 4245 N N . GLU A 1 551 ? -3.285 -32.841 25.814 1.00 77.31 551 GLU A N 1
ATOM 4246 C CA . GLU A 1 551 ? -3.010 -33.991 26.691 1.00 77.31 551 GLU A CA 1
ATOM 4247 C C . GLU A 1 551 ? -3.605 -35.309 26.146 1.00 77.31 551 GLU A C 1
ATOM 4249 O O . GLU A 1 551 ? -3.185 -36.405 26.534 1.00 77.31 551 GLU A O 1
ATOM 4254 N N . LEU A 1 552 ? -4.541 -35.233 25.189 1.00 73.62 552 LEU A N 1
ATOM 4255 C CA . LEU A 1 552 ? -5.050 -36.397 24.457 1.00 73.62 552 LEU A CA 1
ATOM 4256 C C . LEU A 1 552 ? -3.995 -37.076 23.566 1.00 73.62 552 LEU A C 1
ATOM 4258 O O . LEU A 1 552 ? -4.155 -38.259 23.267 1.00 73.62 552 LEU A O 1
ATOM 4262 N N . GLN A 1 553 ? -2.936 -36.369 23.147 1.00 65.06 553 GLN A N 1
ATOM 4263 C CA . GLN A 1 553 ? -1.824 -36.953 22.377 1.00 65.06 553 GLN A CA 1
ATOM 4264 C C . GLN A 1 553 ? -0.596 -37.291 23.231 1.00 65.06 553 GLN A C 1
ATOM 4266 O O . GLN A 1 553 ? 0.114 -38.239 22.900 1.00 65.06 553 GLN A O 1
ATOM 4271 N N . ASP A 1 554 ? -0.369 -36.581 24.340 1.00 70.69 554 ASP A N 1
ATOM 4272 C CA . ASP A 1 554 ? 0.792 -36.810 25.220 1.00 70.69 554 ASP A CA 1
ATOM 4273 C C . ASP A 1 554 ? 0.706 -38.123 26.028 1.00 70.69 554 ASP A C 1
ATOM 4275 O O . ASP A 1 554 ? 1.707 -38.601 26.568 1.00 70.69 554 ASP A O 1
ATOM 4279 N N . ASN A 1 555 ? -0.478 -38.738 26.099 1.00 76.56 555 ASN A N 1
ATOM 4280 C CA . ASN A 1 555 ? -0.703 -40.041 26.719 1.00 76.56 555 ASN A CA 1
ATOM 4281 C C . ASN A 1 555 ? -0.956 -41.120 25.651 1.00 76.56 555 ASN A C 1
ATOM 4283 O O . ASN A 1 555 ? -2.013 -41.145 25.020 1.00 76.56 555 ASN A O 1
ATOM 4287 N N . GLU A 1 556 ? -0.015 -42.057 25.510 1.00 77.25 556 GLU A N 1
ATOM 4288 C CA . GLU A 1 556 ? -0.063 -43.173 24.551 1.00 77.25 556 GLU A CA 1
ATOM 4289 C C . GLU A 1 556 ? -1.377 -43.977 24.642 1.00 77.25 556 GLU A C 1
ATOM 4291 O O . GLU A 1 556 ? -1.983 -44.286 23.618 1.00 77.25 556 GLU A O 1
ATOM 4296 N N . ALA A 1 557 ? -1.904 -44.201 25.853 1.00 80.44 557 ALA A N 1
ATOM 4297 C CA . ALA A 1 557 ? -3.171 -44.909 26.052 1.00 80.44 557 ALA A CA 1
ATOM 4298 C C . ALA A 1 557 ? -4.404 -44.111 25.578 1.00 80.44 557 ALA A C 1
ATOM 4300 O O . ALA A 1 557 ? -5.374 -44.710 25.115 1.00 80.44 557 ALA A O 1
ATOM 4301 N N . ASN A 1 558 ? -4.373 -42.774 25.659 1.00 81.12 558 ASN A N 1
ATOM 4302 C CA . ASN A 1 558 ? -5.433 -41.919 25.109 1.00 81.12 558 ASN A CA 1
ATOM 4303 C C . ASN A 1 558 ? -5.356 -41.892 23.576 1.00 81.12 558 ASN A C 1
ATOM 4305 O O . ASN A 1 558 ? -6.375 -42.026 22.898 1.00 81.12 558 ASN A O 1
ATOM 4309 N N . ALA A 1 559 ? -4.143 -41.763 23.032 1.00 77.94 559 ALA A N 1
ATOM 4310 C CA . ALA A 1 559 ? -3.906 -41.738 21.596 1.00 77.94 559 ALA A CA 1
ATOM 4311 C C . ALA A 1 559 ? -4.319 -43.057 20.923 1.00 77.94 559 ALA A C 1
ATOM 4313 O O . ALA A 1 559 ? -4.918 -43.029 19.850 1.00 77.94 559 ALA A O 1
ATOM 4314 N N . ASP A 1 560 ? -4.041 -44.204 21.545 1.00 84.19 560 ASP A N 1
ATOM 4315 C CA . ASP A 1 560 ? -4.456 -45.509 21.026 1.00 84.19 560 ASP A CA 1
ATOM 4316 C C . ASP A 1 560 ? -5.967 -45.735 21.176 1.00 84.19 560 ASP A C 1
ATOM 4318 O O . ASP A 1 560 ? -6.610 -46.155 20.215 1.00 84.19 560 ASP A O 1
ATOM 4322 N N . TYR A 1 561 ? -6.576 -45.331 22.297 1.00 87.12 561 TYR A N 1
ATOM 4323 C CA . TYR A 1 561 ? -8.036 -45.363 22.460 1.00 87.12 561 TYR A CA 1
ATOM 4324 C C . TYR A 1 561 ? -8.775 -44.569 21.363 1.00 87.12 561 TYR A C 1
ATOM 4326 O O . TYR A 1 561 ? -9.762 -45.050 20.808 1.00 87.12 561 TYR A O 1
ATOM 4334 N N . LEU A 1 562 ? -8.278 -43.385 20.983 1.00 88.19 562 LEU A N 1
ATOM 4335 C CA . LEU A 1 562 ? -8.858 -42.585 19.894 1.00 88.19 562 LEU A CA 1
ATOM 4336 C C . LEU A 1 562 ? -8.641 -43.202 18.493 1.00 88.19 562 LEU A C 1
ATOM 4338 O O . LEU A 1 562 ? -9.459 -42.983 17.595 1.00 88.19 562 LEU A O 1
ATOM 4342 N N . LYS A 1 563 ? -7.576 -43.993 18.294 1.00 88.19 563 LYS A N 1
ATOM 4343 C CA . LYS A 1 563 ? -7.335 -44.764 17.055 1.00 88.19 563 LYS A CA 1
ATOM 4344 C C . LYS A 1 563 ? -8.191 -46.033 16.965 1.00 88.19 563 LYS A C 1
ATOM 4346 O O . LYS A 1 563 ? -8.490 -46.481 15.861 1.00 88.19 563 LYS A O 1
ATOM 4351 N N . GLU A 1 564 ? -8.588 -46.615 18.093 1.00 91.19 564 GLU A N 1
ATOM 4352 C CA . GLU A 1 564 ? -9.482 -47.782 18.127 1.00 91.19 564 GLU A CA 1
ATOM 4353 C C . GLU A 1 564 ? -10.975 -47.400 18.125 1.00 91.19 564 GLU A C 1
ATOM 4355 O O . GLU A 1 564 ? -11.823 -48.229 17.786 1.00 91.19 564 GLU A O 1
ATOM 4360 N N . MET A 1 565 ? -11.311 -46.148 18.458 1.00 93.19 565 MET A N 1
ATOM 4361 C CA . MET A 1 565 ? -12.688 -45.648 18.487 1.00 93.19 565 MET A CA 1
ATOM 4362 C C . MET A 1 565 ? -13.368 -45.715 17.101 1.00 93.19 565 MET A C 1
ATOM 4364 O O . MET A 1 565 ? -12.808 -45.217 16.119 1.00 93.19 565 MET A O 1
ATOM 4368 N N . PRO A 1 566 ? -14.601 -46.255 16.993 1.00 96.62 566 PRO A N 1
ATOM 4369 C CA . PRO A 1 566 ? -15.372 -46.238 15.752 1.00 96.62 566 PRO A CA 1
ATOM 4370 C C . PRO A 1 566 ? -15.558 -44.818 15.202 1.00 96.62 566 PRO A C 1
ATOM 4372 O O . PRO A 1 566 ? -15.867 -43.891 15.947 1.00 96.62 566 PRO A O 1
ATOM 4375 N N . LEU A 1 567 ? -15.435 -44.649 13.881 1.00 94.44 567 LEU A N 1
ATOM 4376 C CA . LEU A 1 567 ? -15.420 -43.329 13.234 1.00 94.44 567 LEU A CA 1
ATOM 4377 C C . LEU A 1 567 ? -16.640 -42.451 13.577 1.00 94.44 567 LEU A C 1
ATOM 4379 O O . LEU A 1 567 ? -16.489 -41.252 13.799 1.00 94.44 567 LEU A O 1
ATOM 4383 N N . ASP A 1 568 ? -17.836 -43.036 13.662 1.00 94.00 568 ASP A N 1
ATOM 4384 C CA . ASP A 1 568 ? -19.058 -42.294 13.999 1.00 94.00 568 ASP A CA 1
ATOM 4385 C C . ASP A 1 568 ? -19.148 -41.936 15.495 1.00 94.00 568 ASP A C 1
ATOM 4387 O O . ASP A 1 568 ? -19.682 -40.882 15.845 1.00 94.00 568 ASP A O 1
ATOM 4391 N N . GLU A 1 569 ? -18.561 -42.750 16.380 1.00 94.81 569 GLU A N 1
ATOM 4392 C CA . GLU A 1 569 ? -18.403 -42.408 17.801 1.00 94.81 569 GLU A CA 1
ATOM 4393 C C . GLU A 1 569 ? -17.385 -41.273 17.968 1.00 94.81 569 GLU A C 1
ATOM 4395 O O . GLU A 1 569 ? -17.652 -40.316 18.695 1.00 94.81 569 GLU A O 1
ATOM 4400 N N . LEU A 1 570 ? -16.279 -41.307 17.216 1.00 93.50 570 LEU A N 1
ATOM 4401 C CA . LEU A 1 570 ? -15.261 -40.255 17.214 1.00 93.50 570 LEU A CA 1
ATOM 4402 C C . LEU A 1 570 ? -15.797 -38.924 16.664 1.00 93.50 570 LEU A C 1
ATOM 4404 O O . LEU A 1 570 ? -15.507 -37.870 17.229 1.00 93.50 570 LEU A O 1
ATOM 4408 N N . ARG A 1 571 ? -16.632 -38.950 15.615 1.00 93.81 571 ARG A N 1
ATOM 4409 C CA . ARG A 1 571 ? -17.374 -37.765 15.140 1.00 93.81 571 ARG A CA 1
ATOM 4410 C C . ARG A 1 571 ? -18.290 -37.205 16.221 1.00 93.81 571 ARG A C 1
ATOM 4412 O O . ARG A 1 571 ? -18.298 -35.995 16.441 1.00 93.81 571 ARG A O 1
ATOM 4419 N N . GLY A 1 572 ? -19.036 -38.071 16.911 1.00 91.56 572 GLY A N 1
ATOM 4420 C CA . GLY A 1 572 ? -19.858 -37.684 18.059 1.00 91.56 572 GLY A CA 1
ATOM 4421 C C . GLY A 1 572 ? -19.027 -37.024 19.161 1.00 91.56 572 GLY A C 1
ATOM 4422 O O . GLY A 1 572 ? -19.380 -35.945 19.632 1.00 91.56 572 GLY A O 1
ATOM 4423 N N . TYR A 1 573 ? -17.881 -37.616 19.498 1.00 90.50 573 TYR A N 1
ATOM 4424 C CA . TYR A 1 573 ? -16.957 -37.095 20.500 1.00 90.50 573 TYR A CA 1
ATOM 4425 C C . TYR A 1 573 ? -16.391 -35.723 20.105 1.00 90.50 573 TYR A C 1
ATOM 4427 O O . TYR A 1 573 ? -16.503 -34.789 20.889 1.00 90.50 573 TYR A O 1
ATOM 4435 N N . VAL A 1 574 ? -15.899 -35.545 18.870 1.00 90.81 574 VAL A N 1
ATOM 4436 C CA . VAL A 1 574 ? -15.440 -34.240 18.342 1.00 90.81 574 VAL A CA 1
ATOM 4437 C C . VAL A 1 574 ? -16.535 -33.175 18.413 1.00 90.81 574 VAL A C 1
ATOM 4439 O O . VAL A 1 574 ? -16.262 -32.038 18.810 1.00 90.81 574 VAL A O 1
ATOM 4442 N N . LYS A 1 575 ? -17.776 -33.526 18.052 1.00 90.12 575 LYS A N 1
ATOM 4443 C CA . LYS A 1 575 ? -18.925 -32.614 18.130 1.00 90.12 575 LYS A CA 1
ATOM 4444 C C . LYS A 1 575 ? -19.234 -32.209 19.572 1.00 90.12 575 LYS A C 1
ATOM 4446 O O . LYS A 1 575 ? -19.522 -31.043 19.813 1.00 90.12 575 LYS A O 1
ATOM 4451 N N . GLU A 1 576 ? -19.163 -33.131 20.529 1.00 87.56 576 GLU A N 1
ATOM 4452 C CA . GLU A 1 576 ? -19.467 -32.837 21.934 1.00 87.56 576 GLU A CA 1
ATOM 4453 C C . GLU A 1 576 ? -18.315 -32.118 22.669 1.00 87.56 576 GLU A C 1
ATOM 4455 O O . GLU A 1 576 ? -18.597 -31.247 23.492 1.00 87.56 576 GLU A O 1
ATOM 4460 N N . THR A 1 577 ? -17.041 -32.400 22.355 1.00 86.69 577 THR A N 1
ATOM 4461 C CA . THR A 1 577 ? -15.884 -31.917 23.142 1.00 86.69 577 THR A CA 1
ATOM 4462 C C . THR A 1 577 ? -15.029 -30.832 22.485 1.00 86.69 577 THR A C 1
ATOM 4464 O O . THR A 1 577 ? -14.500 -29.989 23.204 1.00 86.69 577 THR A O 1
ATOM 4467 N N . ALA A 1 578 ? -14.900 -30.793 21.152 1.00 90.25 578 ALA A N 1
ATOM 4468 C CA . ALA A 1 578 ? -14.030 -29.829 20.462 1.00 90.25 578 ALA A CA 1
ATOM 4469 C C . ALA A 1 578 ? -14.796 -28.742 19.700 1.00 90.25 578 ALA A C 1
ATOM 4471 O O . ALA A 1 578 ? -14.468 -27.556 19.793 1.00 90.25 578 ALA A O 1
ATOM 4472 N N . LEU A 1 579 ? -15.865 -29.121 18.998 1.00 90.75 579 LEU A N 1
ATOM 4473 C CA . LEU A 1 579 ? -16.660 -28.206 18.180 1.00 90.75 579 LEU A CA 1
ATOM 4474 C C . LEU A 1 579 ? -17.295 -27.011 18.941 1.00 90.75 579 LEU A C 1
ATOM 4476 O O . LEU A 1 579 ? -17.477 -25.973 18.295 1.00 90.75 579 LEU A O 1
ATOM 4480 N N . PRO A 1 580 ? -17.563 -27.036 20.272 1.00 91.94 580 PRO A N 1
ATOM 4481 C CA . PRO A 1 580 ? -17.915 -25.829 21.029 1.00 91.94 580 PRO A CA 1
ATOM 4482 C C . PRO A 1 580 ? -16.927 -24.672 20.870 1.00 91.94 580 PRO A C 1
ATOM 4484 O O . PRO A 1 580 ? -17.344 -23.536 20.652 1.00 91.94 580 PRO A O 1
ATOM 4487 N N . TYR A 1 581 ? -15.626 -24.954 20.943 1.00 92.88 581 TYR A N 1
ATOM 4488 C CA . TYR A 1 581 ? -14.581 -23.929 20.933 1.00 92.88 581 TYR A CA 1
ATOM 4489 C C . TYR A 1 581 ? -14.389 -23.332 19.536 1.00 92.88 581 TYR A C 1
ATOM 4491 O O . TYR A 1 581 ? -14.266 -22.117 19.394 1.00 92.88 581 TYR A O 1
ATOM 4499 N N . PHE A 1 582 ? -14.487 -24.163 18.493 1.00 92.81 582 PHE A N 1
ATOM 4500 C CA . PHE A 1 582 ? -14.573 -23.695 17.105 1.00 92.81 582 PHE A CA 1
ATOM 4501 C C . PHE A 1 582 ? -15.843 -22.868 16.864 1.00 92.81 582 PHE A C 1
ATOM 4503 O O . PHE A 1 582 ? -15.785 -21.835 16.207 1.00 92.81 582 PHE A O 1
ATOM 4510 N N . THR A 1 583 ? -16.983 -23.257 17.443 1.00 93.12 583 THR A N 1
ATOM 4511 C CA . THR A 1 583 ? -18.242 -22.497 17.330 1.00 93.12 583 THR A CA 1
ATOM 4512 C C . THR A 1 583 ? -18.130 -21.115 17.973 1.00 93.12 583 THR A C 1
ATOM 4514 O O . THR A 1 583 ? -18.569 -20.136 17.370 1.00 93.12 583 THR A O 1
ATOM 4517 N N . LEU A 1 584 ? -17.502 -21.018 19.150 1.00 93.69 584 LEU A N 1
ATOM 4518 C CA . LEU A 1 584 ? -17.203 -19.743 19.808 1.00 93.69 584 LEU A CA 1
ATOM 4519 C C . LEU A 1 584 ? -16.265 -18.884 18.952 1.00 93.69 584 LEU A C 1
ATOM 4521 O O . LEU A 1 584 ? -16.606 -17.743 18.651 1.00 93.69 584 LEU A O 1
ATOM 4525 N N . ALA A 1 585 ? -15.142 -19.442 18.491 1.00 92.50 585 ALA A N 1
ATOM 4526 C CA . ALA A 1 585 ? -14.178 -18.739 17.644 1.00 92.50 585 ALA A CA 1
ATOM 4527 C C . ALA A 1 585 ? -14.807 -18.217 16.341 1.00 92.50 585 ALA A C 1
ATOM 4529 O O . ALA A 1 585 ? -14.638 -17.051 15.988 1.00 92.50 585 ALA A O 1
ATOM 4530 N N . ASN A 1 586 ? -15.586 -19.054 15.652 1.00 91.12 586 ASN A N 1
ATOM 4531 C CA . ASN A 1 586 ? -16.274 -18.686 14.417 1.00 91.12 586 ASN A CA 1
ATOM 4532 C C . ASN A 1 586 ? -17.313 -17.583 14.665 1.00 91.12 586 ASN A C 1
ATOM 4534 O O . ASN A 1 586 ? -17.340 -16.598 13.937 1.00 91.12 586 ASN A O 1
ATOM 4538 N N . ALA A 1 587 ? -18.114 -17.684 15.728 1.00 92.88 587 ALA A N 1
ATOM 4539 C CA . ALA A 1 587 ? -19.086 -16.651 16.081 1.00 92.88 587 ALA A CA 1
ATOM 4540 C C . ALA A 1 587 ? -18.428 -15.319 16.490 1.00 92.88 587 ALA A C 1
ATOM 4542 O O . ALA A 1 587 ? -18.935 -14.249 16.156 1.00 92.88 587 ALA A O 1
ATOM 4543 N N . MET A 1 588 ? -17.281 -15.372 17.172 1.00 92.62 588 MET A N 1
ATOM 4544 C CA . MET A 1 588 ? -16.505 -14.181 17.516 1.00 92.62 588 MET A CA 1
ATOM 4545 C C . MET A 1 588 ? -15.895 -13.513 16.272 1.00 92.62 588 MET A C 1
ATOM 4547 O O . MET A 1 588 ? -15.901 -12.284 16.170 1.00 92.62 588 MET A O 1
ATOM 4551 N N . ARG A 1 589 ? -15.439 -14.312 15.297 1.00 87.25 589 ARG A N 1
ATOM 4552 C CA . ARG A 1 589 ? -14.964 -13.847 13.984 1.00 87.25 589 ARG A CA 1
ATOM 4553 C C . ARG A 1 589 ? -16.089 -13.219 13.161 1.00 87.25 589 ARG A C 1
ATOM 4555 O O . ARG A 1 589 ? -15.931 -12.096 12.690 1.00 87.25 589 ARG A O 1
ATOM 4562 N N . ASP A 1 590 ? -17.241 -13.885 13.067 1.00 87.75 590 ASP A N 1
ATOM 4563 C CA . ASP A 1 590 ? -18.455 -13.365 12.417 1.00 87.75 590 ASP A CA 1
ATOM 4564 C C . ASP A 1 590 ? -18.887 -12.019 13.038 1.00 87.75 590 ASP A C 1
ATOM 4566 O O . ASP A 1 590 ? -19.327 -11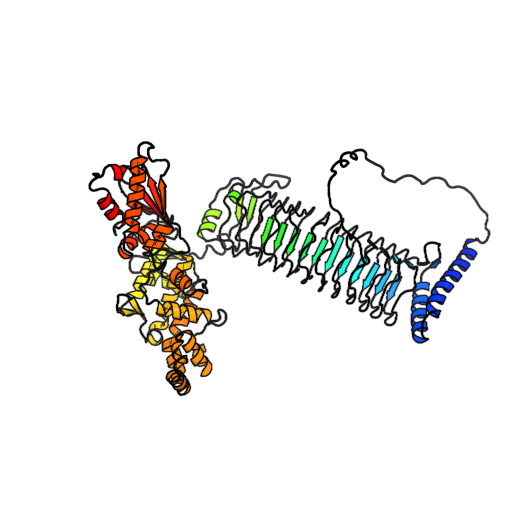.106 12.337 1.00 87.75 590 ASP A O 1
ATOM 4570 N N . GLY A 1 591 ? -18.733 -11.877 14.360 1.00 82.38 591 GLY A N 1
ATOM 4571 C CA . GLY A 1 591 ? -18.993 -10.649 15.117 1.00 82.38 591 GLY A CA 1
ATOM 4572 C C . GLY A 1 591 ? -18.003 -9.497 14.880 1.00 82.38 591 GLY A C 1
ATOM 4573 O O . GLY A 1 591 ? -18.225 -8.396 15.387 1.00 82.38 591 GLY A O 1
ATOM 4574 N N . GLY A 1 592 ? -16.946 -9.715 14.088 1.00 79.88 592 GLY A N 1
ATOM 4575 C CA . GLY A 1 592 ? -15.960 -8.699 13.708 1.00 79.88 592 GLY A CA 1
ATOM 4576 C C . GLY A 1 592 ? -14.778 -8.546 14.669 1.00 79.88 592 GLY A C 1
ATOM 4577 O O . GLY A 1 592 ? -14.111 -7.513 14.640 1.00 79.88 592 GLY A O 1
ATOM 4578 N N . MET A 1 593 ? -14.512 -9.530 15.534 1.00 83.69 593 MET A N 1
ATOM 4579 C CA . MET A 1 593 ? -13.351 -9.491 16.426 1.00 83.69 593 MET A CA 1
ATOM 4580 C C . MET A 1 593 ? -12.057 -9.857 15.681 1.00 83.69 593 MET A C 1
ATOM 4582 O O . MET A 1 593 ? -12.003 -10.850 14.957 1.00 83.69 593 MET A O 1
ATOM 4586 N N . ASN A 1 594 ? -10.993 -9.086 15.910 1.00 76.19 594 ASN A N 1
ATOM 4587 C CA . ASN A 1 594 ? -9.640 -9.435 15.472 1.00 76.19 594 ASN A CA 1
ATOM 4588 C C . ASN A 1 594 ? -8.970 -10.352 16.504 1.00 76.19 594 ASN A C 1
ATOM 4590 O O . ASN A 1 594 ? -9.113 -10.136 17.709 1.00 76.19 594 ASN A O 1
ATOM 4594 N N . ILE A 1 595 ? -8.211 -11.347 16.039 1.00 75.69 595 ILE A N 1
ATOM 4595 C CA . ILE A 1 595 ? -7.433 -12.229 16.915 1.00 75.69 595 ILE A CA 1
ATOM 4596 C C . ILE A 1 595 ? -6.057 -11.636 17.234 1.00 75.69 595 ILE A C 1
ATOM 4598 O O . ILE A 1 595 ? -5.329 -11.209 16.340 1.00 75.69 595 ILE A O 1
ATOM 4602 N N . ASP A 1 596 ? -5.686 -11.687 18.511 1.00 76.69 596 ASP A N 1
ATOM 4603 C CA . ASP A 1 596 ? -4.296 -11.602 18.954 1.00 76.69 596 ASP A CA 1
ATOM 4604 C C . ASP A 1 596 ? -3.696 -13.019 18.972 1.00 76.69 596 ASP A C 1
ATOM 4606 O O . ASP A 1 596 ? -4.314 -13.948 19.495 1.00 76.69 596 ASP A O 1
ATOM 4610 N N . THR A 1 597 ? -2.510 -13.223 18.398 1.00 84.69 597 THR A N 1
ATOM 4611 C CA . THR A 1 597 ? -1.851 -14.542 18.383 1.00 84.69 597 THR A CA 1
ATOM 4612 C C . THR A 1 597 ? -1.305 -14.951 19.753 1.00 84.69 597 THR A C 1
ATOM 4614 O O . THR A 1 597 ? -1.006 -16.125 19.965 1.00 84.69 597 THR A O 1
ATOM 4617 N N . ASN A 1 598 ? -1.217 -14.023 20.708 1.00 90.06 598 ASN A N 1
ATOM 4618 C CA . ASN A 1 598 ? -0.848 -14.297 22.085 1.00 90.06 598 ASN A CA 1
ATOM 4619 C C . ASN A 1 598 ? -2.094 -14.676 22.923 1.00 90.06 598 ASN A C 1
ATOM 4621 O O . ASN A 1 598 ? -2.995 -13.848 23.085 1.00 90.06 598 ASN A O 1
ATOM 4625 N N . PRO A 1 599 ? -2.148 -15.881 23.530 1.00 89.69 599 PRO A N 1
ATOM 4626 C CA . PRO A 1 599 ? -3.323 -16.337 24.281 1.00 89.69 599 PRO A CA 1
ATOM 4627 C C . PRO A 1 599 ? -3.628 -15.456 25.497 1.00 89.69 599 PRO A C 1
ATOM 4629 O O . PRO A 1 599 ? -4.792 -15.239 25.833 1.00 89.69 599 PRO A O 1
ATOM 4632 N N . LYS A 1 600 ? -2.598 -14.885 26.139 1.00 91.44 600 LYS A N 1
ATOM 4633 C CA . LYS A 1 600 ? -2.793 -13.977 27.270 1.00 91.44 600 LYS A CA 1
ATOM 4634 C C . LYS A 1 600 ? -3.447 -12.671 26.815 1.00 91.44 600 LYS A C 1
ATOM 4636 O O . LYS A 1 600 ? -4.403 -12.234 27.447 1.00 91.44 600 LYS A O 1
ATOM 4641 N N . ALA A 1 601 ? -2.961 -12.063 25.734 1.00 89.00 601 ALA A N 1
ATOM 4642 C CA . ALA A 1 601 ? -3.516 -10.810 25.225 1.00 89.00 601 ALA A CA 1
ATOM 4643 C C . ALA A 1 601 ? -4.936 -10.996 24.660 1.00 89.00 601 ALA A C 1
ATOM 4645 O O . ALA A 1 601 ? -5.799 -10.144 24.874 1.00 89.00 601 ALA A O 1
ATOM 4646 N N . PHE A 1 602 ? -5.227 -12.148 24.045 1.00 91.25 602 PHE A N 1
ATOM 4647 C CA . PHE A 1 602 ? -6.591 -12.551 23.690 1.00 91.25 602 PHE A CA 1
ATOM 4648 C C . PHE A 1 602 ? -7.510 -12.622 24.924 1.00 91.25 602 PHE A C 1
ATOM 4650 O O . PHE A 1 602 ? -8.579 -12.012 24.929 1.00 91.25 602 PHE A O 1
ATOM 4657 N N . ILE A 1 603 ? -7.076 -13.282 26.007 1.00 92.94 603 ILE A N 1
ATOM 4658 C CA . ILE A 1 603 ? -7.837 -13.337 27.267 1.00 92.94 603 ILE A CA 1
ATOM 4659 C C . ILE A 1 603 ? -8.007 -11.941 27.883 1.00 92.94 603 ILE A C 1
ATOM 4661 O O . ILE A 1 603 ? -9.122 -11.588 28.258 1.00 92.94 603 ILE A O 1
ATOM 4665 N N . GLU A 1 604 ? -6.957 -11.119 27.960 1.00 92.38 604 GLU A N 1
ATOM 4666 C CA . GLU A 1 604 ? -7.040 -9.757 28.519 1.00 92.38 604 GLU A CA 1
ATOM 4667 C C . GLU A 1 604 ? -7.885 -8.806 27.645 1.00 92.38 604 GLU A C 1
ATOM 4669 O O . GLU A 1 604 ? -8.460 -7.850 28.162 1.00 92.38 604 GLU A O 1
ATOM 4674 N N . THR A 1 605 ? -8.054 -9.098 26.350 1.00 90.56 605 THR A N 1
ATOM 4675 C CA . THR A 1 605 ? -8.998 -8.394 25.457 1.00 90.56 605 THR A CA 1
ATOM 4676 C C . THR A 1 605 ? -10.461 -8.714 25.780 1.00 90.56 605 THR A C 1
ATOM 4678 O O . THR A 1 605 ? -11.339 -7.905 25.488 1.00 90.56 605 THR A O 1
ATOM 4681 N N . ILE A 1 606 ? -10.746 -9.877 26.374 1.00 93.94 606 ILE A N 1
ATOM 4682 C CA . ILE A 1 606 ? -12.107 -10.330 26.707 1.00 93.94 606 ILE A CA 1
ATOM 4683 C C . ILE A 1 606 ? -12.425 -10.053 28.175 1.00 93.94 606 ILE A C 1
ATOM 4685 O O . ILE A 1 606 ? -13.422 -9.410 28.488 1.00 93.94 606 ILE A O 1
ATOM 4689 N N . CYS A 1 607 ? -11.572 -10.518 29.084 1.00 93.56 607 CYS A N 1
ATOM 4690 C CA . CYS A 1 607 ? -11.767 -10.419 30.528 1.00 93.56 607 CYS A CA 1
ATOM 4691 C C . CYS A 1 607 ? -11.325 -9.069 31.106 1.00 93.56 607 CYS A C 1
ATOM 4693 O O . CYS A 1 607 ? -11.786 -8.698 32.184 1.00 93.56 607 CYS A O 1
ATOM 4695 N N . GLY A 1 608 ? -10.450 -8.334 30.417 1.00 93.44 608 GLY A N 1
ATOM 4696 C CA . GLY A 1 608 ? -9.678 -7.248 31.019 1.00 93.44 608 GLY A CA 1
ATOM 4697 C C . GLY A 1 608 ? -8.405 -7.750 31.719 1.00 93.44 608 GLY A C 1
ATOM 4698 O O . GLY A 1 608 ? -8.111 -8.943 31.682 1.00 93.44 608 GLY A O 1
ATOM 4699 N N . PRO A 1 609 ? -7.621 -6.857 32.346 1.00 92.94 609 PRO A N 1
ATOM 4700 C CA . PRO A 1 609 ? -6.334 -7.196 32.951 1.00 92.94 609 PRO A CA 1
ATOM 4701 C C . PRO A 1 609 ? -6.483 -8.109 34.177 1.00 92.94 609 PRO A C 1
ATOM 4703 O O . PRO A 1 609 ? -7.268 -7.824 35.083 1.00 92.94 609 PRO A O 1
ATOM 4706 N N . GLU A 1 610 ? -5.639 -9.143 34.270 1.00 89.38 610 GLU A N 1
ATOM 4707 C CA . GLU A 1 610 ? -5.623 -10.106 35.390 1.00 89.38 610 GLU A CA 1
ATOM 4708 C C . GLU A 1 610 ? -5.451 -9.406 36.752 1.00 89.38 610 GLU A C 1
ATOM 4710 O O . GLU A 1 610 ? -6.073 -9.759 37.754 1.00 89.38 610 GLU A O 1
ATOM 4715 N N . LYS A 1 611 ? -4.605 -8.369 36.789 1.00 92.12 611 LYS A N 1
ATOM 4716 C CA . LYS A 1 611 ? -4.253 -7.611 37.998 1.00 92.12 611 LYS A CA 1
ATOM 4717 C C . LYS A 1 611 ? -4.898 -6.229 37.972 1.00 92.12 611 LYS A C 1
ATOM 4719 O O . LYS A 1 611 ? -4.190 -5.225 37.892 1.00 92.12 611 LYS A O 1
ATOM 4724 N N . LEU A 1 612 ? -6.232 -6.193 38.046 1.00 93.06 612 LEU A N 1
ATOM 4725 C CA . LEU A 1 612 ? -7.055 -4.984 37.896 1.00 93.06 612 LEU A CA 1
ATOM 4726 C C . LEU A 1 612 ? -6.532 -3.780 38.700 1.00 93.06 612 LEU A C 1
ATOM 4728 O O . LEU A 1 612 ? -6.237 -2.753 38.099 1.00 93.06 612 LEU A O 1
ATOM 4732 N N . THR A 1 613 ? -6.324 -3.913 40.017 1.00 94.19 613 THR A N 1
ATOM 4733 C CA . THR A 1 613 ? -5.808 -2.825 40.878 1.00 94.19 613 THR A CA 1
ATOM 4734 C C . THR A 1 613 ? -4.459 -2.280 40.403 1.00 94.19 613 THR A C 1
ATOM 4736 O O . THR A 1 613 ? -4.238 -1.070 40.413 1.00 94.19 613 THR A O 1
ATOM 4739 N N . LYS A 1 614 ? -3.552 -3.158 39.949 1.00 94.62 614 LYS A N 1
ATOM 4740 C CA . LYS A 1 614 ? -2.242 -2.745 39.429 1.00 94.62 614 LYS A CA 1
ATOM 4741 C C . LYS A 1 614 ? -2.407 -1.969 38.123 1.00 94.62 614 LYS A C 1
ATOM 4743 O O . LYS A 1 614 ? -1.879 -0.870 38.007 1.00 94.62 614 LYS A O 1
ATOM 4748 N N . PHE A 1 615 ? -3.166 -2.523 37.179 1.00 95.38 615 PHE A N 1
ATOM 4749 C CA . PHE A 1 615 ? -3.410 -1.896 35.881 1.00 95.38 615 PHE A CA 1
ATOM 4750 C C . PHE A 1 615 ? -4.113 -0.538 36.027 1.00 95.38 615 PHE A C 1
ATOM 4752 O O . PHE A 1 615 ? -3.738 0.416 35.353 1.00 95.38 615 PHE A O 1
ATOM 4759 N N . PHE A 1 616 ? -5.090 -0.428 36.931 1.00 95.44 616 PHE A N 1
ATOM 4760 C CA . PHE A 1 616 ? -5.767 0.833 37.238 1.00 95.44 616 PHE A CA 1
ATOM 4761 C C . PHE A 1 616 ? -4.746 1.879 37.708 1.00 95.44 616 PHE A C 1
ATOM 4763 O O . PHE A 1 616 ? -4.674 2.964 37.141 1.00 95.44 616 PHE A O 1
ATOM 4770 N N . MET A 1 617 ? -3.904 1.540 38.692 1.00 94.94 617 MET A N 1
ATOM 4771 C CA . MET A 1 617 ? -2.872 2.448 39.211 1.00 94.94 617 MET A CA 1
ATOM 4772 C C . MET A 1 617 ? -1.809 2.832 38.173 1.00 94.94 617 MET A C 1
ATOM 4774 O O . MET A 1 617 ? -1.347 3.968 38.186 1.00 94.94 617 MET A O 1
ATOM 4778 N N . GLU A 1 618 ? -1.423 1.917 37.279 1.00 96.06 618 GLU A N 1
ATOM 4779 C CA . GLU A 1 618 ? -0.437 2.181 36.218 1.00 96.06 618 GLU A CA 1
ATOM 4780 C C . GLU A 1 618 ? -0.946 3.165 35.150 1.00 96.06 618 GLU A C 1
ATOM 4782 O O . GLU A 1 618 ? -0.131 3.826 34.510 1.00 96.06 618 GLU A O 1
ATOM 4787 N N . ASN A 1 619 ? -2.268 3.305 34.985 1.00 94.88 619 ASN A N 1
ATOM 4788 C CA . ASN A 1 619 ? -2.879 4.136 33.940 1.00 94.88 619 ASN A CA 1
ATOM 4789 C C . ASN A 1 619 ? -3.755 5.293 34.470 1.00 94.88 619 ASN A C 1
ATOM 4791 O O . ASN A 1 619 ? -4.327 6.053 33.683 1.00 94.88 619 ASN A O 1
ATOM 4795 N N . LEU A 1 620 ? -3.849 5.460 35.794 1.00 95.31 620 LEU A N 1
ATOM 4796 C CA . LEU A 1 620 ? -4.608 6.535 36.433 1.00 95.31 620 LEU A CA 1
ATOM 4797 C C . LEU A 1 620 ? -3.870 7.880 36.361 1.00 95.31 620 LEU A C 1
ATOM 4799 O O . LEU A 1 620 ? -2.818 8.076 36.970 1.00 95.31 620 LEU A O 1
ATOM 4803 N N . LYS A 1 621 ? -4.490 8.852 35.691 1.00 94.56 621 LYS A N 1
ATOM 4804 C CA . LYS A 1 621 ? -4.045 10.247 35.612 1.00 94.56 621 LYS A CA 1
ATOM 4805 C C . LYS A 1 621 ? -4.941 11.110 36.501 1.00 94.56 621 LYS A C 1
ATOM 4807 O O . LYS A 1 621 ? -6.110 11.308 36.184 1.00 94.56 621 LYS A O 1
ATOM 4812 N N . ILE A 1 622 ? -4.399 11.660 37.590 1.00 94.56 622 ILE A N 1
ATOM 4813 C CA . ILE A 1 622 ? -5.121 12.631 38.431 1.00 94.56 622 ILE A CA 1
ATOM 4814 C C . ILE A 1 622 ? -4.702 14.049 38.034 1.00 94.56 622 ILE A C 1
ATOM 4816 O O . ILE A 1 622 ? -3.512 14.364 38.013 1.00 94.56 622 ILE A O 1
ATOM 4820 N N . ARG A 1 623 ? -5.672 14.898 37.695 1.00 92.00 623 ARG A N 1
ATOM 4821 C CA . ARG A 1 623 ? -5.479 16.262 37.185 1.00 92.00 623 ARG A CA 1
ATOM 4822 C C . ARG A 1 623 ? -6.279 17.249 38.027 1.00 92.00 623 ARG A C 1
ATOM 4824 O O . ARG A 1 623 ? -7.354 16.914 38.503 1.00 92.00 623 ARG A O 1
ATOM 4831 N N . THR A 1 624 ? -5.778 18.468 38.178 1.00 90.06 624 THR A N 1
ATOM 4832 C CA . THR A 1 624 ? -6.536 19.588 38.758 1.00 90.06 624 THR A CA 1
ATOM 4833 C C . THR A 1 624 ? -7.015 20.467 37.608 1.00 90.06 624 THR A C 1
ATOM 4835 O O . THR A 1 624 ? -6.206 20.797 36.739 1.00 90.06 624 THR A O 1
ATOM 4838 N N . LEU A 1 625 ? -8.304 20.807 37.559 1.00 84.12 625 LEU A N 1
ATOM 4839 C CA . LEU A 1 625 ? -8.830 21.725 36.547 1.00 84.12 625 LEU A CA 1
ATOM 4840 C C . LEU A 1 625 ? -8.558 23.192 36.934 1.00 84.12 625 LEU A C 1
ATOM 4842 O O . LEU A 1 625 ? -8.410 23.486 38.120 1.00 84.12 625 LEU A O 1
ATOM 4846 N N . PRO A 1 626 ? -8.523 24.133 35.967 1.00 81.69 626 PRO A N 1
ATOM 4847 C CA . PRO A 1 626 ? -8.199 25.541 36.235 1.00 81.69 626 PRO A CA 1
ATOM 4848 C C . PRO A 1 626 ? -9.204 26.301 37.112 1.00 81.69 626 PRO A C 1
ATOM 4850 O O . PRO A 1 626 ? -8.956 27.456 37.433 1.00 81.69 626 PRO A O 1
ATOM 4853 N N . ASN A 1 627 ? -10.346 25.696 37.458 1.00 81.44 627 ASN A N 1
ATOM 4854 C CA . ASN A 1 627 ? -11.377 26.303 38.301 1.00 81.44 627 ASN A CA 1
ATOM 4855 C C . ASN A 1 627 ? -11.200 26.017 39.803 1.00 81.44 627 ASN A C 1
ATOM 4857 O O . ASN A 1 627 ? -12.114 26.292 40.569 1.00 81.44 627 ASN A O 1
ATOM 4861 N N . VAL A 1 628 ? -10.074 25.429 40.218 1.00 82.38 628 VAL A N 1
ATOM 4862 C CA . VAL A 1 628 ? -9.723 25.207 41.629 1.00 82.38 628 VAL A CA 1
ATOM 4863 C C . VAL A 1 628 ? -8.841 26.357 42.120 1.00 82.38 628 VAL A C 1
ATOM 4865 O O . VAL A 1 628 ? -7.842 26.669 41.472 1.00 82.38 628 VAL A O 1
ATOM 4868 N N . ASP A 1 629 ? -9.186 26.955 43.262 1.00 78.62 629 ASP A N 1
ATOM 4869 C CA . ASP A 1 629 ? -8.450 28.084 43.846 1.00 78.62 629 ASP A CA 1
ATOM 4870 C C . ASP A 1 629 ? -6.974 27.748 44.131 1.00 78.62 629 ASP A C 1
ATOM 4872 O O . ASP A 1 629 ? -6.654 26.709 44.715 1.00 78.62 629 ASP A O 1
ATOM 4876 N N . GLU A 1 630 ? -6.058 28.663 43.784 1.00 72.94 630 GLU A N 1
ATOM 4877 C CA . GLU A 1 630 ? -4.611 28.478 44.001 1.00 72.94 630 GLU A CA 1
ATOM 4878 C C . GLU A 1 630 ? -4.245 28.313 45.489 1.00 72.94 630 GLU A C 1
ATOM 4880 O O . GLU A 1 630 ? -3.290 27.606 45.819 1.00 72.94 630 GLU A O 1
ATOM 4885 N N . GLU A 1 631 ? -5.023 28.914 46.398 1.00 77.12 631 GLU A N 1
ATOM 4886 C CA . GLU A 1 631 ? -4.831 28.794 47.851 1.00 77.12 631 GLU A CA 1
ATOM 4887 C C . GLU A 1 631 ? -5.070 27.361 48.371 1.00 77.12 631 GLU A C 1
ATOM 4889 O O . GLU A 1 631 ? -4.529 26.987 49.412 1.00 77.12 631 GLU A O 1
ATOM 4894 N N . ASP A 1 632 ? -5.801 26.522 47.627 1.00 79.81 632 ASP A N 1
ATOM 4895 C CA . ASP A 1 632 ? -6.111 25.138 48.007 1.00 79.81 632 ASP A CA 1
ATOM 4896 C C . ASP A 1 632 ? -5.070 24.109 47.540 1.00 79.81 632 ASP A C 1
ATOM 4898 O O . ASP A 1 632 ? -5.262 22.904 47.723 1.00 79.81 632 ASP A O 1
ATOM 4902 N N . HIS A 1 633 ? -3.931 24.545 46.991 1.00 79.19 633 HIS A N 1
ATOM 4903 C CA . HIS A 1 633 ? -2.896 23.657 46.452 1.00 79.19 633 HIS A CA 1
ATOM 4904 C C . HIS A 1 633 ? -2.459 22.541 47.428 1.00 79.19 633 HIS A C 1
ATOM 4906 O O . HIS A 1 633 ? -2.377 21.376 47.037 1.00 79.19 633 HIS A O 1
ATOM 4912 N N . GLU A 1 634 ? -2.184 22.849 48.702 1.00 82.12 634 GLU A N 1
ATOM 4913 C CA . GLU A 1 634 ? -1.757 21.836 49.691 1.00 82.12 634 GLU A CA 1
ATOM 4914 C C . GLU A 1 634 ? -2.867 20.806 49.985 1.00 82.12 634 GLU A C 1
ATOM 4916 O O . GLU A 1 634 ? -2.610 19.602 50.069 1.00 82.12 634 GLU A O 1
ATOM 4921 N N . PHE A 1 635 ? -4.118 21.266 50.058 1.00 86.44 635 PHE A N 1
ATOM 4922 C CA . PHE A 1 635 ? -5.299 20.422 50.245 1.00 86.44 635 PHE A CA 1
ATOM 4923 C C . PHE A 1 635 ? -5.551 19.507 49.034 1.00 86.44 635 PHE A C 1
ATOM 4925 O O . PHE A 1 635 ? -5.822 18.315 49.195 1.00 86.44 635 PHE A O 1
ATOM 4932 N N . VAL A 1 636 ? -5.396 20.039 47.820 1.00 89.00 636 VAL A N 1
ATOM 4933 C CA . VAL A 1 636 ? -5.540 19.304 46.555 1.00 89.00 636 VAL A CA 1
ATOM 4934 C C . VAL A 1 636 ? -4.478 18.212 46.410 1.00 89.00 636 VAL A C 1
ATOM 4936 O O . VAL A 1 636 ? -4.807 17.101 45.992 1.00 89.00 636 VAL A O 1
ATOM 4939 N N . GLU A 1 637 ? -3.224 18.469 46.789 1.00 90.62 637 GLU A N 1
ATOM 4940 C CA . GLU A 1 637 ? -2.176 17.438 46.775 1.00 90.62 637 GLU A CA 1
ATOM 4941 C C . GLU A 1 637 ? -2.447 16.312 47.787 1.00 90.62 637 GLU A C 1
ATOM 4943 O O . GLU A 1 637 ? -2.233 15.135 47.478 1.00 90.62 637 GLU A O 1
ATOM 4948 N N . GLN A 1 638 ? -3.001 16.627 48.964 1.00 90.19 638 GLN A N 1
ATOM 4949 C CA . GLN A 1 638 ? -3.443 15.590 49.901 1.00 90.19 638 GLN A CA 1
ATOM 4950 C C . GLN A 1 638 ? -4.638 14.790 49.346 1.00 90.19 638 GLN A C 1
ATOM 4952 O O . GLN A 1 638 ? -4.621 13.563 49.433 1.00 90.19 638 GLN A O 1
ATOM 4957 N N . LEU A 1 639 ? -5.612 15.429 48.683 1.00 91.69 639 LEU A N 1
ATOM 4958 C CA . LEU A 1 639 ? -6.711 14.735 47.993 1.00 91.69 639 LEU A CA 1
ATOM 4959 C C . LEU A 1 639 ? -6.199 13.792 46.884 1.00 91.69 639 LEU A C 1
ATOM 4961 O O . LEU A 1 639 ? -6.641 12.645 46.804 1.00 91.69 639 LEU A O 1
ATOM 4965 N N . LYS A 1 640 ? -5.223 14.210 46.063 1.00 94.31 640 LYS A N 1
ATOM 4966 C CA . LYS A 1 640 ? -4.586 13.330 45.055 1.00 94.31 640 LYS A CA 1
ATOM 4967 C C . LYS A 1 640 ? -3.988 12.078 45.699 1.00 94.31 640 LYS A C 1
ATOM 4969 O O . LYS A 1 640 ? -4.189 10.966 45.208 1.00 94.31 640 LYS A O 1
ATOM 4974 N N . LYS A 1 641 ? -3.283 12.252 46.818 1.00 93.69 641 LYS A N 1
ATOM 4975 C CA . LYS A 1 641 ? -2.668 11.165 47.587 1.00 93.69 641 LYS A CA 1
ATOM 4976 C C . LYS A 1 641 ? -3.704 10.250 48.247 1.00 93.69 641 LYS A C 1
ATOM 4978 O O . LYS A 1 641 ? -3.496 9.034 48.285 1.00 93.69 641 LYS A O 1
ATOM 4983 N N . ASP A 1 642 ? -4.819 10.799 48.725 1.00 92.88 642 ASP A N 1
ATOM 4984 C CA . ASP A 1 642 ? -5.946 10.030 49.262 1.00 92.88 642 ASP A CA 1
ATOM 4985 C C . ASP A 1 642 ? -6.580 9.162 48.167 1.00 92.88 642 ASP A C 1
ATOM 4987 O O . ASP A 1 642 ? -6.702 7.952 48.353 1.00 92.88 642 ASP A O 1
ATOM 4991 N N . LEU A 1 643 ? -6.881 9.738 46.995 1.00 94.88 643 LEU A N 1
ATOM 4992 C CA . LEU A 1 643 ? -7.419 9.024 45.827 1.00 94.88 643 LEU A CA 1
ATOM 4993 C C . LEU A 1 643 ? -6.500 7.874 4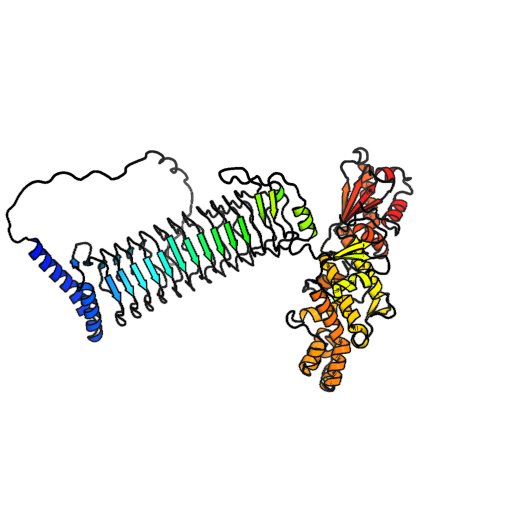5.381 1.00 94.88 643 LEU A C 1
ATOM 4995 O O . LEU A 1 643 ? -6.958 6.740 45.227 1.00 94.88 643 LEU A O 1
ATOM 4999 N N . GLN A 1 644 ? -5.193 8.128 45.253 1.00 96.00 644 GLN A N 1
ATOM 5000 C CA . GLN A 1 644 ? -4.196 7.085 44.972 1.00 96.00 644 GLN A CA 1
ATOM 5001 C C . GLN A 1 644 ? -4.186 5.992 46.050 1.00 96.00 644 GLN A C 1
ATOM 5003 O O . GLN A 1 644 ? -4.107 4.807 45.735 1.00 96.00 644 GLN A O 1
ATOM 5008 N N . THR A 1 645 ? -4.285 6.372 47.327 1.00 96.00 645 THR A N 1
ATOM 5009 C CA . THR A 1 645 ? -4.284 5.433 48.459 1.00 96.00 645 THR A CA 1
ATOM 5010 C C . THR A 1 645 ? -5.555 4.583 48.508 1.00 96.00 645 THR A C 1
ATOM 5012 O O . THR A 1 645 ? -5.480 3.415 48.893 1.00 96.00 645 THR A O 1
ATOM 5015 N N . ILE A 1 646 ? -6.706 5.143 48.125 1.00 94.81 646 ILE A N 1
ATOM 5016 C CA . ILE A 1 646 ? -7.989 4.438 48.019 1.00 94.81 646 ILE A CA 1
ATOM 5017 C C . ILE A 1 646 ? -7.891 3.355 46.944 1.00 94.81 646 ILE A C 1
ATOM 5019 O O . ILE A 1 646 ? -8.099 2.184 47.256 1.00 94.81 646 ILE A O 1
ATOM 5023 N N . VAL A 1 647 ? -7.497 3.720 45.718 1.00 94.88 647 VAL A N 1
ATOM 5024 C CA . VAL A 1 647 ? -7.382 2.770 44.600 1.00 94.88 647 VAL A CA 1
ATOM 5025 C C . VAL A 1 647 ? -6.315 1.710 44.888 1.00 94.88 647 VAL A C 1
ATOM 5027 O O . VAL A 1 647 ? -6.595 0.521 44.779 1.00 94.88 647 VAL A O 1
ATOM 5030 N N . ALA A 1 648 ? -5.119 2.099 45.345 1.00 95.56 648 ALA A N 1
ATOM 5031 C CA . ALA A 1 648 ? -4.018 1.163 45.601 1.00 95.56 648 ALA A CA 1
ATOM 5032 C C . ALA A 1 648 ? -4.297 0.138 46.720 1.00 95.56 648 ALA A C 1
ATOM 5034 O O . ALA A 1 648 ? -3.620 -0.889 46.787 1.00 95.56 648 ALA A O 1
ATOM 5035 N N . LYS A 1 649 ? -5.262 0.410 47.611 1.00 94.50 649 LYS A N 1
ATOM 5036 C CA . LYS A 1 649 ? -5.686 -0.502 48.688 1.00 94.50 649 LYS A CA 1
ATOM 5037 C C . LYS A 1 649 ? -6.995 -1.238 48.394 1.00 94.50 649 LYS A C 1
ATOM 5039 O O . LYS A 1 649 ? -7.377 -2.086 49.198 1.00 94.50 649 LYS A O 1
ATOM 5044 N N . ALA A 1 650 ? -7.682 -0.916 47.300 1.00 93.31 650 ALA A N 1
ATOM 5045 C CA . ALA A 1 650 ? -8.938 -1.552 46.936 1.00 93.31 650 ALA A CA 1
ATOM 5046 C C . ALA A 1 650 ? -8.702 -2.949 46.341 1.00 93.31 650 ALA A C 1
ATOM 5048 O O . ALA A 1 650 ? -7.835 -3.166 45.486 1.00 93.31 650 ALA A O 1
ATOM 5049 N N . THR A 1 651 ? -9.503 -3.906 46.799 1.00 92.25 651 THR A N 1
ATOM 5050 C CA . THR A 1 651 ? -9.625 -5.231 46.184 1.00 92.25 651 THR A CA 1
ATOM 5051 C C . THR A 1 651 ? -10.258 -5.139 44.792 1.00 92.25 651 THR A C 1
ATOM 5053 O O . THR A 1 651 ? -10.910 -4.151 44.456 1.00 92.25 651 THR A O 1
ATOM 5056 N N . THR A 1 652 ? -10.114 -6.192 43.980 1.00 89.81 652 THR A N 1
ATOM 5057 C CA . THR A 1 652 ? -10.765 -6.274 42.660 1.00 89.81 652 THR A CA 1
ATOM 5058 C C . THR A 1 652 ? -12.275 -6.043 42.755 1.00 89.81 652 THR A C 1
ATOM 5060 O O . THR A 1 652 ? -12.808 -5.283 41.958 1.00 89.81 652 THR A O 1
ATOM 5063 N N . GLU A 1 653 ? -12.952 -6.631 43.748 1.00 89.38 653 GLU A N 1
ATOM 5064 C CA . GLU A 1 653 ? -14.401 -6.463 43.940 1.00 89.38 653 GLU A CA 1
ATOM 5065 C C . GLU A 1 653 ? -14.782 -5.031 44.349 1.00 89.38 653 GLU A C 1
ATOM 5067 O O . GLU A 1 653 ? -15.754 -4.495 43.828 1.00 89.38 653 GLU A O 1
ATOM 5072 N N . GLU A 1 654 ? -13.995 -4.376 45.213 1.00 92.44 654 GLU A N 1
ATOM 5073 C CA . GLU A 1 654 ? -14.199 -2.959 45.563 1.00 92.44 654 GLU A CA 1
ATOM 5074 C C . GLU A 1 654 ? -14.008 -2.014 44.361 1.00 92.44 654 GLU A C 1
ATOM 5076 O O . GLU A 1 654 ? -14.619 -0.950 44.328 1.00 92.44 654 GLU A O 1
ATOM 5081 N N . LEU A 1 655 ? -13.181 -2.379 43.373 1.00 93.19 655 LEU A N 1
ATOM 5082 C CA . LEU A 1 655 ? -12.945 -1.564 42.174 1.00 93.19 655 LEU A CA 1
ATOM 5083 C C . LEU A 1 655 ? -13.994 -1.741 41.071 1.00 93.19 655 LEU A C 1
ATOM 5085 O O . LEU A 1 655 ? -14.058 -0.888 40.186 1.00 93.19 655 LEU A O 1
ATOM 5089 N N . LYS A 1 656 ? -14.813 -2.801 41.086 1.00 91.19 656 LYS A N 1
ATOM 5090 C CA . LYS A 1 656 ? -15.805 -3.045 40.023 1.00 91.19 656 LYS A CA 1
ATOM 5091 C C . LYS A 1 656 ? -16.826 -1.912 39.861 1.00 91.19 656 LYS A C 1
ATOM 5093 O O . LYS A 1 656 ? -16.989 -1.479 38.721 1.00 91.19 656 LYS A O 1
ATOM 5098 N N . PRO A 1 657 ? -17.458 -1.368 40.927 1.00 90.56 657 PRO A N 1
ATOM 5099 C CA . PRO A 1 657 ? -18.405 -0.259 40.781 1.00 90.56 657 PRO A CA 1
ATOM 5100 C C . PRO A 1 657 ? -17.743 0.993 40.203 1.00 90.56 657 PRO A C 1
ATOM 5102 O O . PRO A 1 657 ? -18.324 1.677 39.370 1.00 90.56 657 PRO A O 1
ATOM 5105 N N . LEU A 1 658 ? -16.488 1.253 40.586 1.00 90.88 658 LEU A N 1
ATOM 5106 C CA . LEU A 1 658 ? -15.689 2.359 40.063 1.00 90.88 658 LEU A CA 1
ATOM 5107 C C . LEU A 1 658 ? -15.351 2.165 38.574 1.00 90.88 658 LEU A C 1
ATOM 5109 O O . LEU A 1 658 ? -15.470 3.100 37.786 1.00 90.88 658 LEU A O 1
ATOM 5113 N N . CYS A 1 659 ? -14.984 0.947 38.162 1.00 91.62 659 CYS A N 1
ATOM 5114 C CA . CYS A 1 659 ? -14.768 0.615 36.752 1.00 91.62 659 CYS A CA 1
ATOM 5115 C C . CYS A 1 659 ? -16.065 0.734 35.935 1.00 91.62 659 CYS A C 1
ATOM 5117 O O . CYS A 1 659 ? -16.033 1.273 34.827 1.00 91.62 659 CYS A O 1
ATOM 5119 N N . GLU A 1 660 ? -17.205 0.299 36.482 1.00 88.81 660 GLU A N 1
ATOM 5120 C CA . GLU A 1 660 ? -18.512 0.403 35.825 1.00 88.81 660 GLU A CA 1
ATOM 5121 C C . GLU A 1 660 ? -18.953 1.869 35.700 1.00 88.81 660 GLU A C 1
ATOM 5123 O O . GLU A 1 660 ? -19.340 2.294 34.614 1.00 88.81 660 GLU A O 1
ATOM 5128 N N . ALA A 1 661 ? -18.772 2.682 36.744 1.00 84.44 661 ALA A N 1
ATOM 5129 C CA . ALA A 1 661 ? -19.020 4.123 36.707 1.00 84.44 661 ALA A CA 1
ATOM 5130 C C . ALA A 1 661 ? -18.145 4.846 35.662 1.00 84.44 661 ALA A C 1
ATOM 5132 O O . ALA A 1 661 ? -18.628 5.707 34.929 1.00 84.44 661 ALA A O 1
ATOM 5133 N N . MET A 1 662 ? -16.863 4.480 35.546 1.00 83.25 662 MET A N 1
ATOM 5134 C CA . MET A 1 662 ? -15.934 5.103 34.592 1.00 83.25 662 MET A CA 1
ATOM 5135 C C . MET A 1 662 ? -16.054 4.582 33.161 1.00 83.25 662 MET A C 1
ATOM 5137 O O . MET A 1 662 ? -15.638 5.271 32.235 1.00 83.25 662 MET A O 1
ATOM 5141 N N . THR A 1 663 ? -16.530 3.355 32.946 1.00 82.94 663 THR A N 1
ATOM 5142 C CA . THR A 1 663 ? -16.391 2.690 31.637 1.00 82.94 663 THR A CA 1
ATOM 5143 C C . THR A 1 663 ? -17.636 1.955 31.160 1.00 82.94 663 THR A C 1
ATOM 5145 O O . THR A 1 663 ? -17.654 1.504 30.022 1.00 82.94 663 THR A O 1
ATOM 5148 N N . GLY A 1 664 ? -18.675 1.819 31.978 1.00 83.38 664 GLY A N 1
ATOM 5149 C CA . GLY A 1 664 ? -19.812 0.947 31.690 1.00 83.38 664 GLY A CA 1
ATOM 5150 C C . GLY A 1 664 ? -19.487 -0.548 31.792 1.00 83.38 664 GLY A C 1
ATOM 5151 O O . GLY A 1 664 ? -20.259 -1.354 31.299 1.00 83.38 664 GLY A O 1
ATOM 5152 N N . SER A 1 665 ? -18.359 -0.959 32.384 1.00 89.25 665 SER A N 1
ATOM 5153 C CA . SER A 1 665 ? -18.081 -2.378 32.650 1.00 89.25 665 SER A CA 1
ATOM 5154 C C . SER A 1 665 ? -17.329 -2.596 33.961 1.00 89.25 665 SER A C 1
ATOM 5156 O O . SER A 1 665 ? -16.466 -1.802 34.324 1.00 89.25 665 SER A O 1
ATOM 5158 N N . GLU A 1 666 ? -17.601 -3.719 34.633 1.00 90.88 666 GLU A N 1
ATOM 5159 C CA . GLU A 1 666 ? -16.942 -4.125 35.888 1.00 90.88 666 GLU A CA 1
ATOM 5160 C C . GLU A 1 666 ? -15.405 -4.278 35.743 1.00 90.88 666 GLU A C 1
ATOM 5162 O O . GLU A 1 666 ? -14.690 -4.240 36.743 1.00 90.88 666 GLU A O 1
ATOM 5167 N N . TYR A 1 667 ? -14.877 -4.433 34.516 1.00 92.94 667 TYR A N 1
ATOM 5168 C CA . TYR A 1 667 ? -13.442 -4.556 34.221 1.00 92.94 667 TYR A CA 1
ATOM 5169 C C . TYR A 1 667 ? -12.967 -3.619 33.096 1.00 92.94 667 TYR A C 1
ATOM 5171 O O . TYR A 1 667 ? -13.668 -3.327 32.125 1.00 92.94 667 TYR A O 1
ATOM 5179 N N . LEU A 1 668 ? -11.706 -3.198 33.215 1.00 92.31 668 LEU A N 1
ATOM 5180 C CA . LEU A 1 668 ? -11.002 -2.342 32.257 1.00 92.31 668 LEU A CA 1
ATOM 5181 C C . LEU A 1 668 ? -10.523 -3.107 31.013 1.00 92.31 668 LEU A C 1
ATOM 5183 O O . LEU A 1 668 ? -10.508 -4.333 30.998 1.00 92.31 668 LEU A O 1
ATOM 5187 N N . SER A 1 669 ? -10.070 -2.384 29.984 1.00 89.25 669 SER A N 1
ATOM 5188 C CA . SER A 1 669 ? -9.508 -2.961 28.755 1.00 89.25 669 SER A CA 1
ATOM 5189 C C . SER A 1 669 ? -8.077 -2.470 28.513 1.00 89.25 669 SER A C 1
ATOM 5191 O O . SER A 1 669 ? -7.839 -1.266 28.646 1.00 89.25 669 SER A O 1
ATOM 5193 N N . PRO A 1 670 ? -7.139 -3.341 28.090 1.00 85.94 670 PRO A N 1
ATOM 5194 C CA . PRO A 1 670 ? -5.795 -2.922 27.686 1.00 85.94 670 PRO A CA 1
ATOM 5195 C C . PRO A 1 670 ? -5.795 -2.008 26.447 1.00 85.94 670 PRO A C 1
ATOM 5197 O O . PRO A 1 670 ? -4.853 -1.247 26.258 1.00 85.94 670 PRO A O 1
ATOM 5200 N N . HIS A 1 671 ? -6.864 -2.027 25.640 1.00 81.00 671 HIS A N 1
ATOM 5201 C CA . HIS A 1 671 ? -6.999 -1.242 24.400 1.00 81.00 671 HIS A CA 1
ATOM 5202 C C . HIS A 1 671 ? -7.547 0.181 24.608 1.00 81.00 671 HIS A C 1
ATOM 5204 O O . HIS A 1 671 ? -7.644 0.962 23.661 1.00 81.00 671 HIS A O 1
ATOM 5210 N N . ALA A 1 672 ? -7.916 0.523 25.845 1.00 78.56 672 ALA A N 1
ATOM 5211 C CA . ALA A 1 672 ? -8.256 1.876 26.287 1.00 78.56 672 ALA A CA 1
ATOM 5212 C C . ALA A 1 672 ? -7.697 2.090 27.707 1.00 78.56 672 ALA A C 1
ATOM 5214 O O . ALA A 1 672 ? -8.465 2.141 28.670 1.00 78.56 672 ALA A O 1
ATOM 5215 N N . PRO A 1 673 ? -6.364 2.142 27.874 1.00 81.75 673 PRO A N 1
ATOM 5216 C CA . PRO A 1 673 ? -5.749 2.093 29.196 1.00 81.75 673 PRO A CA 1
ATOM 5217 C C . PRO A 1 673 ? -6.053 3.335 30.038 1.00 81.75 673 PRO A C 1
ATOM 5219 O O . PRO A 1 673 ? -6.239 3.207 31.243 1.00 81.75 673 PRO A O 1
ATOM 5222 N N . ASP A 1 674 ? -6.141 4.509 29.408 1.00 83.31 674 ASP A N 1
ATOM 5223 C CA . ASP A 1 674 ? -6.276 5.794 30.094 1.00 83.31 674 ASP A CA 1
ATOM 5224 C C . ASP A 1 674 ? -7.525 5.887 30.986 1.00 83.31 674 ASP A C 1
ATOM 5226 O O . ASP A 1 674 ? -8.646 5.562 30.576 1.00 83.31 674 ASP A O 1
ATOM 5230 N N . LEU A 1 675 ? -7.289 6.375 32.207 1.00 89.38 675 LEU A N 1
ATOM 5231 C CA . LEU A 1 675 ? -8.274 6.671 33.245 1.00 89.38 675 LEU A CA 1
ATOM 5232 C C . LEU A 1 675 ? -7.977 8.050 33.828 1.00 89.38 675 LEU A C 1
ATOM 5234 O O . LEU A 1 675 ? -6.815 8.361 34.108 1.00 89.38 675 LEU A O 1
ATOM 5238 N N . ILE A 1 676 ? -9.005 8.871 34.037 1.00 90.31 676 ILE A N 1
ATOM 5239 C CA . ILE A 1 676 ? -8.823 10.255 34.488 1.00 90.31 676 ILE A CA 1
ATOM 5240 C C . ILE A 1 676 ? -9.624 10.526 35.763 1.00 90.31 676 ILE A C 1
ATOM 5242 O O . ILE A 1 676 ? -10.824 10.283 35.812 1.00 90.31 676 ILE A O 1
ATOM 5246 N N . PHE A 1 677 ? -8.971 11.085 36.780 1.00 93.44 677 PHE A N 1
ATOM 5247 C CA . PHE A 1 677 ? -9.638 11.757 37.897 1.00 93.44 677 PHE A CA 1
ATOM 5248 C C . PHE A 1 677 ? -9.383 13.263 37.773 1.00 93.44 677 PHE A C 1
ATOM 5250 O O . PHE A 1 677 ? -8.239 13.704 37.893 1.00 93.44 677 PHE A O 1
ATOM 5257 N N . ASN A 1 678 ? -10.426 14.049 37.529 1.00 90.50 678 ASN A N 1
ATOM 5258 C CA . ASN A 1 678 ? -10.366 15.506 37.517 1.00 90.50 678 ASN A CA 1
ATOM 5259 C C . ASN A 1 678 ? -10.751 16.035 38.901 1.00 90.50 678 ASN A C 1
ATOM 5261 O O . ASN A 1 678 ? -11.792 15.678 39.433 1.00 90.50 678 ASN A O 1
ATOM 5265 N N . ILE A 1 679 ? -9.946 16.915 39.480 1.00 90.62 679 ILE A N 1
ATOM 5266 C CA . ILE A 1 679 ? -10.283 17.652 40.699 1.00 90.62 679 ILE A CA 1
ATOM 5267 C C . ILE A 1 679 ? -10.799 19.026 40.265 1.00 90.62 679 ILE A C 1
ATOM 5269 O O . ILE A 1 679 ? -10.093 19.736 39.544 1.00 90.62 679 ILE A O 1
ATOM 5273 N N . THR A 1 680 ? -12.022 19.375 40.665 1.00 85.69 680 THR A N 1
ATOM 5274 C CA . THR A 1 680 ? -12.772 20.541 40.164 1.00 85.69 680 THR A CA 1
ATOM 5275 C C . THR A 1 680 ? -13.201 21.457 41.314 1.00 85.69 680 THR A C 1
ATOM 5277 O O . THR A 1 680 ? -13.505 20.977 42.407 1.00 85.69 680 THR A O 1
ATOM 5280 N N . GLY A 1 681 ? -13.186 22.778 41.105 1.00 75.25 681 GLY A N 1
ATOM 5281 C CA . GLY A 1 681 ? -13.532 23.745 42.161 1.00 75.25 681 GLY A CA 1
ATOM 5282 C C . GLY A 1 681 ? -15.030 24.022 42.263 1.00 75.25 681 GLY A C 1
ATOM 5283 O O . GLY A 1 681 ? -15.565 24.115 43.364 1.00 75.25 681 GLY A O 1
ATOM 5284 N N . GLU A 1 682 ? -15.726 24.058 41.129 1.00 64.81 682 GLU A N 1
ATOM 5285 C CA . GLU A 1 682 ? -17.188 24.117 41.056 1.00 64.81 682 GLU A CA 1
ATOM 5286 C C . GLU A 1 682 ? -17.699 23.172 39.959 1.00 64.81 682 GLU A C 1
ATOM 5288 O O . GLU A 1 682 ? -17.095 23.052 38.889 1.00 64.81 682 GLU A O 1
ATOM 5293 N N . THR A 1 683 ? -18.824 22.506 40.220 1.00 52.72 683 THR A N 1
ATOM 5294 C CA . THR A 1 683 ? -19.573 21.701 39.246 1.00 52.72 683 THR A CA 1
ATOM 5295 C C . THR A 1 683 ? -20.919 22.367 38.988 1.00 52.72 683 THR A C 1
ATOM 5297 O O . THR A 1 683 ? -21.748 22.421 39.892 1.00 52.72 683 THR A O 1
ATOM 5300 N N . GLU A 1 684 ? -21.183 22.819 37.757 1.00 47.97 684 GLU A N 1
ATOM 5301 C CA . GLU A 1 684 ? -22.387 23.602 37.395 1.00 47.97 684 GLU A CA 1
ATOM 5302 C C . GLU A 1 684 ? -23.745 22.890 37.627 1.00 47.97 684 GLU A C 1
ATOM 5304 O O . GLU A 1 684 ? -24.793 23.484 37.371 1.00 47.97 684 GLU A O 1
ATOM 5309 N N . LYS A 1 685 ? -23.766 21.616 38.059 1.00 49.84 685 LYS A N 1
ATOM 5310 C CA . LYS A 1 685 ? -24.978 20.773 38.061 1.00 49.84 685 LYS A CA 1
ATOM 5311 C C . LYS A 1 685 ? -25.308 19.966 39.329 1.00 49.84 685 LYS A C 1
ATOM 5313 O O . LYS A 1 685 ? -26.437 19.491 39.402 1.00 49.84 685 LYS A O 1
ATOM 5318 N N . SER A 1 686 ? -24.432 19.801 40.329 1.00 52.38 686 SER A N 1
ATOM 5319 C CA . SER A 1 686 ? -24.836 19.143 41.595 1.00 52.38 686 SER A CA 1
ATOM 5320 C C . SER A 1 686 ? -23.904 19.405 42.786 1.00 52.38 686 SER A C 1
ATOM 5322 O O . SER A 1 686 ? -22.716 19.666 42.606 1.00 52.38 686 SER A O 1
ATOM 5324 N N . ASP A 1 687 ? -24.441 19.235 44.002 1.00 59.66 687 ASP A N 1
ATOM 5325 C CA . ASP A 1 687 ? -23.692 19.177 45.272 1.00 59.66 687 ASP A CA 1
ATOM 5326 C C . ASP A 1 687 ? -22.958 17.825 45.481 1.00 59.66 687 ASP A C 1
ATOM 5328 O O . ASP A 1 687 ? -22.528 17.501 46.591 1.00 59.66 687 ASP A O 1
ATOM 5332 N N . ALA A 1 688 ? -22.862 16.972 44.451 1.00 71.44 688 ALA A N 1
ATOM 5333 C CA . ALA A 1 688 ? -22.271 15.644 44.580 1.00 71.44 688 ALA A CA 1
ATOM 5334 C C . ALA A 1 688 ? -20.743 15.712 44.735 1.00 71.44 688 ALA A C 1
ATOM 5336 O O . ALA A 1 688 ? -20.052 16.448 44.032 1.00 71.44 688 ALA A O 1
ATOM 5337 N N . LEU A 1 689 ? -20.197 14.880 45.630 1.00 80.00 689 LEU A N 1
ATOM 5338 C CA . LEU A 1 689 ? -18.750 14.791 45.854 1.00 80.00 689 LEU A CA 1
ATOM 5339 C C . LEU A 1 689 ? -17.996 14.227 44.636 1.00 80.00 689 LEU A C 1
ATOM 5341 O O . LEU A 1 689 ? -16.839 14.580 44.409 1.00 80.00 689 LEU A O 1
ATOM 5345 N N . VAL A 1 690 ? -18.639 13.322 43.894 1.00 83.06 690 VAL A N 1
ATOM 5346 C CA . VAL A 1 690 ? -18.049 12.543 42.802 1.00 83.06 690 VAL A CA 1
ATOM 5347 C C . VAL A 1 690 ? -19.068 12.426 41.667 1.00 83.06 690 VAL A C 1
ATOM 5349 O O . VAL A 1 690 ? -20.223 12.089 41.924 1.00 83.06 690 VAL A O 1
ATOM 5352 N N . HIS A 1 691 ? -18.640 12.665 40.428 1.00 79.88 691 HIS A N 1
ATOM 5353 C CA . HIS A 1 691 ? -19.453 12.538 39.215 1.00 79.88 691 HIS A CA 1
ATOM 5354 C C . HIS A 1 691 ? -18.699 11.716 38.163 1.00 79.88 691 HIS A C 1
ATOM 5356 O O . HIS A 1 691 ? -17.510 11.941 37.953 1.00 79.88 691 HIS A O 1
ATOM 5362 N N . ALA A 1 692 ? -19.357 10.772 37.487 1.00 78.88 692 ALA A N 1
ATOM 5363 C CA . ALA A 1 692 ? -18.700 9.858 36.548 1.00 78.88 692 ALA A CA 1
ATOM 5364 C C . ALA A 1 692 ? -19.068 10.125 35.081 1.00 78.88 692 ALA A C 1
ATOM 5366 O O . ALA A 1 692 ? -20.215 10.420 34.760 1.00 78.88 692 ALA A O 1
ATOM 5367 N N . HIS A 1 693 ? -18.087 9.972 34.188 1.00 75.38 693 HIS A N 1
ATOM 5368 C CA . HIS A 1 693 ? -18.193 10.206 32.746 1.00 75.38 693 HIS A CA 1
ATOM 5369 C C . HIS A 1 693 ? -17.756 8.948 31.978 1.00 75.38 693 HIS A C 1
ATOM 5371 O O . HIS A 1 693 ? -16.585 8.794 31.612 1.00 75.38 693 HIS A O 1
ATOM 5377 N N . THR A 1 694 ? -18.704 8.039 31.719 1.00 69.81 694 THR A N 1
ATOM 5378 C CA . THR A 1 694 ? -18.468 6.710 31.100 1.00 69.81 694 THR A CA 1
ATOM 5379 C C . THR A 1 694 ? -17.855 6.746 29.700 1.00 69.81 694 THR A C 1
ATOM 5381 O O . THR A 1 694 ? -17.221 5.777 29.266 1.00 69.81 694 THR A O 1
ATOM 5384 N N . CYS A 1 695 ? -18.071 7.842 28.974 1.00 65.12 695 CYS A N 1
ATOM 5385 C CA . CYS A 1 695 ? -17.570 8.065 27.620 1.00 65.12 695 CYS A CA 1
ATOM 5386 C C . CYS A 1 695 ? -16.116 8.563 27.660 1.00 65.12 695 CYS A C 1
ATOM 5388 O O . CYS A 1 695 ? -15.248 8.010 26.990 1.00 65.12 695 CYS A O 1
ATOM 5390 N N . ALA A 1 696 ? -15.832 9.531 28.539 1.00 67.19 696 ALA A N 1
ATOM 5391 C CA . ALA A 1 696 ? -14.509 10.131 28.724 1.00 67.19 696 ALA A CA 1
ATOM 5392 C C . ALA A 1 696 ? -13.541 9.287 29.578 1.00 67.19 696 ALA A C 1
ATOM 5394 O O . ALA A 1 696 ? -12.387 9.677 29.753 1.00 67.19 696 ALA A O 1
ATOM 5395 N N . ARG A 1 697 ? -13.997 8.150 30.131 1.00 82.38 697 ARG A N 1
ATOM 5396 C CA . ARG A 1 697 ? -13.234 7.307 31.075 1.00 82.38 697 ARG A CA 1
ATOM 5397 C C . ARG A 1 697 ? -12.733 8.105 32.279 1.00 82.38 697 ARG A C 1
ATOM 5399 O O . ARG A 1 697 ? -11.609 7.919 32.756 1.00 82.38 697 ARG A O 1
ATOM 5406 N N . ALA A 1 698 ? -13.576 9.028 32.734 1.00 84.62 698 ALA A N 1
ATOM 5407 C CA . ALA A 1 698 ? -13.216 10.051 33.696 1.00 84.62 698 ALA A CA 1
ATOM 5408 C C . ALA A 1 698 ? -14.182 10.087 34.882 1.00 84.62 698 ALA A C 1
ATOM 5410 O O . ALA A 1 698 ? -15.348 9.712 34.767 1.00 84.62 698 ALA A O 1
ATOM 5411 N N . ILE A 1 699 ? -13.687 10.572 36.014 1.00 86.62 699 ILE A N 1
ATOM 5412 C CA . ILE A 1 699 ? -14.483 10.980 37.168 1.00 86.62 699 ILE A CA 1
ATOM 5413 C C . ILE A 1 699 ? -14.049 12.382 37.576 1.00 86.62 699 ILE A C 1
ATOM 5415 O O . ILE A 1 699 ? -12.853 12.656 37.665 1.00 86.62 699 ILE A O 1
ATOM 5419 N N . ASP A 1 700 ? -15.022 13.233 37.871 1.00 86.56 700 ASP A N 1
ATOM 5420 C CA . ASP A 1 700 ? -14.811 14.538 38.477 1.00 86.56 700 ASP A CA 1
ATOM 5421 C C . ASP A 1 700 ? -15.028 14.429 39.993 1.00 86.56 700 ASP A C 1
ATOM 5423 O O . ASP A 1 700 ? -15.998 13.827 40.457 1.00 86.56 700 ASP A O 1
ATOM 5427 N N . ILE A 1 701 ? -14.114 15.010 40.767 1.00 88.62 701 ILE A N 1
ATOM 5428 C CA . ILE A 1 701 ? -14.141 15.082 42.226 1.00 88.62 701 ILE A CA 1
ATOM 5429 C C . ILE A 1 701 ? -14.264 16.554 42.610 1.00 88.62 701 ILE A C 1
ATOM 5431 O O . ILE A 1 701 ? -13.358 17.349 42.347 1.00 88.62 701 ILE A O 1
ATOM 5435 N N . ASN A 1 702 ? -15.372 16.903 43.259 1.00 85.69 702 ASN A N 1
ATOM 5436 C CA . ASN A 1 702 ? -15.656 18.267 43.685 1.00 85.69 702 ASN A CA 1
ATOM 5437 C C . ASN A 1 702 ? -14.819 18.604 44.935 1.00 85.69 702 ASN A C 1
ATOM 5439 O O . ASN A 1 702 ? -15.105 18.154 46.051 1.00 85.69 702 ASN A O 1
ATOM 5443 N N . ALA A 1 703 ? -13.755 19.387 44.740 1.00 86.19 703 ALA A N 1
ATOM 5444 C CA . ALA A 1 703 ? -12.814 19.778 45.787 1.00 86.19 703 ALA A CA 1
ATOM 5445 C C . ALA A 1 703 ? -13.487 20.632 46.868 1.00 86.19 703 ALA A C 1
ATOM 5447 O O . ALA A 1 703 ? -13.256 20.414 48.059 1.00 86.19 703 ALA A O 1
ATOM 5448 N N . SER A 1 704 ? -14.361 21.555 46.461 1.00 82.19 704 SER A N 1
ATOM 5449 C CA . SER A 1 704 ? -15.102 22.435 47.366 1.00 82.19 704 SER A CA 1
ATOM 5450 C C . SER A 1 704 ? -16.047 21.644 48.269 1.00 82.19 704 SER A C 1
ATOM 5452 O O . SER A 1 704 ? -16.031 21.833 49.486 1.00 82.19 704 SER A O 1
ATOM 5454 N N . ALA A 1 705 ? -16.785 20.676 47.718 1.00 80.75 705 ALA A N 1
ATOM 5455 C CA . ALA A 1 705 ? -17.596 19.745 48.499 1.00 80.75 705 ALA A CA 1
ATOM 5456 C C . ALA A 1 705 ? -16.724 18.916 49.462 1.00 80.75 705 ALA A C 1
ATOM 5458 O O . ALA A 1 705 ? -17.032 18.845 50.655 1.00 80.75 705 ALA A O 1
ATOM 5459 N N . TYR A 1 706 ? -15.590 18.368 48.996 1.00 83.56 706 TYR A N 1
ATOM 5460 C CA . TYR A 1 706 ? -14.654 17.610 49.842 1.00 83.56 706 TYR A CA 1
ATOM 5461 C C . TYR A 1 706 ? -14.132 18.435 51.032 1.00 83.56 706 TYR A C 1
ATOM 5463 O O . TYR A 1 706 ? -14.011 17.929 52.151 1.00 83.56 706 TYR A O 1
ATOM 5471 N N . LYS A 1 707 ? -13.874 19.731 50.814 1.00 83.44 707 LYS A N 1
ATOM 5472 C CA . LYS A 1 707 ? -13.352 20.669 51.819 1.00 83.44 707 LYS A CA 1
ATOM 5473 C C . LYS A 1 707 ? -14.320 20.873 52.988 1.00 83.44 707 LYS A C 1
ATOM 5475 O O . LYS A 1 707 ? -13.861 21.038 54.120 1.00 83.44 707 LYS A O 1
ATOM 5480 N N . THR A 1 708 ? -15.634 20.791 52.749 1.00 83.56 708 THR A N 1
ATOM 5481 C CA . THR A 1 708 ? -16.669 20.930 53.798 1.00 83.56 708 THR A CA 1
ATOM 5482 C C . THR A 1 708 ? -16.722 19.763 54.792 1.00 83.56 708 THR A C 1
ATOM 5484 O O . THR A 1 708 ? -17.202 19.937 55.912 1.00 83.56 708 THR A O 1
ATOM 5487 N N . ILE A 1 709 ? -16.217 18.582 54.417 1.00 84.25 709 ILE A N 1
ATOM 5488 C CA . ILE A 1 709 ? -16.248 17.380 55.262 1.00 84.25 709 ILE A CA 1
ATOM 5489 C C . ILE A 1 709 ? -15.229 17.530 56.411 1.00 84.25 709 ILE A C 1
ATOM 5491 O O . ILE A 1 709 ? -14.104 17.979 56.156 1.00 84.25 709 ILE A O 1
ATOM 5495 N N . PRO A 1 710 ? -15.553 17.120 57.657 1.00 87.94 710 PRO A N 1
ATOM 5496 C CA . PRO A 1 710 ? -14.599 17.099 58.766 1.00 87.94 710 PRO A CA 1
ATOM 5497 C C . PRO A 1 710 ? -13.339 16.285 58.444 1.00 87.94 710 PRO A C 1
ATOM 5499 O O . PRO A 1 710 ? -13.420 15.162 57.948 1.00 87.94 710 PRO A O 1
ATOM 5502 N N . GLU A 1 711 ? -12.162 16.823 58.770 1.00 84.81 711 GLU A N 1
ATOM 5503 C CA . GLU A 1 711 ? -10.862 16.226 58.418 1.00 84.81 711 GLU A CA 1
ATOM 5504 C C . GLU A 1 711 ? -10.705 14.772 58.901 1.00 84.81 711 GLU A C 1
ATOM 5506 O O . GLU A 1 711 ? -10.173 13.929 58.182 1.00 84.81 711 GLU A O 1
ATOM 5511 N N . THR A 1 712 ? -11.257 14.447 60.073 1.00 88.25 712 THR A N 1
ATOM 5512 C CA . THR A 1 712 ? -11.258 13.095 60.659 1.00 88.25 712 THR A CA 1
ATOM 5513 C C . THR A 1 712 ? -12.117 12.074 59.905 1.00 88.25 712 THR A C 1
ATOM 5515 O O . THR A 1 712 ? -11.980 10.874 60.139 1.00 88.25 712 THR A O 1
ATOM 5518 N N . GLU A 1 713 ? -13.010 12.524 59.023 1.00 87.81 713 GLU A N 1
ATOM 5519 C CA . GLU A 1 713 ? -13.981 11.690 58.300 1.00 87.81 713 GLU A CA 1
ATOM 5520 C C . GLU A 1 713 ? -13.720 11.654 56.785 1.00 87.81 713 GLU A C 1
ATOM 5522 O O . GLU A 1 713 ? -14.018 10.641 56.146 1.00 87.81 713 GLU A O 1
ATOM 5527 N N . ARG A 1 714 ? -13.093 12.707 56.232 1.00 86.94 714 ARG A N 1
ATOM 5528 C CA . ARG A 1 714 ? -12.759 12.904 54.806 1.00 86.94 714 ARG A CA 1
ATOM 5529 C C . ARG A 1 714 ? -12.347 11.632 54.064 1.00 86.94 714 ARG A C 1
ATOM 5531 O O . ARG A 1 714 ? -13.045 11.230 53.137 1.00 86.94 714 ARG A O 1
ATOM 5538 N N . PHE A 1 715 ? -11.265 10.972 54.486 1.00 89.19 715 PHE A N 1
ATOM 5539 C CA . PHE A 1 715 ? -10.732 9.790 53.791 1.00 89.19 715 PHE A CA 1
ATOM 5540 C C . PHE A 1 715 ? -11.741 8.631 53.723 1.00 89.19 715 PHE A C 1
ATOM 5542 O O . PHE A 1 715 ? -11.889 7.986 52.686 1.00 89.19 715 PHE A O 1
ATOM 5549 N N . ASN A 1 716 ? -12.453 8.364 54.823 1.00 88.81 716 ASN A N 1
ATOM 5550 C CA . ASN A 1 716 ? -13.423 7.270 54.887 1.00 88.81 716 ASN A CA 1
ATOM 5551 C C . ASN A 1 716 ? -14.669 7.585 54.055 1.00 88.81 716 ASN A C 1
ATOM 5553 O O . ASN A 1 716 ? -15.177 6.701 53.363 1.00 88.81 716 ASN A O 1
ATOM 5557 N N . LEU A 1 717 ? -15.128 8.842 54.079 1.00 86.88 717 LEU A N 1
ATOM 5558 C CA . LEU A 1 717 ? -16.255 9.280 53.267 1.00 86.88 717 LEU A CA 1
ATOM 5559 C C . LEU A 1 717 ? -15.898 9.222 51.774 1.00 86.88 717 LEU A C 1
ATOM 5561 O O . LEU A 1 717 ? -16.622 8.592 51.008 1.00 86.88 717 LEU A O 1
ATOM 5565 N N . LEU A 1 718 ? -14.740 9.753 51.371 1.00 87.94 718 LEU A N 1
ATOM 5566 C CA . LEU A 1 718 ? -14.248 9.663 49.994 1.00 87.94 718 LEU A CA 1
ATOM 5567 C C . LEU A 1 718 ? -14.077 8.209 49.538 1.00 87.94 718 LEU A C 1
ATOM 5569 O O . LEU A 1 718 ? -14.526 7.877 48.445 1.00 87.94 718 LEU A O 1
ATOM 5573 N N . LYS A 1 719 ? -13.514 7.320 50.376 1.00 90.62 719 LYS A N 1
ATOM 5574 C CA . LYS A 1 719 ? -13.461 5.879 50.071 1.00 90.62 719 LYS A CA 1
ATOM 5575 C C . LYS A 1 719 ? -14.866 5.323 49.819 1.00 90.62 719 LYS A C 1
ATOM 5577 O O . LYS A 1 719 ? -15.056 4.598 48.847 1.00 90.62 719 LYS A O 1
ATOM 5582 N N . SER A 1 720 ? -15.829 5.647 50.686 1.00 87.44 720 SER A N 1
ATOM 5583 C CA . SER A 1 720 ? -17.202 5.147 50.558 1.00 87.44 720 SER A CA 1
ATOM 5584 C C . SER A 1 720 ? -17.891 5.632 49.283 1.00 87.44 720 SER A C 1
ATOM 5586 O O . SER A 1 720 ? -18.534 4.822 48.631 1.00 87.44 720 SER A O 1
ATOM 5588 N N . PHE A 1 721 ? -17.699 6.893 48.876 1.00 85.81 721 PHE A N 1
ATOM 5589 C CA . PHE A 1 721 ? -18.243 7.418 47.621 1.00 85.81 721 PHE A CA 1
ATOM 5590 C C . PHE A 1 721 ? -17.552 6.814 46.393 1.00 85.81 721 PHE A C 1
ATOM 5592 O O . PHE A 1 721 ? -18.236 6.297 45.517 1.00 85.81 721 PHE A O 1
ATOM 5599 N N . MET A 1 722 ? -16.214 6.812 46.350 1.00 86.56 722 MET A N 1
ATOM 5600 C CA . MET A 1 722 ? -15.423 6.315 45.211 1.00 86.56 722 MET A CA 1
ATOM 5601 C C . MET A 1 722 ? -15.614 4.820 44.920 1.00 86.56 722 MET A C 1
ATOM 5603 O O . MET A 1 722 ? -15.356 4.390 43.802 1.00 86.56 722 MET A O 1
ATOM 5607 N N . LEU A 1 723 ? -16.019 4.022 45.911 1.00 87.94 723 LEU A N 1
ATOM 5608 C CA . LEU A 1 723 ? -16.196 2.569 45.786 1.00 87.94 723 LEU A CA 1
ATOM 5609 C C . LEU A 1 723 ? -17.661 2.144 46.021 1.00 87.94 723 LEU A C 1
ATOM 5611 O O . LEU A 1 723 ? -17.936 0.981 46.317 1.00 87.94 723 LEU A O 1
ATOM 5615 N N . SER A 1 724 ? -18.604 3.089 45.925 1.00 82.62 724 SER A N 1
ATOM 5616 C CA . SER A 1 724 ? -20.039 2.841 46.101 1.00 82.62 724 SER A CA 1
ATOM 5617 C C . SER A 1 724 ? -20.666 2.172 44.879 1.00 82.62 724 SER A C 1
ATOM 5619 O O . SER A 1 724 ? -20.338 2.505 43.743 1.00 82.62 724 SER A O 1
ATOM 5621 N N . THR A 1 725 ? -21.671 1.323 45.101 1.00 67.12 725 THR A N 1
ATOM 5622 C CA . THR A 1 725 ? -22.606 0.880 44.050 1.00 67.12 725 THR A CA 1
ATOM 5623 C C . THR A 1 725 ? -23.621 1.961 43.653 1.00 67.12 725 THR A C 1
ATOM 5625 O O . THR A 1 725 ? -24.253 1.844 42.611 1.00 67.12 725 THR A O 1
ATOM 5628 N N . ASP A 1 726 ? -23.779 3.013 44.465 1.00 65.75 726 ASP A N 1
ATOM 5629 C CA . ASP A 1 726 ? -24.657 4.167 44.206 1.00 65.75 726 ASP A CA 1
ATOM 5630 C C . ASP A 1 726 ? -23.930 5.340 43.510 1.00 65.75 726 ASP A C 1
ATOM 5632 O O . ASP A 1 726 ? -24.427 6.468 43.514 1.00 65.75 726 ASP A O 1
ATOM 5636 N N . LEU A 1 727 ? -22.768 5.091 42.889 1.00 63.25 727 LEU A N 1
ATOM 5637 C CA . LEU A 1 727 ? -22.113 6.002 41.938 1.00 63.25 727 LEU A CA 1
ATOM 5638 C C . LEU A 1 727 ? -22.985 6.145 40.676 1.00 63.25 727 LEU A C 1
ATOM 5640 O O . LEU A 1 727 ? -22.752 5.512 39.648 1.00 63.25 727 LEU A O 1
ATOM 5644 N N . LYS A 1 728 ? -24.060 6.929 40.786 1.00 49.16 728 LYS A N 1
ATOM 5645 C CA . LYS A 1 728 ? -25.066 7.072 39.733 1.00 49.16 728 LYS A CA 1
ATOM 5646 C C . LYS A 1 728 ? -24.607 8.015 38.631 1.00 49.16 728 LYS A C 1
ATOM 5648 O O . LYS A 1 728 ? -24.068 9.089 38.879 1.00 49.16 728 LYS A O 1
ATOM 5653 N N . PHE A 1 729 ? -24.891 7.581 37.413 1.00 48.31 729 PHE A N 1
ATOM 5654 C CA . PHE A 1 729 ? -24.694 8.319 36.178 1.00 48.31 729 PHE A CA 1
ATOM 5655 C C . PHE A 1 729 ? -25.730 9.442 36.063 1.00 48.31 729 PHE A C 1
ATOM 5657 O O . PHE A 1 729 ? -26.927 9.151 36.050 1.00 48.31 729 PHE A O 1
ATOM 5664 N N . ASP A 1 730 ? -25.282 10.681 35.872 1.00 40.25 730 ASP A N 1
ATOM 5665 C CA . ASP A 1 730 ? -26.028 11.619 35.036 1.00 40.25 730 ASP A CA 1
ATOM 5666 C C . ASP A 1 730 ? -25.512 11.446 33.604 1.00 40.25 730 ASP A C 1
ATOM 5668 O O . ASP A 1 730 ? -24.319 11.586 33.325 1.00 40.25 730 ASP A O 1
ATOM 5672 N N . ALA A 1 731 ? -26.412 11.093 32.686 1.00 35.69 731 ALA A N 1
ATOM 5673 C CA . ALA A 1 731 ? -26.115 11.172 31.263 1.00 35.69 731 ALA A CA 1
ATOM 5674 C C . ALA A 1 731 ? -26.150 12.656 30.869 1.00 35.69 731 ALA A C 1
ATOM 5676 O O . ALA A 1 731 ? -27.202 13.287 30.983 1.00 35.69 731 ALA A O 1
ATOM 5677 N N . ALA A 1 732 ? -24.989 13.192 30.480 1.00 30.61 732 ALA A N 1
ATOM 5678 C CA . ALA A 1 732 ? -24.784 14.610 30.174 1.00 30.61 732 ALA A CA 1
ATOM 5679 C C . ALA A 1 732 ? -25.647 15.125 29.007 1.00 30.61 732 ALA A C 1
ATOM 5681 O O . ALA A 1 732 ? -25.819 14.373 28.019 1.00 30.61 732 ALA A O 1
#

pLDDT: mean 83.73, std 18.01, range [24.81, 98.81]

Secondary structure (DSSP, 8-state):
------------------S--------------------------HHHHHHHHHHHHHHHHHHHHHHT-SSHHHHHHHHHHHHHHTTS-EEE-SS-EEE-S-EEEE--TT--BPPSSEEESS-EEEES-TT--BPPTTEEESS-EEEES-TT--B--SEEEESS-EEEES-TT-----SEEEESS-EEEES-TT-----TT-EESS-EEEE--TT--BPPTTEEESS-EEEES-TT--B--SSEEESS-EEEES-TT--B--TT-EESS-EEEES-TT--BPPTT-EESS-EEEES-TT--BPPTT-EESS-EEEES----B--SS--EESS-EE-TT-TT-----GGGGGPPPEE-SSSEEPEEEEETT-S--HHHHHHHHH---SSEEEEES-TTTSTT--EEEEE-TT-HHHHHHHHHTT-TT--EEEEETT-----SSHHHHHHHHHHHHHHHH-TTSSEEE-GGGPEEEPTTHHHHHHHHHHHHHHHHTHHHHHT-B--TTB-HHHHHHHHHHHHHS-SSS---HHHHTT--HHHHHHHHHHH-THHHHSHHHHHHHHHS-HHHHHHHHHHHTHHHHHHHHHHHHTTPPPPSSHHHHHHHHH--TTHHHHHHHHEEEEE-TTS-GGGHHHHHHHHHHHHHHHHH--HHHHHHHHHHHHSSSB--TTS--EEEEEES--TT---SEEEETTTTEEEEEHHHHHHS-HHHHHHHHHHHHT-TT-PPP--

Sequence (732 aa):
MPNGIGRAAPFAQNAADIQELHSSQNYSPVDALSKVSNPLPLMSSPAQNSRLKQIHVADNHLDNWVNAAPNAQERGWRANLADELKQNPIHIREDGMHIEGNVSLSSLSKITSLPDHLIFDGDLNIMRMPNLEKLPDNLVVKGNLELHECGQLKSLGQYLDVQGALVINQCHQLLTLPSLMNVGQDLHLIDNLRLRELPMGLMVNGNLYISDCQQLGSLPEGLRVNGDAKVELCPQLTHLPDYMNIKGNMSFKYCIMLHSMPENMKVNGSLELDHCLSLAELPNGLEVKGSLEAKSCLMLAKIPDNLKVGEHLTMTHAAIQEFPQQPLSIGGHIDLTGCASLRQVPEWFHTLPAVNDGSSEIGRRINLINTGLSLESIADLSSLHLPNVSYRVDSDGDSARTSKAIVTKHGTEADDILKVLREKPSQSLFIRYQDNVGIDQGGLSRQAFAQAYKQLLTNEKGLFTAGKLGFFELKPQAFKEQKQLLRDLGLILSRTGILKMGLGYGMQPEILNKTHAAWLASDAQNPLHEEAVDQLQQDELIKVLSIVDAELQDNEANADYLKEMPLDELRGYVKETALPYFTLANAMRDGGMNIDTNPKAFIETICGPEKLTKFFMENLKIRTLPNVDEEDHEFVEQLKKDLQTIVAKATTEELKPLCEAMTGSEYLSPHAPDLIFNITGETEKSDALVHAHTCARAIDINASAYKTIPETERFNLLKSFMLSTDLKFDAA